Protein AF-0000000076590784 (afdb_homodimer)

InterPro domains:
  IPR000644 CBS domain [PF00571] (67-123)
  IPR000644 CBS domain [PF00571] (135-193)
  IPR000644 CBS domain [PS51371] (139-200)
  IPR000644 CBS domain [SM00116] (64-124)
  IPR000644 CBS domain [SM00116] (144-193)
  IPR046342 CBS domain superfamily [G3DSA:3.10.580.10] (46-211)
  IPR046342 CBS domain superfamily [SSF54631] (60-201)
  IPR051257 Diverse Function CBS-Domain-Containing Protein [PTHR43080] (43-210)

Secondary structure (DSSP, 8-state):
-----------------------------------------------GGG-BHHHHHHT---TGGGEEETTSBHHHHHHHHHHHT-SEEEEE-GGGS-TT-PPP-BGGGEEEEEEHHHIIIIIITTT--GGG-BGGGTSEEGGG---B-TTSBHHHHHHHHHHHT-SEEEEEETTTTEEEEEEEHHHHHHHHHHHHHHHHHHHHHHHHHT-/---------------------GGGGTT--------------------GGG-BHHHHHHT---TGGGEEETTSBHHHHHHHHHHHT-SEEEEE-GGGS-TT-PPP-BGGGEEEEEEHHHIIIIIITTT--GGG-BGGGTSEEGGG---B-TTSBHHHHHHHHHHHT-SEEEEEETTTTEEEEEEEHHHHHHHHHHHHHHHHHHHHHHHHHT-

Structure (mmCIF, N/CA/C/O backbone):
data_AF-0000000076590784-model_v1
#
loop_
_entity.id
_entity.type
_entity.pdbx_description
1 polymer 'CBS domain-containing protein'
#
loop_
_atom_site.group_PDB
_atom_site.id
_atom_site.type_symbol
_atom_site.label_atom_id
_atom_site.label_alt_id
_atom_site.label_comp_id
_atom_site.label_asym_id
_atom_site.label_entity_id
_atom_site.label_seq_id
_atom_site.pdbx_PDB_ins_code
_atom_site.Cartn_x
_atom_site.Cartn_y
_atom_site.Cartn_z
_atom_site.occupancy
_atom_site.B_iso_or_equiv
_atom_site.auth_seq_id
_atom_site.auth_comp_id
_atom_site.auth_asym_id
_atom_site.auth_atom_id
_atom_site.pdbx_PDB_model_num
ATOM 1 N N . MET A 1 1 ? 1.676 -89.625 -11.391 1 27.98 1 MET A N 1
ATOM 2 C CA . MET A 1 1 ? 0.771 -88.75 -12.156 1 27.98 1 MET A CA 1
ATOM 3 C C . MET A 1 1 ? 0.509 -87.438 -11.422 1 27.98 1 MET A C 1
ATOM 5 O O . MET A 1 1 ? -0.299 -87.438 -10.492 1 27.98 1 MET A O 1
ATOM 9 N N . LEU A 1 2 ? 1.604 -86.75 -11.102 1 27.47 2 LEU A N 1
ATOM 10 C CA . LEU A 1 2 ? 2.031 -85.688 -10.203 1 27.47 2 LEU A CA 1
ATOM 11 C C . LEU A 1 2 ? 1.376 -84.312 -10.578 1 27.47 2 LEU A C 1
ATOM 13 O O . LEU A 1 2 ? 1.643 -83.812 -11.648 1 27.47 2 LEU A O 1
ATOM 17 N N . GLN A 1 3 ? 0.016 -84.312 -10.297 1 24.78 3 GLN A N 1
ATOM 18 C CA . GLN A 1 3 ? -0.895 -83.25 -10.648 1 24.78 3 GLN A CA 1
ATOM 19 C C . GLN A 1 3 ? -0.385 -81.875 -10.117 1 24.78 3 GLN A C 1
ATOM 21 O O . GLN A 1 3 ? -0.112 -81.75 -8.922 1 24.78 3 GLN A O 1
ATOM 26 N N . LEU A 1 4 ? 0.293 -81.062 -10.938 1 21.77 4 LEU A N 1
ATOM 27 C CA . LEU A 1 4 ? 0.955 -79.75 -10.867 1 21.77 4 LEU A CA 1
ATOM 28 C C . LEU A 1 4 ? -0.036 -78.688 -10.492 1 21.77 4 LEU A C 1
ATOM 30 O O . LEU A 1 4 ? -0.827 -78.188 -11.328 1 21.77 4 LEU A O 1
ATOM 34 N N . ARG A 1 5 ? -0.951 -78.938 -9.516 1 25.25 5 ARG A N 1
ATOM 35 C CA . ARG A 1 5 ? -1.989 -77.938 -9.289 1 25.25 5 ARG A CA 1
ATOM 36 C C . ARG A 1 5 ? -1.381 -76.562 -9.055 1 25.25 5 ARG A C 1
ATOM 38 O O . ARG A 1 5 ? -0.589 -76.375 -8.133 1 25.25 5 ARG A O 1
ATOM 45 N N . ILE A 1 6 ? -1.193 -75.812 -10.188 1 23.17 6 ILE A N 1
ATOM 46 C CA . ILE A 1 6 ? -0.688 -74.438 -10.359 1 23.17 6 ILE A CA 1
ATOM 47 C C . ILE A 1 6 ? -1.497 -73.5 -9.492 1 23.17 6 ILE A C 1
ATOM 49 O O . ILE A 1 6 ? -2.707 -73.312 -9.68 1 23.17 6 ILE A O 1
ATOM 53 N N . LEU A 1 7 ? -1.39 -73.5 -8.188 1 28.31 7 LEU A N 1
ATOM 54 C CA . LEU A 1 7 ? -2.059 -72.625 -7.23 1 28.31 7 LEU A CA 1
ATOM 55 C C . LEU A 1 7 ? -1.866 -71.188 -7.602 1 28.31 7 LEU A C 1
ATOM 57 O O . LEU A 1 7 ? -0.75 -70.688 -7.535 1 28.31 7 LEU A O 1
ATOM 61 N N . GLY A 1 8 ? -2.371 -70.75 -8.797 1 23.67 8 GLY A N 1
ATOM 62 C CA . GLY A 1 8 ? -2.205 -69.375 -9.266 1 23.67 8 GLY A CA 1
ATOM 63 C C . GLY A 1 8 ? -2.67 -68.375 -8.258 1 23.67 8 GLY A C 1
ATOM 64 O O . GLY A 1 8 ? -3.783 -68.438 -7.734 1 23.67 8 GLY A O 1
ATOM 65 N N . ARG A 1 9 ? -1.751 -67.812 -7.391 1 26.28 9 ARG A N 1
ATOM 66 C CA . ARG A 1 9 ? -1.832 -66.75 -6.422 1 26.28 9 ARG A CA 1
ATOM 67 C C . ARG A 1 9 ? -2.5 -65.5 -7.027 1 26.28 9 ARG A C 1
ATOM 69 O O . ARG A 1 9 ? -2.041 -65 -8.047 1 26.28 9 ARG A O 1
ATOM 76 N N . SER A 1 10 ? -3.861 -65.438 -7.008 1 26.53 10 SER A N 1
ATOM 77 C CA . SER A 1 10 ? -4.691 -64.312 -7.426 1 26.53 10 SER A CA 1
ATOM 78 C C . SER A 1 10 ? -4.117 -63 -6.938 1 26.53 10 SER A C 1
ATOM 80 O O . SER A 1 10 ? -3.578 -62.906 -5.832 1 26.53 10 SER A O 1
ATOM 82 N N . LEU A 1 11 ? -3.746 -62.062 -7.898 1 29.22 11 LEU A N 1
ATOM 83 C CA . LEU A 1 11 ? -3.305 -60.688 -7.988 1 29.22 11 LEU A CA 1
ATOM 84 C C . LEU A 1 11 ? -4.141 -59.781 -7.082 1 29.22 11 LEU A C 1
ATOM 86 O O . LEU A 1 11 ? -5.367 -59.875 -7.062 1 29.22 11 LEU A O 1
ATOM 90 N N . LEU A 1 12 ? -3.461 -59.125 -6.129 1 28.48 12 LEU A N 1
ATOM 91 C CA . LEU A 1 12 ? -3.738 -58.125 -5.094 1 28.48 12 LEU A CA 1
ATOM 92 C C . LEU A 1 12 ? -4.602 -57 -5.645 1 28.48 12 LEU A C 1
ATOM 94 O O . LEU A 1 12 ? -4.418 -56.562 -6.785 1 28.48 12 LEU A O 1
ATOM 98 N N . ALA A 1 13 ? -5.891 -56.938 -5.234 1 29.31 13 ALA A N 1
ATOM 99 C CA . ALA A 1 13 ? -6.902 -55.875 -5.426 1 29.31 13 ALA A CA 1
ATOM 100 C C . ALA A 1 13 ? -6.312 -54.5 -5.215 1 29.31 13 ALA A C 1
ATOM 102 O O . ALA A 1 13 ? -5.566 -54.281 -4.262 1 29.31 13 ALA A O 1
ATOM 103 N N . PRO A 1 14 ? -6.289 -53.656 -6.336 1 31.58 14 PRO A N 1
ATOM 104 C CA . PRO A 1 14 ? -5.781 -52.281 -6.305 1 31.58 14 PRO A CA 1
ATOM 105 C C . PRO A 1 14 ? -6.332 -51.469 -5.133 1 31.58 14 PRO A C 1
ATOM 107 O O . PRO A 1 14 ? -7.406 -51.781 -4.613 1 31.58 14 PRO A O 1
ATOM 110 N N . GLY A 1 15 ? -5.426 -50.906 -4.207 1 29.95 15 GLY A N 1
ATOM 111 C CA . GLY A 1 15 ? -5.52 -49.969 -3.109 1 29.95 15 GLY A CA 1
ATOM 112 C C . GLY A 1 15 ? -6.367 -48.75 -3.441 1 29.95 15 GLY A C 1
ATOM 113 O O . GLY A 1 15 ? -6.156 -48.094 -4.469 1 29.95 15 GLY A O 1
ATOM 114 N N . SER A 1 16 ? -7.762 -48.812 -3.229 1 29.8 16 SER A N 1
ATOM 115 C CA . SER A 1 16 ? -8.695 -47.688 -3.287 1 29.8 16 SER A CA 1
ATOM 116 C C . SER A 1 16 ? -8.109 -46.438 -2.605 1 29.8 16 SER A C 1
ATOM 118 O O . SER A 1 16 ? -7.84 -46.469 -1.402 1 29.8 16 SER A O 1
ATOM 120 N N . LEU A 1 17 ? -7.113 -45.812 -3.252 1 31.28 17 LEU A N 1
ATOM 121 C CA . LEU A 1 17 ? -6.688 -44.5 -2.779 1 31.28 17 LEU A CA 1
ATOM 122 C C . LEU A 1 17 ? -7.895 -43.594 -2.51 1 31.28 17 LEU A C 1
ATOM 124 O O . LEU A 1 17 ? -8.672 -43.312 -3.42 1 31.28 17 LEU A O 1
ATOM 128 N N . LEU A 1 18 ? -8.57 -43.844 -1.399 1 31.27 18 LEU A N 1
ATOM 129 C CA . LEU A 1 18 ? -9.555 -42.875 -0.965 1 31.27 18 LEU A CA 1
ATOM 130 C C . LEU A 1 18 ? -8.992 -41.469 -1.058 1 31.27 18 LEU A C 1
ATOM 132 O O . LEU A 1 18 ? -7.941 -41.156 -0.482 1 31.27 18 LEU A O 1
ATOM 136 N N . PRO A 1 19 ? -9.234 -40.875 -2.227 1 33.47 19 PRO A N 1
ATOM 137 C CA . PRO A 1 19 ? -8.781 -39.469 -2.281 1 33.47 19 PRO A CA 1
ATOM 138 C C . PRO A 1 19 ? -9.203 -38.688 -1.053 1 33.47 19 PRO A C 1
ATOM 140 O O . PRO A 1 19 ? -10.25 -38.938 -0.459 1 33.47 19 PRO A O 1
ATOM 143 N N . LEU A 1 20 ? -8.211 -38.25 -0.273 1 28.14 20 LEU A N 1
ATOM 144 C CA . LEU A 1 20 ? -8.281 -37.25 0.787 1 28.14 20 LEU A CA 1
ATOM 145 C C . LEU A 1 20 ? -9.18 -36.094 0.382 1 28.14 20 LEU A C 1
ATOM 147 O O . LEU A 1 20 ? -8.812 -35.281 -0.461 1 28.14 20 LEU A O 1
ATOM 151 N N . GLN A 1 21 ? -10.406 -36.375 0.073 1 27.56 21 GLN A N 1
ATOM 152 C CA . GLN A 1 21 ? -11.32 -35.219 0.044 1 27.56 21 GLN A CA 1
ATOM 153 C C . GLN A 1 21 ? -11.242 -34.438 1.342 1 27.56 21 GLN A C 1
ATOM 155 O O . GLN A 1 21 ? -11.906 -34.75 2.326 1 27.56 21 GLN A O 1
ATOM 160 N N . ARG A 1 22 ? -10.133 -34.312 1.989 1 29.62 22 ARG A N 1
ATOM 161 C CA . ARG A 1 22 ? -10.25 -33.5 3.188 1 29.62 22 ARG A CA 1
ATOM 162 C C . ARG A 1 22 ? -11.102 -32.25 2.922 1 29.62 22 ARG A C 1
ATOM 164 O O . ARG A 1 22 ? -10.961 -31.625 1.882 1 29.62 22 ARG A O 1
ATOM 171 N N . ALA A 1 23 ? -12.305 -32.219 3.645 1 28.8 23 ALA A N 1
ATOM 172 C CA . ALA A 1 23 ? -13.258 -31.172 3.992 1 28.8 23 ALA A CA 1
ATOM 173 C C . ALA A 1 23 ? -12.539 -29.875 4.375 1 28.8 23 ALA A C 1
ATOM 175 O O . ALA A 1 23 ? -11.797 -29.844 5.355 1 28.8 23 ALA A O 1
ATOM 176 N N . PHE A 1 24 ? -12.008 -29.188 3.48 1 31.12 24 PHE A N 1
ATOM 177 C CA . PHE A 1 24 ? -11.875 -27.781 3.805 1 31.12 24 PHE A CA 1
ATOM 178 C C . PHE A 1 24 ? -13.078 -27.297 4.609 1 31.12 24 PHE A C 1
ATOM 180 O O . PHE A 1 24 ? -13.984 -26.656 4.062 1 31.12 24 PHE A O 1
ATOM 187 N N . THR A 1 25 ? -13.773 -28.219 5.305 1 33.22 25 THR A N 1
ATOM 188 C CA . THR A 1 25 ? -14.812 -27.672 6.18 1 33.22 25 THR A CA 1
ATOM 189 C C . THR A 1 25 ? -14.211 -26.734 7.223 1 33.22 25 THR A C 1
ATOM 191 O O . THR A 1 25 ? -14.852 -26.422 8.227 1 33.22 25 THR A O 1
ATOM 194 N N . SER A 1 26 ? -12.945 -26.547 7.203 1 30.86 26 SER A N 1
ATOM 195 C CA . SER A 1 26 ? -12.664 -25.781 8.422 1 30.86 26 SER A CA 1
ATOM 196 C C . SER A 1 26 ? -13.742 -24.734 8.68 1 30.86 26 SER A C 1
ATOM 198 O O . SER A 1 26 ? -14.484 -24.375 7.77 1 30.86 26 SER A O 1
ATOM 200 N N . SER A 1 27 ? -13.914 -24.391 10.055 1 27.78 27 SER A N 1
ATOM 201 C CA . SER A 1 27 ? -14.711 -23.453 10.836 1 27.78 27 SER A CA 1
ATOM 202 C C . SER A 1 27 ? -14.703 -22.062 10.211 1 27.78 27 SER A C 1
ATOM 204 O O . SER A 1 27 ? -13.742 -21.312 10.359 1 27.78 27 SER A O 1
ATOM 206 N N . ALA A 1 28 ? -14.891 -21.922 8.969 1 28.3 28 ALA A N 1
ATOM 207 C CA . ALA A 1 28 ? -15.359 -20.562 8.742 1 28.3 28 ALA A CA 1
ATOM 208 C C . ALA A 1 28 ? -16.484 -20.203 9.695 1 28.3 28 ALA A C 1
ATOM 210 O O . ALA A 1 28 ? -17.562 -20.812 9.648 1 28.3 28 ALA A O 1
ATOM 211 N N . ALA A 1 29 ? -16.203 -19.875 11.039 1 28.2 29 ALA A N 1
ATOM 212 C CA . ALA A 1 29 ? -17.188 -19.188 11.875 1 28.2 29 ALA A CA 1
ATOM 213 C C . ALA A 1 29 ? -18.172 -18.406 11.023 1 28.2 29 ALA A C 1
ATOM 215 O O . ALA A 1 29 ? -17.781 -17.641 10.141 1 28.2 29 ALA A O 1
ATOM 216 N N . GLN A 1 30 ? -19.266 -18.953 10.844 1 28.03 30 GLN A N 1
ATOM 217 C CA . GLN A 1 30 ? -20.453 -18.203 10.43 1 28.03 30 GLN A CA 1
ATOM 218 C C . GLN A 1 30 ? -20.516 -16.859 11.133 1 28.03 30 GLN A C 1
ATOM 220 O O . GLN A 1 30 ? -20.672 -16.781 12.352 1 28.03 30 GLN A O 1
ATOM 225 N N . CYS A 1 31 ? -19.594 -15.953 10.969 1 26.84 31 CYS A N 1
ATOM 226 C CA . CYS A 1 31 ? -19.953 -14.617 11.445 1 26.84 31 CYS A CA 1
ATOM 227 C C . CYS A 1 31 ? -21.422 -14.312 11.172 1 26.84 31 CYS A C 1
ATOM 229 O O . CYS A 1 31 ? -21.812 -14.109 10.023 1 26.84 31 CYS A O 1
ATOM 231 N N . LYS A 1 32 ? -22.344 -15.109 11.703 1 26.84 32 LYS A N 1
ATOM 232 C CA . LYS A 1 32 ? -23.703 -14.594 11.75 1 26.84 32 LYS A CA 1
ATOM 233 C C . LYS A 1 32 ? -23.75 -13.211 12.383 1 26.84 32 LYS A C 1
ATOM 235 O O . LYS A 1 32 ? -23.734 -13.086 13.609 1 26.84 32 LYS A O 1
ATOM 240 N N . ALA A 1 33 ? -23.094 -12.164 11.977 1 28.78 33 ALA A N 1
ATOM 241 C CA . ALA A 1 33 ? -23.562 -10.844 12.398 1 28.78 33 ALA A CA 1
ATOM 242 C C . ALA A 1 33 ? -25.078 -10.75 12.297 1 28.78 33 ALA A C 1
ATOM 244 O O . ALA A 1 33 ? -25.656 -11.039 11.242 1 28.78 33 ALA A O 1
ATOM 245 N N . SER A 1 34 ? -25.797 -11.094 13.297 1 28.12 34 SER A N 1
ATOM 246 C CA . SER A 1 34 ? -27.156 -10.562 13.375 1 28.12 34 SER A CA 1
ATOM 247 C C . SER A 1 34 ? -27.25 -9.195 12.719 1 28.12 34 SER A C 1
ATOM 249 O O . SER A 1 34 ? -26.484 -8.289 13.039 1 28.12 34 SER A O 1
ATOM 251 N N . GLU A 1 35 ? -27.672 -9.172 11.562 1 31.36 35 GLU A N 1
ATOM 252 C CA . GLU A 1 35 ? -27.938 -7.957 10.805 1 31.36 35 GLU A CA 1
ATOM 253 C C . GLU A 1 35 ? -28.828 -7 11.594 1 31.36 35 GLU A C 1
ATOM 255 O O . GLU A 1 35 ? -29.969 -7.332 11.914 1 31.36 35 GLU A O 1
ATOM 260 N N . PRO A 1 36 ? -28.5 -6.383 12.711 1 31.61 36 PRO A N 1
ATOM 261 C CA . PRO A 1 36 ? -29.516 -5.406 13.117 1 31.61 36 PRO A CA 1
ATOM 262 C C . PRO A 1 36 ? -30.125 -4.652 11.93 1 31.61 36 PRO A C 1
ATOM 264 O O . PRO A 1 36 ? -29.422 -4.395 10.945 1 31.61 36 PRO A O 1
ATOM 267 N N . ALA A 1 37 ? -31.453 -4.773 11.719 1 29.77 37 ALA A N 1
ATOM 268 C CA . ALA A 1 37 ? -32.312 -4.094 10.75 1 29.77 37 ALA A CA 1
ATOM 269 C C . ALA A 1 37 ? -32.062 -2.588 10.766 1 29.77 37 ALA A C 1
ATOM 271 O O . ALA A 1 37 ? -32.594 -1.881 11.633 1 29.77 37 ALA A O 1
ATOM 272 N N . PHE A 1 38 ? -30.844 -2.094 10.672 1 31.38 38 PHE A N 1
ATOM 273 C CA . PHE A 1 38 ? -30.859 -0.667 10.375 1 31.38 38 PHE A CA 1
ATOM 274 C C . PHE A 1 38 ? -31.859 -0.356 9.273 1 31.38 38 PHE A C 1
ATOM 276 O O . PHE A 1 38 ? -31.781 -0.919 8.18 1 31.38 38 PHE A O 1
ATOM 283 N N . GLU A 1 39 ? -33.094 -0.295 9.594 1 31.64 39 GLU A N 1
ATOM 284 C CA . GLU A 1 39 ? -34 0.387 8.688 1 31.64 39 GLU A CA 1
ATOM 285 C C . GLU A 1 39 ? -33.312 1.517 7.941 1 31.64 39 GLU A C 1
ATOM 287 O O . GLU A 1 39 ? -32.812 2.459 8.555 1 31.64 39 GLU A O 1
ATOM 292 N N . HIS A 1 40 ? -32.625 1.208 6.895 1 32.72 40 HIS A N 1
ATOM 293 C CA . HIS A 1 40 ? -32.031 2.035 5.852 1 32.72 40 HIS A CA 1
ATOM 294 C C . HIS A 1 40 ? -32.969 3.158 5.434 1 32.72 40 HIS A C 1
ATOM 296 O O . HIS A 1 40 ? -34.031 2.906 4.824 1 32.72 40 HIS A O 1
ATOM 302 N N . SER A 1 41 ? -33.375 4 6.238 1 32.16 41 SER A N 1
ATOM 303 C CA . SER A 1 41 ? -33.938 5.148 5.52 1 32.16 41 SER A CA 1
ATOM 304 C C . SER A 1 41 ? -33.156 5.418 4.234 1 32.16 41 SER A C 1
ATOM 306 O O . SER A 1 41 ? -31.953 5.168 4.164 1 32.16 41 SER A O 1
ATOM 308 N N . GLU A 1 42 ? -33.812 5.461 3.033 1 35.28 42 GLU A N 1
ATOM 309 C CA . GLU A 1 42 ? -33.344 5.734 1.672 1 35.28 42 GLU A CA 1
ATOM 310 C C . GLU A 1 42 ? -32.312 6.852 1.647 1 35.28 42 GLU A C 1
ATOM 312 O O . GLU A 1 42 ? -32 7.398 0.586 1 35.28 42 GLU A O 1
ATOM 317 N N . ASP A 1 43 ? -32.188 7.703 2.547 1 37.91 43 ASP A N 1
ATOM 318 C CA . ASP A 1 43 ? -31.266 8.82 2.369 1 37.91 43 ASP A CA 1
ATOM 319 C C . ASP A 1 43 ? -29.922 8.352 1.811 1 37.91 43 ASP A C 1
ATOM 321 O O . ASP A 1 43 ? -29.344 7.379 2.309 1 37.91 43 ASP A O 1
ATOM 325 N N . ARG A 1 44 ? -29.641 8.547 0.478 1 38.5 44 ARG A N 1
ATOM 326 C CA . ARG A 1 44 ? -28.547 8.336 -0.462 1 38.5 44 ARG A CA 1
ATOM 327 C C . ARG A 1 44 ? -27.188 8.555 0.215 1 38.5 44 ARG A C 1
ATOM 329 O O . ARG A 1 44 ? -26.25 9.039 -0.413 1 38.5 44 ARG A O 1
ATOM 336 N N . ASP A 1 45 ? -27.016 8.891 1.315 1 44 45 ASP A N 1
ATOM 337 C CA . ASP A 1 45 ? -25.609 8.992 1.696 1 44 45 ASP A CA 1
ATOM 338 C C . ASP A 1 45 ? -24.844 7.727 1.314 1 44 45 ASP A C 1
ATOM 340 O O . ASP A 1 45 ? -24.734 6.793 2.113 1 44 45 ASP A O 1
ATOM 344 N N . GLU A 1 46 ? -25.266 7.145 0.171 1 50.41 46 GLU A N 1
ATOM 345 C CA . GLU A 1 46 ? -24.578 5.98 -0.364 1 50.41 46 GLU A CA 1
ATOM 346 C C . GLU A 1 46 ? -23.062 6.086 -0.132 1 50.41 46 GLU A C 1
ATOM 348 O O . GLU A 1 46 ? -22.391 6.863 -0.8 1 50.41 46 GLU A O 1
ATOM 353 N N . CYS A 1 47 ? -22.703 5.895 1.067 1 61.38 47 CYS A N 1
ATOM 354 C CA . CYS A 1 47 ? -21.328 5.98 1.529 1 61.38 47 CYS A CA 1
ATOM 355 C C . CYS A 1 47 ? -20.422 5.027 0.749 1 61.38 47 CYS A C 1
ATOM 357 O O . CYS A 1 47 ? -20.797 3.879 0.506 1 61.38 47 CYS A O 1
ATOM 359 N N . SER A 1 48 ? -19.484 5.543 -0.133 1 75.81 48 SER A N 1
ATOM 360 C CA . SER A 1 48 ? -18.422 4.875 -0.867 1 75.81 48 SER A CA 1
ATOM 361 C C . SER A 1 48 ? -17.938 3.629 -0.128 1 75.81 48 SER A C 1
ATOM 363 O O . SER A 1 48 ? -17.469 2.676 -0.75 1 75.81 48 SER A O 1
ATOM 365 N N . PHE A 1 49 ? -18.422 3.49 1.062 1 81.25 49 PHE A N 1
ATOM 366 C CA . PHE A 1 49 ? -17.969 2.373 1.881 1 81.25 49 PHE A CA 1
ATOM 367 C C . PHE A 1 49 ? -18.797 1.124 1.604 1 81.25 49 PHE A C 1
ATOM 369 O O . PHE A 1 49 ? -18.359 0.007 1.886 1 81.25 49 PHE A O 1
ATOM 376 N N . GLN A 1 50 ? -19.969 1.344 0.988 1 86.31 50 GLN A N 1
ATOM 377 C CA . GLN A 1 50 ? -20.859 0.21 0.799 1 86.31 50 GLN A CA 1
ATOM 378 C C . GLN A 1 50 ? -20.75 -0.351 -0.616 1 86.31 50 GLN A C 1
ATOM 380 O O . GLN A 1 50 ? -21.375 -1.358 -0.942 1 86.31 50 GLN A O 1
ATOM 385 N N . THR A 1 51 ? -19.875 0.245 -1.42 1 91.56 51 THR A N 1
ATOM 386 C CA . THR A 1 51 ? -19.641 -0.279 -2.762 1 91.56 51 THR A CA 1
ATOM 387 C C . THR A 1 51 ? -19.172 -1.733 -2.703 1 91.56 51 THR A C 1
ATOM 389 O O . THR A 1 51 ? -18.344 -2.096 -1.865 1 91.56 51 THR A O 1
ATOM 392 N N . LYS A 1 52 ? -19.797 -2.502 -3.582 1 95.12 52 LYS A N 1
ATOM 393 C CA . LYS A 1 52 ? -19.438 -3.918 -3.619 1 95.12 52 LYS A CA 1
ATOM 394 C C . LYS A 1 52 ? -18.156 -4.145 -4.418 1 95.12 52 LYS A C 1
ATOM 396 O O . LYS A 1 52 ? -17.891 -3.422 -5.383 1 95.12 52 LYS A O 1
ATOM 401 N N . ILE A 1 53 ? -17.469 -5.191 -4.043 1 95.44 53 ILE A N 1
ATOM 402 C CA . ILE A 1 53 ? -16.156 -5.473 -4.617 1 95.44 53 ILE A CA 1
ATOM 403 C C . ILE A 1 53 ? -16.312 -5.801 -6.102 1 95.44 53 ILE A C 1
ATOM 405 O O . ILE A 1 53 ? -15.453 -5.453 -6.91 1 95.44 53 ILE A O 1
ATOM 409 N N . TRP A 1 54 ? -17.391 -6.484 -6.508 1 93.06 54 TRP A N 1
ATOM 410 C CA . TRP A 1 54 ? -17.562 -6.82 -7.918 1 93.06 54 TRP A CA 1
ATOM 411 C C . TRP A 1 54 ? -17.562 -5.566 -8.781 1 93.06 54 TRP A C 1
ATOM 413 O O . TRP A 1 54 ? -17.078 -5.582 -9.914 1 93.06 54 TRP A O 1
ATOM 423 N N . GLU A 1 55 ? -18.062 -4.441 -8.305 1 92.75 55 GLU A N 1
ATOM 424 C CA . GLU A 1 55 ? -18.062 -3.18 -9.039 1 92.75 55 GLU A CA 1
ATOM 425 C C . GLU A 1 55 ? -16.641 -2.658 -9.258 1 92.75 55 GLU A C 1
ATOM 427 O O . GLU A 1 55 ? -16.344 -2.088 -10.305 1 92.75 55 GLU A O 1
ATOM 432 N N . VAL A 1 56 ? -15.844 -2.85 -8.234 1 92.75 56 VAL A N 1
ATOM 433 C CA . VAL A 1 56 ? -14.461 -2.395 -8.289 1 92.75 56 VAL A CA 1
ATOM 434 C C . VAL A 1 56 ? -13.68 -3.227 -9.305 1 92.75 56 VAL A C 1
ATOM 436 O O . VAL A 1 56 ? -12.906 -2.684 -10.102 1 92.75 56 VAL A O 1
ATOM 439 N N . LEU A 1 57 ? -13.922 -4.527 -9.281 1 91.12 57 LEU A N 1
ATOM 440 C CA . LEU A 1 57 ? -13.172 -5.438 -10.141 1 91.12 57 LEU A CA 1
ATOM 441 C C . LEU A 1 57 ? -13.562 -5.242 -11.602 1 91.12 57 LEU A C 1
ATOM 443 O O . LEU A 1 57 ? -12.75 -5.492 -12.5 1 91.12 57 LEU A O 1
ATOM 447 N N . GLN A 1 58 ? -14.734 -4.848 -11.875 1 88.38 58 GLN A N 1
ATOM 448 C CA . GLN A 1 58 ? -15.188 -4.637 -13.242 1 88.38 58 GLN A CA 1
ATOM 449 C C . GLN A 1 58 ? -14.43 -3.488 -13.906 1 88.38 58 GLN A C 1
ATOM 451 O O . GLN A 1 58 ? -14.273 -3.461 -15.125 1 88.38 58 GLN A O 1
ATOM 456 N N . THR A 1 59 ? -13.977 -2.602 -13.094 1 82.94 59 THR A N 1
ATOM 457 C CA . THR A 1 59 ? -13.273 -1.443 -13.625 1 82.94 59 THR A CA 1
ATOM 458 C C . THR A 1 59 ? -11.789 -1.747 -13.805 1 82.94 59 THR A C 1
ATOM 460 O O . THR A 1 59 ? -11.062 -0.971 -14.43 1 82.94 59 THR A O 1
ATOM 463 N N . LYS A 1 60 ? -11.43 -2.838 -13.219 1 81.19 60 LYS A N 1
ATOM 464 C CA . LYS A 1 60 ? -10.016 -3.209 -13.281 1 81.19 60 LYS A CA 1
ATOM 465 C C . LYS A 1 60 ? -9.734 -4.105 -14.484 1 81.19 60 LYS A C 1
ATOM 467 O O . LYS A 1 60 ? -10.578 -4.922 -14.867 1 81.19 60 LYS A O 1
ATOM 472 N N . ASP A 1 61 ? -8.75 -3.811 -15.25 1 64.31 61 ASP A N 1
ATOM 473 C CA . ASP A 1 61 ? -8.32 -4.684 -16.344 1 64.31 61 ASP A CA 1
ATOM 474 C C . ASP A 1 61 ? -7.32 -5.723 -15.844 1 64.31 61 ASP A C 1
ATOM 476 O O . ASP A 1 61 ? -6.117 -5.605 -16.094 1 64.31 61 ASP A O 1
ATOM 480 N N . ASP A 1 62 ? -7.707 -6.582 -14.867 1 62.53 62 ASP A N 1
ATOM 481 C CA . ASP A 1 62 ? -6.691 -7.426 -14.25 1 62.53 62 ASP A CA 1
ATOM 482 C C . ASP A 1 62 ? -6.656 -8.812 -14.898 1 62.53 62 ASP A C 1
ATOM 484 O O . ASP A 1 62 ? -5.938 -9.695 -14.438 1 62.53 62 ASP A O 1
ATOM 488 N N . GLY A 1 63 ? -7.246 -9.016 -16.016 1 56.09 63 GLY A N 1
ATOM 489 C CA . GLY A 1 63 ? -7.293 -10.312 -16.672 1 56.09 63 GLY A CA 1
ATOM 490 C C . GLY A 1 63 ? -6.113 -11.203 -16.328 1 56.09 63 GLY A C 1
ATOM 491 O O . GLY A 1 63 ? -5.742 -11.32 -15.156 1 56.09 63 GLY A O 1
ATOM 492 N N . LYS A 1 64 ? -5.488 -11.852 -17.297 1 55.69 64 LYS A N 1
ATOM 493 C CA . LYS A 1 64 ? -4.43 -12.844 -17.438 1 55.69 64 LYS A CA 1
ATOM 494 C C . LYS A 1 64 ? -3.113 -12.328 -16.859 1 55.69 64 LYS A C 1
ATOM 496 O O . LYS A 1 64 ? -2.279 -13.117 -16.406 1 55.69 64 LYS A O 1
ATOM 501 N N . ARG A 1 65 ? -3.049 -11.125 -16.484 1 65.44 65 ARG A N 1
ATOM 502 C CA . ARG A 1 65 ? -1.764 -10.469 -16.297 1 65.44 65 ARG A CA 1
ATOM 503 C C . ARG A 1 65 ? -1.307 -10.586 -14.836 1 65.44 65 ARG A C 1
ATOM 505 O O . ARG A 1 65 ? -0.127 -10.391 -14.539 1 65.44 65 ARG A O 1
ATOM 512 N N . LEU A 1 66 ? -2.115 -11.367 -14.016 1 84.44 66 LEU A N 1
ATOM 513 C CA . LEU A 1 66 ? -1.739 -11.305 -12.609 1 84.44 66 LEU A CA 1
ATOM 514 C C . LEU A 1 66 ? -1.394 -12.688 -12.078 1 84.44 66 LEU A C 1
ATOM 516 O O . LEU A 1 66 ? -1.386 -12.906 -10.859 1 84.44 66 LEU A O 1
ATOM 520 N N . TRP A 1 67 ? -1.007 -13.555 -13.094 1 91.88 67 TRP A N 1
ATOM 521 C CA . TRP A 1 67 ? -0.716 -14.922 -12.672 1 91.88 67 TRP A CA 1
ATOM 522 C C . TRP A 1 67 ? 0.723 -15.305 -13.016 1 91.88 67 TRP A C 1
ATOM 524 O O . TRP A 1 67 ? 1.26 -14.875 -14.039 1 91.88 67 TRP A O 1
ATOM 534 N N . VAL A 1 68 ? 1.255 -16.219 -12.219 1 93.62 68 VAL A N 1
ATOM 535 C CA . VAL A 1 68 ? 2.514 -16.891 -12.523 1 93.62 68 VAL A CA 1
ATOM 536 C C . VAL A 1 68 ? 2.445 -18.344 -12.07 1 93.62 68 VAL A C 1
ATOM 538 O O . VAL A 1 68 ? 1.676 -18.688 -11.172 1 93.62 68 VAL A O 1
ATOM 541 N N . SER A 1 69 ? 3.238 -19.172 -12.75 1 94.62 69 SER A N 1
ATOM 542 C CA . SER A 1 69 ? 3.318 -20.562 -12.344 1 94.62 69 SER A CA 1
ATOM 543 C C . SER A 1 69 ? 4.102 -20.719 -11.047 1 94.62 69 SER A C 1
ATOM 545 O O . SER A 1 69 ? 4.961 -19.891 -10.727 1 94.62 69 SER A O 1
ATOM 547 N N . ASP A 1 70 ? 3.773 -21.844 -10.344 1 95.69 70 ASP A N 1
ATOM 548 C CA . ASP A 1 70 ? 4.48 -22.141 -9.094 1 95.69 70 ASP A CA 1
ATOM 549 C C . ASP A 1 70 ? 5.957 -22.422 -9.352 1 95.69 70 ASP A C 1
ATOM 551 O O . ASP A 1 70 ? 6.781 -22.312 -8.445 1 95.69 70 ASP A O 1
ATOM 555 N N . GLU A 1 71 ? 6.359 -22.641 -10.578 1 95.62 71 GLU A N 1
ATOM 556 C CA . GLU A 1 71 ? 7.738 -22.953 -10.93 1 95.62 71 GLU A CA 1
ATOM 557 C C . GLU A 1 71 ? 8.477 -21.719 -11.43 1 95.62 71 GLU A C 1
ATOM 559 O O . GLU A 1 71 ? 9.695 -21.75 -11.617 1 95.62 71 GLU A O 1
ATOM 564 N N . CYS A 1 72 ? 7.684 -20.641 -11.625 1 95.12 72 CYS A N 1
ATOM 565 C CA . CYS A 1 72 ? 8.297 -19.391 -12.055 1 95.12 72 CYS A CA 1
ATOM 566 C C . CYS A 1 72 ? 9.328 -18.906 -11.039 1 95.12 72 CYS A C 1
ATOM 568 O O . CYS A 1 72 ? 9.109 -19 -9.836 1 95.12 72 CYS A O 1
ATOM 570 N N . MET A 1 73 ? 10.469 -18.438 -11.555 1 95.56 73 MET A N 1
ATOM 571 C CA . MET A 1 73 ? 11.492 -17.922 -10.648 1 95.56 73 MET A CA 1
ATOM 572 C C . MET A 1 73 ? 11.102 -16.547 -10.117 1 95.56 73 MET A C 1
ATOM 574 O O . MET A 1 73 ? 10.461 -15.758 -10.82 1 95.56 73 MET A O 1
ATOM 578 N N . VAL A 1 74 ? 11.539 -16.297 -8.938 1 93.5 74 VAL A N 1
ATOM 579 C CA . VAL A 1 74 ? 11.211 -15.062 -8.242 1 93.5 74 VAL A CA 1
ATOM 580 C C . VAL A 1 74 ? 11.602 -13.867 -9.102 1 93.5 74 VAL A C 1
ATOM 582 O O . VAL A 1 74 ? 10.852 -12.898 -9.211 1 93.5 74 VAL A O 1
ATOM 585 N N . LEU A 1 75 ? 12.703 -13.984 -9.781 1 90.44 75 LEU A N 1
ATOM 586 C CA . LEU A 1 75 ? 13.164 -12.891 -10.617 1 90.44 75 LEU A CA 1
ATOM 587 C C . LEU A 1 75 ? 12.156 -12.586 -11.719 1 90.44 75 LEU A C 1
ATOM 589 O O . LEU A 1 75 ? 11.828 -11.422 -11.961 1 90.44 75 LEU A O 1
ATOM 593 N N . ASP A 1 76 ? 11.648 -13.578 -12.344 1 93.25 76 ASP A N 1
ATOM 594 C CA . ASP A 1 76 ? 10.695 -13.398 -13.438 1 93.25 76 ASP A CA 1
ATOM 595 C C . ASP A 1 76 ? 9.359 -12.867 -12.922 1 93.25 76 ASP A C 1
ATOM 597 O O . ASP A 1 76 ? 8.703 -12.07 -13.594 1 93.25 76 ASP A O 1
ATOM 601 N N . ALA A 1 77 ? 9 -13.328 -11.758 1 93.88 77 ALA A N 1
ATOM 602 C CA . ALA A 1 77 ? 7.777 -12.828 -11.133 1 93.88 77 ALA A CA 1
ATOM 603 C C . ALA A 1 77 ? 7.875 -11.336 -10.852 1 93.88 77 ALA A C 1
ATOM 605 O O . ALA A 1 77 ? 6.934 -10.586 -11.117 1 93.88 77 ALA A O 1
ATOM 606 N N . VAL A 1 78 ? 8.953 -10.914 -10.352 1 90.44 78 VAL A N 1
ATOM 607 C CA . VAL A 1 78 ? 9.164 -9.508 -10.023 1 90.44 78 VAL A CA 1
ATOM 608 C C . VAL A 1 78 ? 9.156 -8.672 -11.305 1 90.44 78 VAL A C 1
ATOM 610 O O . VAL A 1 78 ? 8.594 -7.578 -11.328 1 90.44 78 VAL A O 1
ATOM 613 N N . LYS A 1 79 ? 9.766 -9.18 -12.336 1 90.81 79 LYS A N 1
ATOM 614 C CA . LYS A 1 79 ? 9.734 -8.492 -13.625 1 90.81 79 LYS A CA 1
ATOM 615 C C . LYS A 1 79 ? 8.305 -8.305 -14.117 1 90.81 79 LYS A C 1
ATOM 617 O O . LYS A 1 79 ? 7.945 -7.238 -14.609 1 90.81 79 LYS A O 1
ATOM 622 N N . LYS A 1 80 ? 7.594 -9.344 -13.969 1 91.44 80 LYS A N 1
ATOM 623 C CA . LYS A 1 80 ? 6.195 -9.289 -14.391 1 91.44 80 LYS A CA 1
ATOM 624 C C . LYS A 1 80 ? 5.414 -8.266 -13.57 1 91.44 80 LYS A C 1
ATOM 626 O O . LYS A 1 80 ? 4.59 -7.527 -14.117 1 91.44 80 LYS A O 1
ATOM 631 N N . MET A 1 81 ? 5.668 -8.203 -12.234 1 91.25 81 MET A N 1
ATOM 632 C CA . MET A 1 81 ? 5.027 -7.203 -11.383 1 91.25 81 MET A CA 1
ATOM 633 C C . MET A 1 81 ? 5.379 -5.793 -11.852 1 91.25 81 MET A C 1
ATOM 635 O O . MET A 1 81 ? 4.496 -4.938 -11.977 1 91.25 81 MET A O 1
ATOM 639 N N . ALA A 1 82 ? 6.625 -5.617 -12.102 1 86.44 82 ALA A N 1
ATOM 640 C CA . ALA A 1 82 ? 7.109 -4.301 -12.516 1 86.44 82 ALA A CA 1
ATOM 641 C C . ALA A 1 82 ? 6.52 -3.891 -13.859 1 86.44 82 ALA A C 1
ATOM 643 O O . ALA A 1 82 ? 6.102 -2.744 -14.039 1 86.44 82 ALA A O 1
ATOM 644 N N . GLN A 1 83 ? 6.465 -4.785 -14.766 1 86.5 83 GLN A N 1
ATOM 645 C CA . GLN A 1 83 ? 5.961 -4.527 -16.109 1 86.5 83 GLN A CA 1
ATOM 646 C C . GLN A 1 83 ? 4.48 -4.168 -16.094 1 86.5 83 GLN A C 1
ATOM 648 O O . GLN A 1 83 ? 4.012 -3.381 -16.922 1 86.5 83 GLN A O 1
ATOM 653 N N . ASN A 1 84 ? 3.768 -4.73 -15.148 1 86.88 84 ASN A N 1
ATOM 654 C CA . ASN A 1 84 ? 2.324 -4.516 -15.094 1 86.88 84 ASN A CA 1
ATOM 655 C C . ASN A 1 84 ? 1.942 -3.537 -13.984 1 86.88 84 ASN A C 1
ATOM 657 O O . ASN A 1 84 ? 0.759 -3.279 -13.758 1 86.88 84 ASN A O 1
ATOM 661 N N . ASP A 1 85 ? 2.926 -3.043 -13.234 1 85.31 85 ASP A N 1
ATOM 662 C CA . ASP A 1 85 ? 2.752 -2.082 -12.148 1 85.31 85 ASP A CA 1
ATOM 663 C C . ASP A 1 85 ? 1.797 -2.621 -11.086 1 85.31 85 ASP A C 1
ATOM 665 O O . ASP A 1 85 ? 0.841 -1.943 -10.703 1 85.31 85 ASP A O 1
ATOM 669 N N . VAL A 1 86 ? 2.041 -3.852 -10.773 1 88.75 86 VAL A N 1
ATOM 670 C CA . VAL A 1 86 ? 1.27 -4.48 -9.703 1 88.75 86 VAL A CA 1
ATOM 671 C C . VAL A 1 86 ? 2.211 -4.984 -8.609 1 88.75 86 VAL A C 1
ATOM 673 O O . VAL A 1 86 ? 3.393 -5.234 -8.867 1 88.75 86 VAL A O 1
ATOM 676 N N . GLY A 1 87 ? 1.66 -5.129 -7.383 1 91.31 87 GLY A N 1
ATOM 677 C CA . GLY A 1 87 ? 2.484 -5.535 -6.254 1 91.31 87 GLY A CA 1
ATOM 678 C C . GLY A 1 87 ? 2.264 -6.98 -5.848 1 91.31 87 GLY A C 1
ATOM 679 O O . GLY A 1 87 ? 2.807 -7.434 -4.836 1 91.31 87 GLY A O 1
ATOM 680 N N . SER A 1 88 ? 1.441 -7.691 -6.641 1 94.62 88 SER A N 1
ATOM 681 C CA . SER A 1 88 ? 1.162 -9.086 -6.301 1 94.62 88 SER A CA 1
ATOM 682 C C . SER A 1 88 ? 0.805 -9.891 -7.543 1 94.62 88 SER A C 1
ATOM 684 O O . SER A 1 88 ? 0.367 -9.336 -8.555 1 94.62 88 SER A O 1
ATOM 686 N N . LEU A 1 89 ? 1.068 -11.188 -7.477 1 94.94 89 LEU A N 1
ATOM 687 C CA . LEU A 1 89 ? 0.678 -12.164 -8.492 1 94.94 89 LEU A CA 1
ATOM 688 C C . LEU A 1 89 ? 0.068 -13.406 -7.844 1 94.94 89 LEU A C 1
ATOM 690 O O . LEU A 1 89 ? 0.552 -13.867 -6.809 1 94.94 89 LEU A O 1
ATOM 694 N N . LEU A 1 90 ? -0.99 -13.836 -8.469 1 95 90 LEU A N 1
ATOM 695 C CA . LEU A 1 90 ? -1.491 -15.148 -8.086 1 95 90 LEU A CA 1
ATOM 696 C C . LEU A 1 90 ? -0.596 -16.25 -8.641 1 95 90 LEU A C 1
ATOM 698 O O . LEU A 1 90 ? -0.005 -16.109 -9.711 1 95 90 LEU A O 1
ATOM 702 N N . VAL A 1 91 ? -0.494 -17.312 -7.875 1 95.81 91 VAL A N 1
ATOM 703 C CA . VAL A 1 91 ? 0.359 -18.438 -8.273 1 95.81 91 VAL A CA 1
ATOM 704 C C . VAL A 1 91 ? -0.502 -19.656 -8.609 1 95.81 91 VAL A C 1
ATOM 706 O O . VAL A 1 91 ? -1.38 -20.031 -7.828 1 95.81 91 VAL A O 1
ATOM 709 N N . TYR A 1 92 ? -0.316 -20.188 -9.773 1 94.19 92 TYR A N 1
ATOM 710 C CA . TYR A 1 92 ? -1.081 -21.375 -10.148 1 94.19 92 TYR A CA 1
ATOM 711 C C . TYR A 1 92 ? -0.184 -22.609 -10.211 1 94.19 92 TYR A C 1
ATOM 713 O O . TYR A 1 92 ? 1.022 -22.5 -10.438 1 94.19 92 TYR A O 1
ATOM 721 N N . ASP A 1 93 ? -0.759 -23.75 -9.953 1 93.75 93 ASP A N 1
ATOM 722 C CA . ASP A 1 93 ? -0.107 -25.047 -10.125 1 93.75 93 ASP A CA 1
ATOM 723 C C . ASP A 1 93 ? -0.004 -25.406 -11.609 1 93.75 93 ASP A C 1
ATOM 725 O O . ASP A 1 93 ? -1.021 -25.609 -12.273 1 93.75 93 ASP A O 1
ATOM 729 N N . LYS A 1 94 ? 1.167 -25.516 -12 1 89.62 94 LYS A N 1
ATOM 730 C CA . LYS A 1 94 ? 1.395 -25.781 -13.422 1 89.62 94 LYS A CA 1
ATOM 731 C C . LYS A 1 94 ? 0.761 -27.109 -13.836 1 89.62 94 LYS A C 1
ATOM 733 O O . LYS A 1 94 ? 0.297 -27.25 -14.969 1 89.62 94 LYS A O 1
ATOM 738 N N . ASP A 1 95 ? 0.724 -27.984 -12.969 1 88.62 95 ASP A N 1
ATOM 739 C CA . ASP A 1 95 ? 0.217 -29.312 -13.266 1 88.62 95 ASP A CA 1
ATOM 740 C C . ASP A 1 95 ? -1.306 -29.312 -13.383 1 88.62 95 ASP A C 1
ATOM 742 O O . ASP A 1 95 ? -1.896 -30.266 -13.891 1 88.62 95 ASP A O 1
ATOM 746 N N . LYS A 1 96 ? -1.897 -28.266 -12.93 1 86.25 96 LYS A N 1
ATOM 747 C CA . LYS A 1 96 ? -3.355 -28.188 -12.938 1 86.25 96 LYS A CA 1
ATOM 748 C C . LYS A 1 96 ? -3.852 -27.297 -14.062 1 86.25 96 LYS A C 1
ATOM 750 O O . LYS A 1 96 ? -5.051 -27.016 -14.164 1 86.25 96 LYS A O 1
ATOM 755 N N . VAL A 1 97 ? -2.9 -26.75 -14.773 1 80.69 97 VAL A N 1
ATOM 756 C CA . VAL A 1 97 ? -3.289 -25.891 -15.883 1 80.69 97 VAL A CA 1
ATOM 757 C C . VAL A 1 97 ? -3.135 -26.641 -17.203 1 80.69 97 VAL A C 1
ATOM 759 O O . VAL A 1 97 ? -2.221 -27.453 -17.359 1 80.69 97 VAL A O 1
ATOM 762 N N . GLY A 1 98 ? -4.211 -26.766 -17.938 1 67.5 98 GLY A N 1
ATOM 763 C CA . GLY A 1 98 ? -4.188 -27.484 -19.203 1 67.5 98 GLY A CA 1
ATOM 764 C C . GLY A 1 98 ? -3.09 -27.016 -20.141 1 67.5 98 GLY A C 1
ATOM 765 O O . GLY A 1 98 ? -2.426 -26.016 -19.875 1 67.5 98 GLY A O 1
ATOM 766 N N . PRO A 1 99 ? -2.742 -27.859 -21.125 1 62.59 99 PRO A N 1
ATOM 767 C CA . PRO A 1 99 ? -1.633 -27.641 -22.047 1 62.59 99 PRO A CA 1
ATOM 768 C C . PRO A 1 99 ? -1.726 -26.312 -22.781 1 62.59 99 PRO A C 1
ATOM 770 O O . PRO A 1 99 ? -0.744 -25.844 -23.375 1 62.59 99 PRO A O 1
ATOM 773 N N . GLY A 1 100 ? -2.875 -25.703 -22.781 1 59.25 100 GLY A N 1
ATOM 774 C CA . GLY A 1 100 ? -3.002 -24.5 -23.578 1 59.25 100 GLY A CA 1
ATOM 775 C C . GLY A 1 100 ? -2.445 -23.266 -22.906 1 59.25 100 GLY A C 1
ATOM 776 O O . GLY A 1 100 ? -2.4 -22.188 -23.5 1 59.25 100 GLY A O 1
ATOM 777 N N . GLY A 1 101 ? -1.775 -23.391 -21.797 1 59.69 101 GLY A N 1
ATOM 778 C CA . GLY A 1 101 ? -1.052 -22.328 -21.125 1 59.69 101 GLY A CA 1
ATOM 779 C C . GLY A 1 101 ? -1.958 -21.219 -20.625 1 59.69 101 GLY A C 1
ATOM 780 O O . GLY A 1 101 ? -1.496 -20.109 -20.328 1 59.69 101 GLY A O 1
ATOM 781 N N . GLU A 1 102 ? -3.24 -21.531 -20.797 1 62.41 102 GLU A N 1
ATOM 782 C CA . GLU A 1 102 ? -4.184 -20.469 -20.453 1 62.41 102 GLU A CA 1
ATOM 783 C C . GLU A 1 102 ? -4.219 -20.219 -18.953 1 62.41 102 GLU A C 1
ATOM 785 O O . GLU A 1 102 ? -3.996 -21.141 -18.156 1 62.41 102 GLU A O 1
ATOM 790 N N . VAL A 1 103 ? -4.129 -19.047 -18.562 1 64 103 VAL A N 1
ATOM 791 C CA . VAL A 1 103 ? -4.23 -18.641 -17.156 1 64 103 VAL A CA 1
ATOM 792 C C . VAL A 1 103 ? -5.504 -19.219 -16.547 1 64 103 VAL A C 1
ATOM 794 O O . VAL A 1 103 ? -6.582 -19.125 -17.141 1 64 103 VAL A O 1
ATOM 797 N N . PRO A 1 104 ? -5.23 -20.094 -15.453 1 73.94 104 PRO A N 1
ATOM 798 C CA . PRO A 1 104 ? -6.426 -20.688 -14.844 1 73.94 104 PRO A CA 1
ATOM 799 C C . PRO A 1 104 ? -7.285 -19.656 -14.109 1 73.94 104 PRO A C 1
ATOM 801 O O . PRO A 1 104 ? -6.797 -18.578 -13.758 1 73.94 104 PRO A O 1
ATOM 804 N N . THR A 1 105 ? -8.57 -19.906 -14.195 1 75 105 THR A N 1
ATOM 805 C CA . THR A 1 105 ? -9.469 -19.094 -13.383 1 75 105 THR A CA 1
ATOM 806 C C . THR A 1 105 ? -10.031 -19.891 -12.219 1 75 105 THR A C 1
ATOM 808 O O . THR A 1 105 ? -10.602 -19.328 -11.281 1 75 105 THR A O 1
ATOM 811 N N . SER A 1 106 ? -9.617 -21.141 -12.211 1 85.12 106 SER A N 1
ATOM 812 C CA . SER A 1 106 ? -10.211 -22 -11.188 1 85.12 106 SER A CA 1
ATOM 813 C C . SER A 1 106 ? -9.492 -21.844 -9.852 1 85.12 106 SER A C 1
ATOM 815 O O . SER A 1 106 ? -8.266 -21.734 -9.812 1 85.12 106 SER A O 1
ATOM 817 N N . ILE A 1 107 ? -10.25 -21.922 -8.836 1 88.69 107 ILE A N 1
ATOM 818 C CA . ILE A 1 107 ? -9.719 -21.844 -7.484 1 88.69 107 ILE A CA 1
ATOM 819 C C . ILE A 1 107 ? -8.773 -23.016 -7.227 1 88.69 107 ILE A C 1
ATOM 821 O O . ILE A 1 107 ? -7.77 -22.875 -6.531 1 88.69 107 ILE A O 1
ATOM 825 N N . ASP A 1 108 ? -9.039 -24.125 -7.852 1 88.81 108 ASP A N 1
ATOM 826 C CA . ASP A 1 108 ? -8.25 -25.328 -7.637 1 88.81 108 ASP A CA 1
ATOM 827 C C . ASP A 1 108 ? -6.836 -25.172 -8.188 1 88.81 108 ASP A C 1
ATOM 829 O O . ASP A 1 108 ? -5.902 -25.812 -7.715 1 88.81 108 ASP A O 1
ATOM 833 N N . ALA A 1 109 ? -6.758 -24.359 -9.164 1 91 109 ALA A N 1
ATOM 834 C CA . ALA A 1 109 ? -5.453 -24.156 -9.781 1 91 109 ALA A CA 1
ATOM 835 C C . ALA A 1 109 ? -4.625 -23.141 -8.992 1 91 109 ALA A C 1
ATOM 837 O O . ALA A 1 109 ? -3.402 -23.078 -9.141 1 91 109 ALA A O 1
ATOM 838 N N . CYS A 1 110 ? -5.254 -22.328 -8.195 1 93.06 110 CYS A N 1
ATOM 839 C CA . CYS A 1 110 ? -4.562 -21.312 -7.43 1 93.06 110 CYS A CA 1
ATOM 840 C C . CYS A 1 110 ? -3.891 -21.906 -6.199 1 93.06 110 CYS A C 1
ATOM 842 O O . CYS A 1 110 ? -4.562 -22.453 -5.328 1 93.06 110 CYS A O 1
ATOM 844 N N . VAL A 1 111 ? -2.57 -21.766 -6.07 1 95.5 111 VAL A N 1
ATOM 845 C CA . VAL A 1 111 ? -1.87 -22.391 -4.953 1 95.5 111 VAL A CA 1
ATOM 846 C C . VAL A 1 111 ? -1.376 -21.312 -3.986 1 95.5 111 VAL A C 1
ATOM 848 O O . VAL A 1 111 ? -0.859 -21.625 -2.912 1 95.5 111 VAL A O 1
ATOM 851 N N . GLY A 1 112 ? -1.504 -20.031 -4.312 1 96.31 112 GLY A N 1
ATOM 852 C CA . GLY A 1 112 ? -1.098 -18.984 -3.395 1 96.31 112 GLY A CA 1
ATOM 853 C C . GLY A 1 112 ? -0.966 -17.625 -4.066 1 96.31 112 GLY A C 1
ATOM 854 O O . GLY A 1 112 ? -1.501 -17.406 -5.152 1 96.31 112 GLY A O 1
ATOM 855 N N . ILE A 1 113 ? -0.37 -16.703 -3.393 1 96.81 113 ILE A N 1
ATOM 856 C CA . ILE A 1 113 ? -0.1 -15.359 -3.877 1 96.81 113 ILE A CA 1
ATOM 857 C C . ILE A 1 113 ? 1.322 -14.953 -3.502 1 96.81 113 ILE A C 1
ATOM 859 O O . ILE A 1 113 ? 1.82 -15.32 -2.436 1 96.81 113 ILE A O 1
ATOM 863 N N . VAL A 1 114 ? 1.984 -14.352 -4.371 1 96.56 114 VAL A N 1
ATOM 864 C CA . VAL A 1 114 ? 3.291 -13.766 -4.078 1 96.56 114 VAL A CA 1
ATOM 865 C C . VAL A 1 114 ? 3.217 -12.25 -4.191 1 96.56 114 VAL A C 1
ATOM 867 O O . VAL A 1 114 ? 2.605 -11.719 -5.125 1 96.56 114 VAL A O 1
ATOM 870 N N . THR A 1 115 ? 3.758 -11.547 -3.166 1 94.25 115 THR A N 1
ATOM 871 C CA . THR A 1 115 ? 3.686 -10.094 -3.117 1 94.25 115 THR A CA 1
ATOM 872 C C . THR A 1 115 ? 5.082 -9.484 -3.012 1 94.25 115 THR A C 1
ATOM 874 O O . THR A 1 115 ? 6.059 -10.203 -2.781 1 94.25 115 THR A O 1
ATOM 877 N N . GLU A 1 116 ? 5.125 -8.188 -3.242 1 89.44 116 GLU A N 1
ATOM 878 C CA . GLU A 1 116 ? 6.355 -7.434 -3.025 1 89.44 116 GLU A CA 1
ATOM 879 C C . GLU A 1 116 ? 6.867 -7.613 -1.6 1 89.44 116 GLU A C 1
ATOM 881 O O . GLU A 1 116 ? 8.078 -7.695 -1.374 1 89.44 116 GLU A O 1
ATOM 886 N N . ARG A 1 117 ? 5.949 -7.711 -0.698 1 88.94 117 ARG A N 1
ATOM 887 C CA . ARG A 1 117 ? 6.34 -7.887 0.697 1 88.94 117 ARG A CA 1
ATOM 888 C C . ARG A 1 117 ? 6.945 -9.266 0.923 1 88.94 117 ARG A C 1
ATOM 890 O O . ARG A 1 117 ? 7.875 -9.422 1.721 1 88.94 117 ARG A O 1
ATOM 897 N N . ASP A 1 118 ? 6.414 -10.242 0.282 1 91.06 118 ASP A N 1
ATOM 898 C CA . ASP A 1 118 ? 7.016 -11.57 0.35 1 91.06 118 ASP A CA 1
ATOM 899 C C . ASP A 1 118 ? 8.469 -11.539 -0.108 1 91.06 118 ASP A C 1
ATOM 901 O O . ASP A 1 118 ? 9.336 -12.148 0.519 1 91.06 118 ASP A O 1
ATOM 905 N N . TYR A 1 119 ? 8.648 -10.836 -1.195 1 87.25 119 TYR A N 1
ATOM 906 C CA . TYR A 1 119 ? 10 -10.719 -1.719 1 87.25 119 TYR A CA 1
ATOM 907 C C . TYR A 1 119 ? 10.922 -10.055 -0.699 1 87.25 119 TYR A C 1
ATOM 909 O O . TYR A 1 119 ? 12.016 -10.555 -0.429 1 87.25 119 TYR A O 1
ATOM 917 N N . LEU A 1 120 ? 10.492 -9.047 -0.141 1 84.31 120 LEU A N 1
ATOM 918 C CA . LEU A 1 120 ? 11.312 -8.273 0.791 1 84.31 120 LEU A CA 1
ATOM 919 C C . LEU A 1 120 ? 11.625 -9.094 2.039 1 84.31 120 LEU A C 1
ATOM 921 O O . LEU A 1 120 ? 12.781 -9.156 2.471 1 84.31 120 LEU A O 1
ATOM 925 N N . LYS A 1 121 ? 10.703 -9.781 2.557 1 84.38 121 LYS A N 1
ATOM 926 C CA . LYS A 1 121 ? 10.852 -10.445 3.846 1 84.38 121 LYS A CA 1
ATOM 927 C C . LYS A 1 121 ? 11.523 -11.805 3.684 1 84.38 121 LYS A C 1
ATOM 929 O O . LYS A 1 121 ? 12.258 -12.25 4.57 1 84.38 121 LYS A O 1
ATOM 934 N N . LYS A 1 122 ? 11.258 -12.406 2.588 1 85.56 122 LYS A N 1
ATOM 935 C CA . LYS A 1 122 ? 11.664 -13.805 2.506 1 85.56 122 LYS A CA 1
ATOM 936 C C . LYS A 1 122 ? 12.875 -13.977 1.592 1 85.56 122 LYS A C 1
ATOM 938 O O . LYS A 1 122 ? 13.648 -14.914 1.753 1 85.56 122 LYS A O 1
ATOM 943 N N . VAL A 1 123 ? 13.031 -13.242 0.605 1 76.31 123 VAL A N 1
ATOM 944 C CA . VAL A 1 123 ? 14.18 -13.367 -0.289 1 76.31 123 VAL A CA 1
ATOM 945 C C . VAL A 1 123 ? 15.352 -12.547 0.25 1 76.31 123 VAL A C 1
ATOM 947 O O . VAL A 1 123 ? 16.453 -13.078 0.45 1 76.31 123 VAL A O 1
ATOM 950 N N . MET A 1 124 ? 15.109 -11.414 0.556 1 74.94 124 MET A N 1
ATOM 951 C CA . MET A 1 124 ? 16.188 -10.508 0.947 1 74.94 124 MET A CA 1
ATOM 952 C C . MET A 1 124 ? 16.688 -10.836 2.352 1 74.94 124 MET A C 1
ATOM 954 O O . MET A 1 124 ? 17.891 -10.93 2.578 1 74.94 124 MET A O 1
ATOM 958 N N . LEU A 1 125 ? 15.812 -11.086 3.242 1 76.19 125 LEU A N 1
ATOM 959 C CA . LEU A 1 125 ? 16.219 -11.289 4.629 1 76.19 125 LEU A CA 1
ATOM 960 C C . LEU A 1 125 ? 16.812 -12.672 4.82 1 76.19 125 LEU A C 1
ATOM 962 O O . LEU A 1 125 ? 17.672 -12.875 5.691 1 76.19 125 LEU A O 1
ATOM 966 N N . LYS A 1 126 ? 16.359 -13.531 3.854 1 81 126 LYS A N 1
ATOM 967 C CA . LYS A 1 126 ? 16.875 -14.891 3.994 1 81 126 LYS A CA 1
ATOM 968 C C . LYS A 1 126 ? 18.031 -15.141 3.047 1 81 126 LYS A C 1
ATOM 970 O O . LYS A 1 126 ? 18.641 -16.219 3.061 1 81 126 LYS A O 1
ATOM 975 N N . GLY A 1 127 ? 18.359 -14.172 2.297 1 77.5 127 GLY A N 1
ATOM 976 C CA . GLY A 1 127 ? 19.5 -14.266 1.408 1 77.5 127 GLY A CA 1
ATOM 977 C C . GLY A 1 127 ? 19.281 -15.219 0.25 1 77.5 127 GLY A C 1
ATOM 978 O O . GLY A 1 127 ? 20.203 -15.906 -0.187 1 77.5 127 GLY A O 1
ATOM 979 N N . LEU A 1 128 ? 18.062 -15.398 -0.127 1 81.31 128 LEU A N 1
ATOM 980 C CA . LEU A 1 128 ? 17.75 -16.266 -1.261 1 81.31 128 LEU A CA 1
ATOM 981 C C . LEU A 1 128 ? 18.109 -15.586 -2.576 1 81.31 128 LEU A C 1
ATOM 983 O O . LEU A 1 128 ? 18.047 -14.359 -2.68 1 81.31 128 LEU A O 1
ATOM 987 N N . ALA A 1 129 ? 18.531 -16.469 -3.523 1 80.62 129 ALA A N 1
ATOM 988 C CA . ALA A 1 129 ? 18.844 -15.945 -4.852 1 80.62 129 ALA A CA 1
ATOM 989 C C . ALA A 1 129 ? 17.594 -15.914 -5.734 1 80.62 129 ALA A C 1
ATOM 991 O O . ALA A 1 129 ? 17.047 -16.969 -6.086 1 80.62 129 ALA A O 1
ATOM 992 N N . SER A 1 130 ? 17.172 -14.789 -6.219 1 85.81 130 SER A N 1
ATOM 993 C CA . SER A 1 130 ? 15.93 -14.586 -6.949 1 85.81 130 SER A CA 1
ATOM 994 C C . SER A 1 130 ? 15.93 -15.352 -8.266 1 85.81 130 SER A C 1
ATOM 996 O O . SER A 1 130 ? 14.898 -15.914 -8.656 1 85.81 130 SER A O 1
ATOM 998 N N . PRO A 1 131 ? 17.141 -15.453 -8.945 1 86.31 131 PRO A N 1
ATOM 999 C CA . PRO A 1 131 ? 17.125 -16.141 -10.234 1 86.31 131 PRO A CA 1
ATOM 1000 C C . PRO A 1 131 ? 16.969 -17.656 -10.094 1 86.31 131 PRO A C 1
ATOM 1002 O O . PRO A 1 131 ? 16.594 -18.328 -11.062 1 86.31 131 PRO A O 1
ATOM 1005 N N . THR A 1 132 ? 17.172 -18.141 -8.883 1 91.81 132 THR A N 1
ATOM 1006 C CA . THR A 1 132 ? 17.156 -19.594 -8.742 1 91.81 132 THR A CA 1
ATOM 1007 C C . THR A 1 132 ? 16.125 -20.031 -7.707 1 91.81 132 THR A C 1
ATOM 1009 O O . THR A 1 132 ? 16.094 -21.203 -7.297 1 91.81 132 THR A O 1
ATOM 1012 N N . THR A 1 133 ? 15.344 -19.156 -7.203 1 94.06 133 THR A N 1
ATOM 1013 C CA . THR A 1 133 ? 14.312 -19.469 -6.223 1 94.06 133 THR A CA 1
ATOM 1014 C C . THR A 1 133 ? 12.922 -19.422 -6.855 1 94.06 133 THR A C 1
ATOM 1016 O O . THR A 1 133 ? 12.516 -18.391 -7.383 1 94.06 133 THR A O 1
ATOM 1019 N N . PRO A 1 134 ? 12.289 -20.594 -6.859 1 97 134 PRO A N 1
ATOM 1020 C CA . PRO A 1 134 ? 10.93 -20.562 -7.387 1 97 134 PRO A CA 1
ATOM 1021 C C . PRO A 1 134 ? 9.969 -19.797 -6.477 1 97 134 PRO A C 1
ATOM 1023 O O . PRO A 1 134 ? 10.156 -19.766 -5.258 1 97 134 PRO A O 1
ATOM 1026 N N . VAL A 1 135 ? 8.914 -19.219 -7 1 97 135 VAL A N 1
ATOM 1027 C CA . VAL A 1 135 ? 7.949 -18.406 -6.258 1 97 135 VAL A CA 1
ATOM 1028 C C . VAL A 1 135 ? 7.25 -19.266 -5.211 1 97 135 VAL A C 1
ATOM 1030 O O . VAL A 1 135 ? 6.836 -18.781 -4.164 1 97 135 VAL A O 1
ATOM 1033 N N . SER A 1 136 ? 7.168 -20.594 -5.449 1 96.88 136 SER A N 1
ATOM 1034 C CA . SER A 1 136 ? 6.508 -21.5 -4.52 1 96.88 136 SER A CA 1
ATOM 1035 C C . SER A 1 136 ? 7.199 -21.5 -3.16 1 96.88 136 SER A C 1
ATOM 1037 O O . SER A 1 136 ? 6.578 -21.812 -2.143 1 96.88 136 SER A O 1
ATOM 1039 N N . LYS A 1 137 ? 8.414 -21.062 -3.084 1 96 137 LYS A N 1
ATOM 1040 C CA . LYS A 1 137 ? 9.188 -21.078 -1.843 1 96 137 LYS A CA 1
ATOM 1041 C C . LYS A 1 137 ? 8.898 -19.828 -1.013 1 96 137 LYS A C 1
ATOM 1043 O O . LYS A 1 137 ? 9.18 -19.797 0.188 1 96 137 LYS A O 1
ATOM 1048 N N . ILE A 1 138 ? 8.336 -18.797 -1.654 1 95.56 138 ILE A N 1
ATOM 1049 C CA . ILE A 1 138 ? 8.203 -17.562 -0.901 1 95.56 138 ILE A CA 1
ATOM 1050 C C . ILE A 1 138 ? 6.738 -17.109 -0.884 1 95.56 138 ILE A C 1
ATOM 1052 O O . ILE A 1 138 ? 6.359 -16.234 -0.118 1 95.56 138 ILE A O 1
ATOM 1056 N N . MET A 1 139 ? 5.91 -17.734 -1.706 1 97.19 139 MET A N 1
ATOM 1057 C CA . MET A 1 139 ? 4.516 -17.328 -1.812 1 97.19 139 MET A CA 1
ATOM 1058 C C . MET A 1 139 ? 3.768 -17.594 -0.512 1 97.19 139 MET A C 1
ATOM 1060 O O . MET A 1 139 ? 4.223 -18.375 0.323 1 97.19 139 MET A O 1
ATOM 1064 N N . THR A 1 140 ? 2.707 -16.812 -0.236 1 97.06 140 THR A N 1
ATOM 1065 C CA . THR A 1 140 ? 1.727 -17.219 0.77 1 97.06 140 THR A CA 1
ATOM 1066 C C . THR A 1 140 ? 0.818 -18.312 0.234 1 97.06 140 THR A C 1
ATOM 1068 O O . THR A 1 140 ? 0.1 -18.109 -0.748 1 97.06 140 THR A O 1
ATOM 1071 N N . PRO A 1 141 ? 0.88 -19.453 0.849 1 97.31 141 PRO A N 1
ATOM 1072 C CA . PRO A 1 141 ? 0.1 -20.562 0.318 1 97.31 141 PRO A CA 1
ATOM 1073 C C . PRO A 1 141 ? -1.406 -20.344 0.435 1 97.31 141 PRO A C 1
ATOM 1075 O O . PRO A 1 141 ? -1.854 -19.547 1.264 1 97.31 141 PRO A O 1
ATOM 1078 N N . GLN A 1 142 ? -2.129 -21.031 -0.376 1 95.19 142 GLN A N 1
ATOM 1079 C CA . GLN A 1 142 ? -3.57 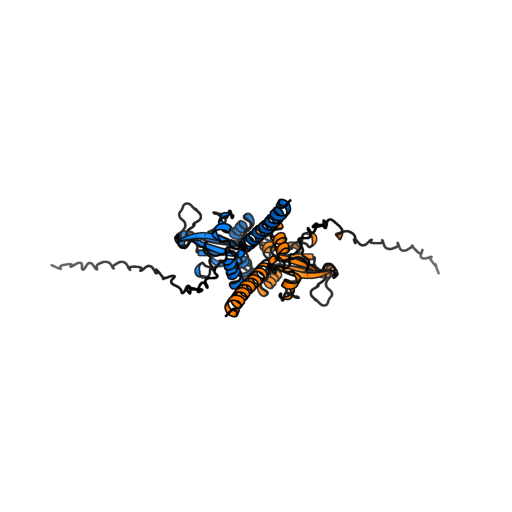-20.844 -0.513 1 95.19 142 GLN A CA 1
ATOM 1080 C C . GLN A 1 142 ? -4.273 -21 0.832 1 95.19 142 GLN A C 1
ATOM 1082 O O . GLN A 1 142 ? -5.191 -20.234 1.149 1 95.19 142 GLN A O 1
ATOM 1087 N N . GLU A 1 143 ? -3.844 -21.891 1.683 1 94.69 143 GLU A N 1
ATOM 1088 C CA . GLU A 1 143 ? -4.516 -22.203 2.938 1 94.69 143 GLU A CA 1
ATOM 1089 C C . GLU A 1 143 ? -4.391 -21.062 3.939 1 94.69 143 GLU A C 1
ATOM 1091 O O . GLU A 1 143 ? -5.129 -21.016 4.926 1 94.69 143 GLU A O 1
ATOM 1096 N N . LYS A 1 144 ? -3.498 -20.109 3.725 1 95.69 144 LYS A N 1
ATOM 1097 C CA . LYS A 1 144 ? -3.262 -19.016 4.648 1 95.69 144 LYS A CA 1
ATOM 1098 C C . LYS A 1 144 ? -3.801 -17.703 4.086 1 95.69 144 LYS A C 1
ATOM 1100 O O . LYS A 1 144 ? -3.639 -16.641 4.695 1 95.69 144 LYS A O 1
ATOM 1105 N N . LEU A 1 145 ? -4.414 -17.812 2.996 1 95 145 LEU A N 1
ATOM 1106 C CA . LEU A 1 145 ? -4.875 -16.594 2.346 1 95 145 LEU A CA 1
ATOM 1107 C C . LEU A 1 145 ? -6.141 -16.062 3.012 1 95 145 LEU A C 1
ATOM 1109 O O . LEU A 1 145 ? -7.059 -16.844 3.311 1 95 145 LEU A O 1
ATOM 1113 N N . ALA A 1 146 ? -6.141 -14.75 3.316 1 95.5 146 ALA A N 1
ATOM 1114 C CA . ALA A 1 146 ? -7.402 -14.047 3.514 1 95.5 146 ALA A CA 1
ATOM 1115 C C . ALA A 1 146 ? -8.086 -13.758 2.178 1 95.5 146 ALA A C 1
ATOM 1117 O O . ALA A 1 146 ? -7.434 -13.312 1.229 1 95.5 146 ALA A O 1
ATOM 1118 N N . VAL A 1 147 ? -9.383 -14.055 2.066 1 95.81 147 VAL A N 1
ATOM 1119 C CA . VAL A 1 147 ? -10.055 -13.906 0.78 1 95.81 147 VAL A CA 1
ATOM 1120 C C . VAL A 1 147 ? -11.336 -13.094 0.958 1 95.81 147 VAL A C 1
ATOM 1122 O O . VAL A 1 147 ? -11.852 -12.977 2.07 1 95.81 147 VAL A O 1
ATOM 1125 N N . LEU A 1 148 ? -11.734 -12.531 -0.12 1 97.25 148 LEU A N 1
ATOM 1126 C CA . LEU A 1 148 ? -13.016 -11.836 -0.233 1 97.25 148 LEU A CA 1
ATOM 1127 C C . LEU A 1 148 ? -13.883 -12.469 -1.314 1 97.25 148 LEU A C 1
ATOM 1129 O O . LEU A 1 148 ? -13.398 -13.266 -2.117 1 97.25 148 LEU A O 1
ATOM 1133 N N . THR A 1 149 ? -15.172 -12.172 -1.291 1 96.56 149 THR A N 1
ATOM 1134 C CA . THR A 1 149 ? -16.078 -12.469 -2.395 1 96.56 149 THR A CA 1
ATOM 1135 C C . THR A 1 149 ? -16.562 -11.18 -3.061 1 96.56 149 THR A C 1
ATOM 1137 O O . THR A 1 149 ? -16.438 -10.094 -2.488 1 96.56 149 THR A O 1
ATOM 1140 N N . PRO A 1 150 ? -17.078 -11.312 -4.242 1 95 150 PRO A N 1
ATOM 1141 C CA . PRO A 1 150 ? -17.562 -10.125 -4.957 1 95 150 PRO A CA 1
ATOM 1142 C C . PRO A 1 150 ? -18.672 -9.398 -4.207 1 95 150 PRO A C 1
ATOM 1144 O O . PRO A 1 150 ? -18.922 -8.219 -4.465 1 95 150 PRO A O 1
ATOM 1147 N N . GLN A 1 151 ? -19.281 -10.008 -3.248 1 95.69 151 GLN A N 1
ATOM 1148 C CA . GLN A 1 151 ? -20.422 -9.43 -2.561 1 95.69 151 GLN A CA 1
ATOM 1149 C C . GLN A 1 151 ? -20 -8.633 -1.334 1 95.69 151 GLN A C 1
ATOM 1151 O O . GLN A 1 151 ? -20.781 -7.867 -0.771 1 95.69 151 GLN A O 1
ATOM 1156 N N . HIS A 1 152 ? -18.781 -8.852 -0.933 1 96.44 152 HIS A N 1
ATOM 1157 C CA . HIS A 1 152 ? -18.281 -8.039 0.172 1 96.44 152 HIS A CA 1
ATOM 1158 C C . HIS A 1 152 ? -18.219 -6.566 -0.212 1 96.44 152 HIS A C 1
AT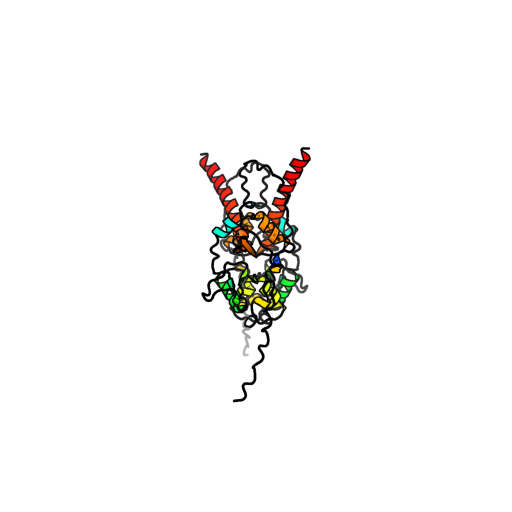OM 1160 O O . HIS A 1 152 ? -18.078 -6.234 -1.392 1 96.44 152 HIS A O 1
ATOM 1166 N N . SER A 1 153 ? -18.312 -5.652 0.727 1 94.56 153 SER A N 1
ATOM 1167 C CA . SER A 1 153 ? -18.219 -4.215 0.499 1 94.56 153 SER A CA 1
ATOM 1168 C C . SER A 1 153 ? -16.781 -3.729 0.634 1 94.56 153 SER A C 1
ATOM 1170 O O . SER A 1 153 ? -15.93 -4.441 1.167 1 94.56 153 SER A O 1
ATOM 1172 N N . VAL A 1 154 ? -16.562 -2.578 0.187 1 94.31 154 VAL A N 1
ATOM 1173 C CA . VAL A 1 154 ? -15.273 -1.908 0.34 1 94.31 154 VAL A CA 1
ATOM 1174 C C . VAL A 1 154 ? -14.945 -1.758 1.823 1 94.31 154 VAL A C 1
ATOM 1176 O O . VAL A 1 154 ? -13.789 -1.928 2.229 1 94.31 154 VAL A O 1
ATOM 1179 N N . LEU A 1 155 ? -15.914 -1.441 2.598 1 92.44 155 LEU A N 1
ATOM 1180 C CA . LEU A 1 155 ? -15.719 -1.332 4.039 1 92.44 155 LEU A CA 1
ATOM 1181 C C . LEU A 1 155 ? -15.195 -2.643 4.617 1 92.44 155 LEU A C 1
ATOM 1183 O O . LEU A 1 155 ? -14.234 -2.648 5.395 1 92.44 155 LEU A O 1
ATOM 1187 N N . GLU A 1 156 ? -15.797 -3.736 4.242 1 94.75 156 GLU A N 1
ATOM 1188 C CA . GLU A 1 156 ? -15.367 -5.051 4.707 1 94.75 156 GLU A CA 1
ATOM 1189 C C . GLU A 1 156 ? -13.953 -5.371 4.234 1 94.75 156 GLU A C 1
ATOM 1191 O O . GLU A 1 156 ? -13.18 -5.996 4.961 1 94.75 156 GLU A O 1
ATOM 1196 N N . ALA A 1 157 ? -13.711 -4.973 3.047 1 96.75 157 ALA A N 1
ATOM 1197 C CA . ALA A 1 157 ? -12.367 -5.168 2.508 1 96.75 157 ALA A CA 1
ATOM 1198 C C . ALA A 1 157 ? -11.336 -4.398 3.324 1 96.75 157 ALA A C 1
ATOM 1200 O O . ALA A 1 157 ? -10.273 -4.938 3.664 1 96.75 157 ALA A O 1
ATOM 1201 N N . MET A 1 158 ? -11.648 -3.174 3.633 1 95.12 158 MET A N 1
ATOM 1202 C CA . MET A 1 158 ? -10.75 -2.359 4.441 1 95.12 158 MET A CA 1
ATOM 1203 C C . MET A 1 158 ? -10.5 -3.006 5.801 1 95.12 158 MET A C 1
ATOM 1205 O O . MET A 1 158 ? -9.359 -3.074 6.262 1 95.12 158 MET A O 1
ATOM 1209 N N . ASP A 1 159 ? -11.531 -3.445 6.383 1 94.94 159 ASP A N 1
ATOM 1210 C CA . ASP A 1 159 ? -11.422 -4.098 7.684 1 94.94 159 ASP A CA 1
ATOM 1211 C C . ASP A 1 159 ? -10.516 -5.324 7.613 1 94.94 159 ASP A C 1
ATOM 1213 O O . ASP A 1 159 ? -9.641 -5.5 8.461 1 94.94 159 ASP A O 1
ATOM 1217 N N . LEU A 1 160 ? -10.719 -6.121 6.59 1 96.56 160 LEU A N 1
ATOM 1218 C CA . LEU A 1 160 ? -9.906 -7.32 6.391 1 96.56 160 LEU A CA 1
ATOM 1219 C C . LEU A 1 160 ? -8.438 -6.961 6.195 1 96.56 160 LEU A C 1
ATOM 1221 O O . LEU A 1 160 ? -7.559 -7.582 6.793 1 96.56 160 LEU A O 1
ATOM 1225 N N . MET A 1 161 ? -8.172 -5.969 5.391 1 96.19 161 MET A N 1
ATOM 1226 C CA . MET A 1 161 ? -6.809 -5.57 5.07 1 96.19 161 MET A CA 1
ATOM 1227 C C . MET A 1 161 ? -6.078 -5.078 6.316 1 96.19 161 MET A C 1
ATOM 1229 O O . MET A 1 161 ? -4.902 -5.391 6.52 1 96.19 161 MET A O 1
ATOM 1233 N N . VAL A 1 162 ? -6.746 -4.332 7.098 1 93.19 162 VAL A N 1
ATOM 1234 C CA . VAL A 1 162 ? -6.137 -3.795 8.312 1 93.19 162 VAL A CA 1
ATOM 1235 C C . VAL A 1 162 ? -5.965 -4.91 9.344 1 93.19 162 VAL A C 1
ATOM 1237 O O . VAL A 1 162 ? -4.895 -5.055 9.938 1 93.19 162 VAL A O 1
ATOM 1240 N N . LYS A 1 163 ? -6.996 -5.707 9.508 1 93.69 163 LYS A N 1
ATOM 1241 C CA . LYS A 1 163 ? -7 -6.781 10.5 1 93.69 163 LYS A CA 1
ATOM 1242 C C . LYS A 1 163 ? -5.871 -7.773 10.234 1 93.69 163 LYS A C 1
ATOM 1244 O O . LYS A 1 163 ? -5.203 -8.219 11.172 1 93.69 163 LYS A O 1
ATOM 1249 N N . TYR A 1 164 ? -5.617 -8.117 9.008 1 94.44 164 TYR A N 1
ATOM 1250 C CA . TYR A 1 164 ? -4.652 -9.156 8.672 1 94.44 164 TYR A CA 1
ATOM 1251 C C . TYR A 1 164 ? -3.361 -8.555 8.133 1 94.44 164 TYR A C 1
ATOM 1253 O O . TYR A 1 164 ? -2.434 -9.281 7.77 1 94.44 164 TYR A O 1
ATOM 1261 N N . ASN A 1 165 ? -3.34 -7.242 8.031 1 92.06 165 ASN A N 1
ATOM 1262 C CA . ASN A 1 165 ? -2.166 -6.516 7.555 1 92.06 165 ASN A CA 1
ATOM 1263 C C . ASN A 1 165 ? -1.751 -6.98 6.16 1 92.06 165 ASN A C 1
ATOM 1265 O O . ASN A 1 165 ? -0.586 -7.309 5.93 1 92.06 165 ASN A O 1
ATOM 1269 N N . VAL A 1 166 ? -2.703 -7.02 5.293 1 94.5 166 VAL A N 1
ATOM 1270 C CA . VAL A 1 166 ? -2.451 -7.387 3.902 1 94.5 166 VAL A CA 1
ATOM 1271 C C . VAL A 1 166 ? -2.883 -6.246 2.982 1 94.5 166 VAL A C 1
ATOM 1273 O O . VAL A 1 166 ? -3.834 -5.52 3.283 1 94.5 166 VAL A O 1
ATOM 1276 N N . ARG A 1 167 ? -2.221 -6.156 1.84 1 93.5 167 ARG A N 1
ATOM 1277 C CA . ARG A 1 167 ? -2.482 -5.055 0.917 1 93.5 167 ARG A CA 1
ATOM 1278 C C . ARG A 1 167 ? -3.193 -5.551 -0.338 1 93.5 167 ARG A C 1
ATOM 1280 O O . ARG A 1 167 ? -3.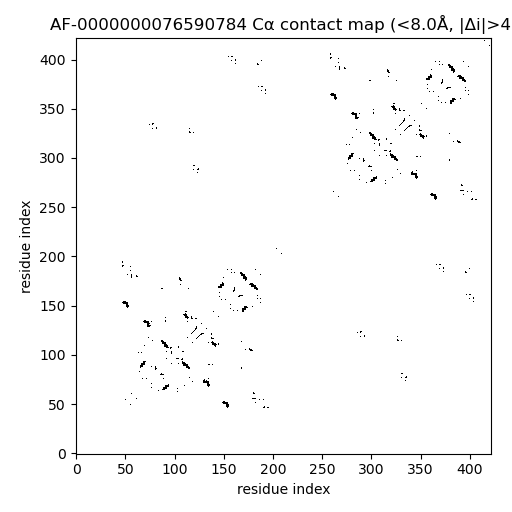723 -4.75 -1.113 1 93.5 167 ARG A O 1
ATOM 1287 N N . HIS A 1 168 ? -3.102 -6.746 -0.584 1 95 168 HIS A N 1
ATOM 1288 C CA . HIS A 1 168 ? -3.713 -7.418 -1.727 1 95 168 HIS A CA 1
ATOM 1289 C C . HIS A 1 168 ? -4.527 -8.625 -1.284 1 95 168 HIS A C 1
ATOM 1291 O O . HIS A 1 168 ? -4.027 -9.477 -0.546 1 95 168 HIS A O 1
ATOM 1297 N N . VAL A 1 169 ? -5.742 -8.648 -1.726 1 96.62 169 VAL A N 1
ATOM 1298 C CA . VAL A 1 169 ? -6.625 -9.719 -1.278 1 96.62 169 VAL A CA 1
ATOM 1299 C C . VAL A 1 169 ? -7.27 -10.391 -2.484 1 96.62 169 VAL A C 1
ATOM 1301 O O . VAL A 1 169 ? -7.965 -9.742 -3.27 1 96.62 169 VAL A O 1
ATOM 1304 N N . PRO A 1 170 ? -7 -11.703 -2.668 1 94.94 170 PRO A N 1
ATOM 1305 C CA . PRO A 1 170 ? -7.727 -12.414 -3.719 1 94.94 170 PRO A CA 1
ATOM 1306 C C . PRO A 1 170 ? -9.234 -12.398 -3.506 1 94.94 170 PRO A C 1
ATOM 1308 O O . PRO A 1 170 ? -9.703 -12.453 -2.365 1 94.94 170 PRO A O 1
ATOM 1311 N N . VAL A 1 171 ? -9.938 -12.297 -4.566 1 94.5 171 VAL A N 1
ATOM 1312 C CA . VAL A 1 171 ? -11.398 -12.344 -4.551 1 94.5 171 VAL A CA 1
ATOM 1313 C C . VAL A 1 171 ? -11.883 -13.625 -5.227 1 94.5 171 VAL A C 1
ATOM 1315 O O . VAL A 1 171 ? -11.547 -13.891 -6.383 1 94.5 171 VAL A O 1
ATOM 1318 N N . ILE A 1 172 ? -12.641 -14.359 -4.504 1 93.12 172 ILE A N 1
ATOM 1319 C CA . ILE A 1 172 ? -13.102 -15.648 -4.996 1 93.12 172 ILE A CA 1
ATOM 1320 C C . ILE A 1 172 ? -14.609 -15.602 -5.242 1 93.12 172 ILE A C 1
ATOM 1322 O O . ILE A 1 172 ? -15.352 -14.992 -4.469 1 93.12 172 ILE A O 1
ATOM 1326 N N . GLU A 1 173 ? -14.961 -16.203 -6.352 1 90.5 173 GLU A N 1
ATOM 1327 C CA . GLU A 1 173 ? -16.375 -16.453 -6.605 1 90.5 173 GLU A CA 1
ATOM 1328 C C . GLU A 1 173 ? -16.797 -17.828 -6.078 1 90.5 173 GLU A C 1
ATOM 1330 O O . GLU A 1 173 ? -16.5 -18.859 -6.695 1 90.5 173 GLU A O 1
ATOM 1335 N N . PRO A 1 174 ? -17.5 -17.828 -5.008 1 84.69 174 PRO A N 1
ATOM 1336 C CA . PRO A 1 174 ? -17.797 -19.125 -4.379 1 84.69 174 PRO A CA 1
ATOM 1337 C C . PRO A 1 174 ? -18.625 -20.031 -5.273 1 84.69 174 PRO A C 1
ATOM 1339 O O . PRO A 1 174 ? -18.375 -21.25 -5.332 1 84.69 174 PRO A O 1
ATOM 1342 N N . HIS A 1 175 ? -19.547 -19.516 -5.941 1 85.06 175 HIS A N 1
ATOM 1343 C CA . HIS A 1 175 ? -20.469 -20.359 -6.703 1 85.06 175 HIS A CA 1
ATOM 1344 C C . HIS A 1 175 ? -19.797 -20.922 -7.949 1 85.06 175 HIS A C 1
ATOM 1346 O O . HIS A 1 175 ? -20.047 -22.062 -8.336 1 85.06 175 HIS A O 1
ATOM 1352 N N . ALA A 1 176 ? -18.891 -20.219 -8.539 1 78.38 176 ALA A N 1
ATOM 1353 C CA . ALA A 1 176 ? -18.25 -20.641 -9.781 1 78.38 176 ALA A CA 1
ATOM 1354 C C . ALA A 1 176 ? -16.906 -21.297 -9.508 1 78.38 176 ALA A C 1
ATOM 1356 O O . ALA A 1 176 ? -16.266 -21.844 -10.414 1 78.38 176 ALA A O 1
ATOM 1357 N N . ALA A 1 177 ? -16.469 -21.344 -8.32 1 83.19 177 ALA A N 1
ATOM 1358 C CA . ALA A 1 177 ? -15.172 -21.859 -7.93 1 83.19 177 ALA A CA 1
ATOM 1359 C C . ALA A 1 177 ? -14.055 -21.234 -8.758 1 83.19 177 ALA A C 1
ATOM 1361 O O . ALA A 1 177 ? -13.148 -21.938 -9.219 1 83.19 177 ALA A O 1
ATOM 1362 N N . ASN A 1 178 ? -14.258 -19.984 -9.023 1 88.19 178 ASN A N 1
ATOM 1363 C CA . ASN A 1 178 ? -13.289 -19.25 -9.828 1 88.19 178 ASN A CA 1
ATOM 1364 C C . ASN A 1 178 ? -12.688 -18.078 -9.047 1 88.19 178 ASN A C 1
ATOM 1366 O O . ASN A 1 178 ? -13.297 -17.578 -8.102 1 88.19 178 ASN A O 1
ATOM 1370 N N . MET A 1 179 ? -11.492 -17.781 -9.469 1 87.81 179 MET A N 1
ATOM 1371 C CA . MET A 1 179 ? -10.867 -16.547 -8.977 1 87.81 179 MET A CA 1
ATOM 1372 C C . MET A 1 179 ? -11.398 -15.328 -9.719 1 87.81 179 MET A C 1
ATOM 1374 O O . MET A 1 179 ? -11.297 -15.25 -10.938 1 87.81 179 MET A O 1
ATOM 1378 N N . ALA A 1 180 ? -11.984 -14.414 -9.031 1 87.38 180 ALA A N 1
ATOM 1379 C CA . ALA A 1 180 ? -12.555 -13.219 -9.664 1 87.38 180 ALA A CA 1
ATOM 1380 C C . ALA A 1 180 ? -11.484 -12.164 -9.898 1 87.38 180 ALA A C 1
ATOM 1382 O O . ALA A 1 180 ? -11.633 -11.312 -10.781 1 87.38 180 ALA A O 1
ATOM 1383 N N . GLY A 1 181 ? -10.422 -12.156 -9.109 1 89.31 181 GLY A N 1
ATOM 1384 C CA . GLY A 1 181 ? -9.352 -11.18 -9.219 1 89.31 181 GLY A CA 1
ATOM 1385 C C . GLY A 1 181 ? -8.664 -10.898 -7.898 1 89.31 181 GLY A C 1
ATOM 1386 O O . GLY A 1 181 ? -8.688 -11.734 -6.992 1 89.31 181 GLY A O 1
ATOM 1387 N N . VAL A 1 182 ? -7.891 -9.859 -7.875 1 93.38 182 VAL A N 1
ATOM 1388 C CA . VAL A 1 182 ? -7.215 -9.414 -6.664 1 93.38 182 VAL A CA 1
ATOM 1389 C C . VAL A 1 182 ? -7.574 -7.957 -6.375 1 93.38 182 VAL A C 1
ATOM 1391 O O . VAL A 1 182 ? -7.551 -7.113 -7.273 1 93.38 182 VAL A O 1
ATOM 1394 N N . LEU A 1 183 ? -7.992 -7.668 -5.188 1 94.94 183 LEU A N 1
ATOM 1395 C CA . LEU A 1 183 ? -8.281 -6.309 -4.738 1 94.94 183 LEU A CA 1
ATOM 1396 C C . LEU A 1 183 ? -7.094 -5.73 -3.975 1 94.94 183 LEU A C 1
ATOM 1398 O O . LEU A 1 183 ? -6.578 -6.359 -3.047 1 94.94 183 LEU A O 1
ATOM 1402 N N . SER A 1 184 ? -6.672 -4.555 -4.363 1 94.5 184 SER A N 1
ATOM 1403 C CA . SER A 1 184 ? -5.559 -3.902 -3.686 1 94.5 184 SER A CA 1
ATOM 1404 C C . SER A 1 184 ? -6.035 -2.705 -2.867 1 94.5 184 SER A C 1
ATOM 1406 O O . SER A 1 184 ? -7.152 -2.225 -3.055 1 94.5 184 SER A O 1
ATOM 1408 N N . MET A 1 185 ? -5.191 -2.236 -1.943 1 94.69 185 MET A N 1
ATOM 1409 C CA . MET A 1 185 ? -5.477 -1.021 -1.185 1 94.69 185 MET A CA 1
ATOM 1410 C C . MET A 1 185 ? -5.648 0.174 -2.115 1 94.69 185 MET A C 1
ATOM 1412 O O . MET A 1 185 ? -6.477 1.051 -1.86 1 94.69 185 MET A O 1
ATOM 1416 N N . LYS A 1 186 ? -4.906 0.191 -3.197 1 93 186 LYS A N 1
ATOM 1417 C CA . LYS A 1 186 ? -5.039 1.271 -4.172 1 93 186 LYS A CA 1
ATOM 1418 C C . LYS A 1 186 ? -6.43 1.285 -4.793 1 93 186 LYS A C 1
ATOM 1420 O O . LYS A 1 186 ? -7.012 2.352 -5.008 1 93 186 LYS A O 1
ATOM 1425 N N . ASP A 1 187 ? -6.906 0.153 -5.117 1 92.94 187 ASP A N 1
ATOM 1426 C CA . ASP A 1 187 ? -8.258 0.055 -5.648 1 92.94 187 ASP A CA 1
ATOM 1427 C C . ASP A 1 187 ? -9.281 0.666 -4.688 1 92.94 187 ASP A C 1
ATOM 1429 O O . ASP A 1 187 ? -10.18 1.396 -5.105 1 92.94 187 ASP A O 1
ATOM 1433 N N . VAL A 1 188 ? -9.102 0.321 -3.42 1 93.69 188 VAL A N 1
ATOM 1434 C CA . VAL A 1 188 ? -10.016 0.779 -2.377 1 93.69 188 VAL A CA 1
ATOM 1435 C C . VAL A 1 188 ? -9.977 2.303 -2.289 1 93.69 188 VAL A C 1
ATOM 1437 O O . VAL A 1 188 ? -11.023 2.957 -2.262 1 93.69 188 VAL A O 1
ATOM 1440 N N . ILE A 1 189 ? -8.812 2.818 -2.295 1 93.69 189 ILE A N 1
ATOM 1441 C CA . ILE A 1 189 ? -8.641 4.262 -2.188 1 93.69 189 ILE A CA 1
ATOM 1442 C C . ILE A 1 189 ? -9.242 4.945 -3.414 1 93.69 189 ILE A C 1
ATOM 1444 O O . ILE A 1 189 ? -9.898 5.98 -3.297 1 93.69 189 ILE A O 1
ATOM 1448 N N . LYS A 1 190 ? -9.062 4.414 -4.562 1 92.12 190 LYS A N 1
ATOM 1449 C CA . LYS A 1 190 ? -9.602 4.988 -5.793 1 92.12 190 LYS A CA 1
ATOM 1450 C C . LYS A 1 190 ? -11.125 5.043 -5.746 1 92.12 190 LYS A C 1
ATOM 1452 O O . LYS A 1 190 ? -11.727 6.047 -6.141 1 92.12 190 LYS A O 1
ATOM 1457 N N . VAL A 1 191 ? -11.68 4.012 -5.281 1 90.81 191 VAL A N 1
ATOM 1458 C CA . VAL A 1 191 ? -13.141 3.943 -5.211 1 90.81 191 VAL A CA 1
ATOM 1459 C C . VAL A 1 191 ? -13.664 4.996 -4.234 1 90.81 191 VAL A C 1
ATOM 1461 O O . VAL A 1 191 ? -14.648 5.676 -4.52 1 90.81 191 VAL A O 1
ATOM 1464 N N . LEU A 1 192 ? -13 5.059 -3.117 1 89 192 LEU A N 1
ATOM 1465 C CA . LEU A 1 192 ? -13.414 6.027 -2.109 1 89 192 LEU A CA 1
ATOM 1466 C C . LEU A 1 192 ? -13.258 7.453 -2.629 1 89 192 LEU A C 1
ATOM 1468 O O . LEU A 1 192 ? -14.094 8.32 -2.348 1 89 192 LEU A O 1
ATOM 1472 N N . LEU A 1 193 ? -12.219 7.695 -3.385 1 88.19 193 LEU A N 1
ATOM 1473 C CA . LEU A 1 193 ? -11.961 9.008 -3.959 1 88.19 193 LEU A CA 1
ATOM 1474 C C . LEU A 1 193 ? -12.984 9.344 -5.035 1 88.19 193 LEU A C 1
ATOM 1476 O O . LEU A 1 193 ? -13.492 10.469 -5.082 1 88.19 193 LEU A O 1
ATOM 1480 N N . ASP A 1 194 ? -13.203 8.453 -5.926 1 85.19 194 ASP A N 1
ATOM 1481 C CA . ASP A 1 194 ? -14.141 8.664 -7.023 1 85.19 194 ASP A CA 1
ATOM 1482 C C . ASP A 1 194 ? -15.539 8.984 -6.5 1 85.19 194 ASP A C 1
ATOM 1484 O O . ASP A 1 194 ? -16.234 9.828 -7.066 1 85.19 194 ASP A O 1
ATOM 1488 N N . ASP A 1 195 ? -15.867 8.344 -5.484 1 76.94 195 ASP A N 1
ATOM 1489 C CA . ASP A 1 195 ? -17.188 8.562 -4.895 1 76.94 195 ASP A CA 1
ATOM 1490 C C . ASP A 1 195 ? -17.297 9.961 -4.289 1 76.94 195 ASP A C 1
ATOM 1492 O O . ASP A 1 195 ? -18.344 10.609 -4.395 1 76.94 195 ASP A O 1
ATOM 1496 N N . ARG A 1 196 ? -16.203 10.344 -3.621 1 75.12 196 ARG A N 1
ATOM 1497 C CA . ARG A 1 196 ? -16.219 11.664 -3.002 1 75.12 196 ARG A CA 1
ATOM 1498 C C . ARG A 1 196 ? -16.203 12.766 -4.055 1 75.12 196 ARG A C 1
ATOM 1500 O O . ARG A 1 196 ? -16.875 13.789 -3.9 1 75.12 196 ARG A O 1
ATOM 1507 N N . LYS A 1 197 ? -15.531 12.602 -5.074 1 72.88 197 LYS A N 1
ATOM 1508 C CA . LYS A 1 197 ? -15.523 13.586 -6.156 1 72.88 197 LYS A CA 1
ATOM 1509 C C . LYS A 1 197 ? -16.891 13.688 -6.812 1 72.88 197 LYS A C 1
ATOM 1511 O O . LYS A 1 197 ? -17.344 14.781 -7.164 1 72.88 197 LYS A O 1
ATOM 1516 N N . HIS A 1 198 ? -17.5 12.586 -6.898 1 67.25 198 HIS A N 1
ATOM 1517 C CA . HIS A 1 198 ? -18.844 12.578 -7.445 1 67.25 198 HIS A CA 1
ATOM 1518 C C . HIS A 1 198 ? -19.812 13.336 -6.543 1 67.25 198 HIS A C 1
ATOM 1520 O O . HIS A 1 198 ? -20.719 14.023 -7.031 1 67.25 198 HIS A O 1
ATOM 1526 N N . GLU A 1 199 ? -19.516 13.18 -5.246 1 66.69 199 GLU A N 1
ATOM 1527 C CA . GLU A 1 199 ? -20.375 13.883 -4.293 1 66.69 199 GLU A CA 1
ATOM 1528 C C . GLU A 1 199 ? -20.156 15.398 -4.379 1 66.69 199 GLU A C 1
ATOM 1530 O O . GLU A 1 199 ? -21.125 16.172 -4.32 1 66.69 199 GLU A O 1
ATOM 1535 N N . VAL A 1 200 ? -18.938 15.773 -4.516 1 65.5 200 VAL A N 1
ATOM 1536 C CA . VAL A 1 200 ? -18.625 17.188 -4.602 1 65.5 200 VAL A CA 1
ATOM 1537 C C . VAL A 1 200 ? -19.188 17.766 -5.902 1 65.5 200 VAL A C 1
ATOM 1539 O O . VAL A 1 200 ? -19.734 18.875 -5.91 1 65.5 200 VAL A O 1
ATOM 1542 N N . ASP A 1 201 ? -19.047 17 -6.91 1 64.81 201 ASP A N 1
ATOM 1543 C CA . ASP A 1 201 ? -19.578 17.438 -8.203 1 64.81 201 ASP A CA 1
ATOM 1544 C C . ASP A 1 201 ? -21.109 17.531 -8.164 1 64.81 201 ASP A C 1
ATOM 1546 O O . ASP A 1 201 ? -21.688 18.469 -8.711 1 64.81 201 ASP A O 1
ATOM 1550 N N . ALA A 1 202 ? -21.703 16.547 -7.496 1 59.19 202 ALA A N 1
ATOM 1551 C CA . ALA A 1 202 ? -23.156 16.562 -7.363 1 59.19 202 ALA A CA 1
ATOM 1552 C C . ALA A 1 202 ? -23.625 17.781 -6.574 1 59.19 202 ALA A C 1
ATOM 1554 O O 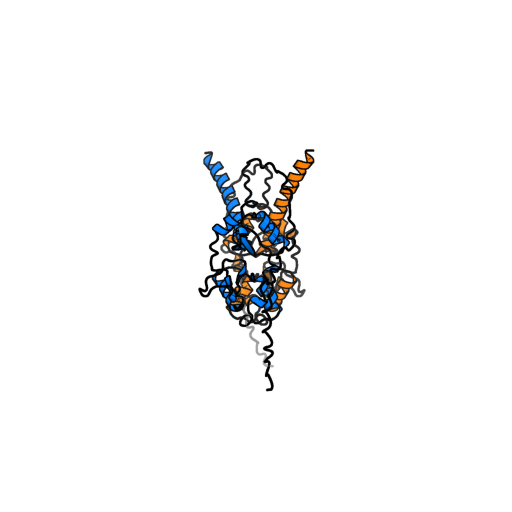. ALA A 1 202 ? -24.641 18.406 -6.91 1 59.19 202 ALA A O 1
ATOM 1555 N N . MET A 1 203 ? -22.906 18.109 -5.59 1 61.19 203 MET A N 1
ATOM 1556 C CA . MET A 1 203 ? -23.25 19.266 -4.773 1 61.19 203 MET A CA 1
ATOM 1557 C C . MET A 1 203 ? -23.078 20.562 -5.562 1 61.19 203 MET A C 1
ATOM 1559 O O . MET A 1 203 ? -23.906 21.469 -5.453 1 61.19 203 MET A O 1
ATOM 1563 N N . LYS A 1 204 ? -22 20.562 -6.32 1 62.78 204 LYS A N 1
ATOM 1564 C CA . LYS A 1 204 ? -21.766 21.734 -7.16 1 62.78 204 LYS A CA 1
ATOM 1565 C C . LYS A 1 204 ? -22.859 21.891 -8.203 1 62.78 204 LYS A C 1
ATOM 1567 O O . LYS A 1 204 ? -23.312 23.016 -8.477 1 62.78 204 LYS A O 1
ATOM 1572 N N . ASP A 1 205 ? -23.188 20.781 -8.859 1 60.44 205 ASP A N 1
ATOM 1573 C CA . ASP A 1 205 ? -24.25 20.797 -9.852 1 60.44 205 ASP A CA 1
ATOM 1574 C C . ASP A 1 205 ? -25.562 21.266 -9.227 1 60.44 205 ASP A C 1
ATOM 1576 O O . ASP A 1 205 ? -26.328 22 -9.852 1 60.44 205 ASP A O 1
ATOM 1580 N N . TYR A 1 206 ? -25.797 20.828 -8.07 1 58.5 206 TYR A N 1
ATOM 1581 C CA . TYR A 1 206 ? -26.984 21.25 -7.359 1 58.5 206 TYR A CA 1
ATOM 1582 C C . TYR A 1 206 ? -26.953 22.75 -7.059 1 58.5 206 TYR A C 1
ATOM 1584 O O . TYR A 1 206 ? -27.969 23.438 -7.156 1 58.5 206 TYR A O 1
ATOM 1592 N N . ILE A 1 207 ? -25.75 23.188 -6.738 1 58.84 207 ILE A N 1
ATOM 1593 C CA . ILE A 1 207 ? -25.594 24.609 -6.41 1 58.84 207 ILE A CA 1
ATOM 1594 C C . ILE A 1 207 ? -25.656 25.438 -7.688 1 58.84 207 ILE A C 1
ATOM 1596 O O . ILE A 1 207 ? -26.297 26.5 -7.719 1 58.84 207 ILE A O 1
ATOM 1600 N N . HIS A 1 208 ? -25 25.031 -8.578 1 61 208 HIS A N 1
ATOM 1601 C CA . HIS A 1 208 ? -25.016 25.781 -9.82 1 61 208 HIS A CA 1
ATOM 1602 C C . HIS A 1 208 ? -26.328 25.594 -10.57 1 61 208 HIS A C 1
ATOM 1604 O O . HIS A 1 208 ? -26.719 26.438 -11.383 1 61 208 HIS A O 1
ATOM 1610 N N . GLY A 1 209 ? -26.859 24.391 -10.477 1 53.78 209 GLY A N 1
ATOM 1611 C CA . GLY A 1 209 ? -28.156 24.219 -11.117 1 53.78 209 GLY A CA 1
ATOM 1612 C C . GLY A 1 209 ? -29.25 25.031 -10.469 1 53.78 209 GLY A C 1
ATOM 1613 O O . GLY A 1 209 ? -30.344 25.156 -11.023 1 53.78 209 GLY A O 1
ATOM 1614 N N . SER A 1 210 ? -29.156 25.328 -9.234 1 49.19 210 SER A N 1
ATOM 1615 C CA . SER A 1 210 ? -30.203 26.141 -8.633 1 49.19 210 SER A CA 1
ATOM 1616 C C . SER A 1 210 ? -30.188 27.547 -9.219 1 49.19 210 SER A C 1
ATOM 1618 O O . SER A 1 210 ? -30.984 28.406 -8.797 1 49.19 210 SER A O 1
ATOM 1620 N N . TRP A 1 211 ? -29.188 28 -10.016 1 42.62 211 TRP A N 1
ATOM 1621 C CA . TRP A 1 211 ? -29.5 29.25 -10.695 1 42.62 211 TRP A CA 1
ATOM 1622 C C . TRP A 1 211 ? -30.109 29 -12.07 1 42.62 211 TRP A C 1
ATOM 1624 O O . TRP A 1 211 ? -29.734 28.047 -12.758 1 42.62 211 TRP A O 1
ATOM 1634 N N . MET B 1 1 ? 74.562 41.719 6.285 1 26.02 1 MET B N 1
ATOM 1635 C CA . MET B 1 1 ? 73.25 41.562 6.859 1 26.02 1 MET B CA 1
ATOM 1636 C C . MET B 1 1 ? 72.125 41.938 5.836 1 26.02 1 MET B C 1
ATOM 1638 O O . MET B 1 1 ? 71.875 43.125 5.602 1 26.02 1 MET B O 1
ATOM 1642 N N . LEU B 1 2 ? 72.125 41.188 4.695 1 25.33 2 LEU B N 1
ATOM 1643 C CA . LEU B 1 2 ? 71.438 41.375 3.441 1 25.33 2 LEU B CA 1
ATOM 1644 C C . LEU B 1 2 ? 69.875 41.25 3.664 1 25.33 2 LEU B C 1
ATOM 1646 O O . LEU B 1 2 ? 69.438 40.219 4.102 1 25.33 2 LEU B O 1
ATOM 1650 N N . GLN B 1 3 ? 69.25 42.344 4.102 1 25.31 3 GLN B N 1
ATOM 1651 C CA . GLN B 1 3 ? 67.875 42.625 4.535 1 25.31 3 GLN B CA 1
ATOM 1652 C C . GLN B 1 3 ? 66.875 42.438 3.393 1 25.31 3 GLN B C 1
ATOM 1654 O O . GLN B 1 3 ? 66.75 43.312 2.537 1 25.31 3 GLN B O 1
ATOM 1659 N N . LEU B 1 4 ? 67 41.375 2.551 1 26.41 4 LEU B N 1
ATOM 1660 C CA . LEU B 1 4 ? 66.062 41.344 1.398 1 26.41 4 LEU B CA 1
ATOM 1661 C C . LEU B 1 4 ? 64.625 41.438 1.838 1 26.41 4 LEU B C 1
ATOM 1663 O O . LEU B 1 4 ? 64.188 40.75 2.768 1 26.41 4 LEU B O 1
ATOM 1667 N N . ARG B 1 5 ? 63.969 42.562 1.563 1 26.89 5 ARG B N 1
ATOM 1668 C CA . ARG B 1 5 ? 62.594 43.094 1.662 1 26.89 5 ARG B CA 1
ATOM 1669 C C . ARG B 1 5 ? 61.594 42.125 1.063 1 26.89 5 ARG B C 1
ATOM 1671 O O . ARG B 1 5 ? 61.656 41.812 -0.122 1 26.89 5 ARG B O 1
ATOM 1678 N N . ILE B 1 6 ? 61.094 41.156 1.857 1 25.83 6 ILE B N 1
ATOM 1679 C CA . ILE B 1 6 ? 60.062 40.156 1.664 1 25.83 6 ILE B CA 1
ATOM 1680 C C . ILE B 1 6 ? 58.781 40.812 1.209 1 25.83 6 ILE B C 1
ATOM 1682 O O . ILE B 1 6 ? 58.219 41.688 1.917 1 25.83 6 ILE B O 1
ATOM 1686 N N . LEU B 1 7 ? 58.688 41.188 -0.103 1 27.27 7 LEU B N 1
ATOM 1687 C CA . LEU B 1 7 ? 57.531 41.781 -0.762 1 27.27 7 LEU B CA 1
ATOM 1688 C C . LEU B 1 7 ? 56.25 41.094 -0.319 1 27.27 7 LEU B C 1
ATOM 1690 O O . LEU B 1 7 ? 56.219 39.875 -0.159 1 27.27 7 LEU B O 1
ATOM 1694 N N . GLY B 1 8 ? 55.281 41.844 0.207 1 25.75 8 GLY B N 1
ATOM 1695 C CA . GLY B 1 8 ? 53.969 41.906 0.854 1 25.75 8 GLY B CA 1
ATOM 1696 C C . GLY B 1 8 ? 52.844 41.344 -0.001 1 25.75 8 GLY B C 1
ATOM 1697 O O . GLY B 1 8 ? 52.25 42.094 -0.803 1 25.75 8 GLY B O 1
ATOM 1698 N N . ARG B 1 9 ? 53.125 40.25 -0.896 1 27.41 9 ARG B N 1
ATOM 1699 C CA . ARG B 1 9 ? 52.062 39.969 -1.831 1 27.41 9 ARG B CA 1
ATOM 1700 C C . ARG B 1 9 ? 50.719 39.844 -1.105 1 27.41 9 ARG B C 1
ATOM 1702 O O . ARG B 1 9 ? 50.625 39.25 -0.029 1 27.41 9 ARG B O 1
ATOM 1709 N N . SER B 1 10 ? 49.75 40.781 -1.428 1 27.95 10 SER B N 1
ATOM 1710 C CA . SER B 1 10 ? 48.375 41.125 -1.152 1 27.95 10 SER B CA 1
ATOM 1711 C C . SER B 1 10 ? 47.469 39.906 -1.319 1 27.95 10 SER B C 1
ATOM 1713 O O . SER B 1 10 ? 47.5 39.219 -2.359 1 27.95 10 SER B O 1
ATOM 1715 N N . LEU B 1 11 ? 47.25 39.125 -0.238 1 28.97 11 LEU B N 1
ATOM 1716 C CA . LEU B 1 11 ? 46.375 37.969 -0.09 1 28.97 11 LEU B CA 1
ATOM 1717 C C . LEU B 1 11 ? 45 38.25 -0.676 1 28.97 11 LEU B C 1
ATOM 1719 O O . LEU B 1 11 ? 44.375 39.281 -0.325 1 28.97 11 LEU B O 1
ATOM 1723 N N . LEU B 1 12 ? 44.719 37.656 -1.891 1 29.89 12 LEU B N 1
ATOM 1724 C CA . LEU B 1 12 ? 43.469 37.562 -2.668 1 29.89 12 LEU B CA 1
ATOM 1725 C C . LEU B 1 12 ? 42.281 37.312 -1.763 1 29.89 12 LEU B C 1
ATOM 1727 O O . LEU B 1 12 ? 42.375 36.5 -0.828 1 29.89 12 LEU B O 1
ATOM 1731 N N . ALA B 1 13 ? 41.438 38.344 -1.583 1 31.53 13 ALA B N 1
ATOM 1732 C CA . ALA B 1 13 ? 40.125 38.406 -0.917 1 31.53 13 ALA B CA 1
ATOM 1733 C C . ALA B 1 13 ? 39.281 37.188 -1.297 1 31.53 13 ALA B C 1
ATOM 1735 O O . ALA B 1 13 ? 39.188 36.844 -2.473 1 31.53 13 ALA B O 1
ATOM 1736 N N . PRO B 1 14 ? 38.969 36.312 -0.313 1 32.5 14 PRO B N 1
ATOM 1737 C CA . PRO B 1 14 ? 38.125 35.125 -0.49 1 32.5 14 PRO B CA 1
ATOM 1738 C C . PRO B 1 14 ? 36.812 35.438 -1.229 1 32.5 14 PRO B C 1
ATOM 1740 O O . PRO B 1 14 ? 36.375 36.562 -1.217 1 32.5 14 PRO B O 1
ATOM 1743 N N . GLY B 1 15 ? 36.562 34.844 -2.461 1 29.31 15 GLY B N 1
ATOM 1744 C CA . GLY B 1 15 ? 35.406 34.719 -3.314 1 29.31 15 GLY B CA 1
ATOM 1745 C C . GLY B 1 15 ? 34.094 34.5 -2.537 1 29.31 15 GLY B C 1
ATOM 1746 O O . GLY B 1 15 ? 34.094 33.719 -1.573 1 29.31 15 GLY B O 1
ATOM 1747 N N . SER B 1 16 ? 33.219 35.594 -2.379 1 29.59 16 SER B N 1
ATOM 1748 C CA . SER B 1 16 ? 31.859 35.625 -1.889 1 29.59 16 SER B CA 1
ATOM 1749 C C . SER B 1 16 ? 31.031 34.469 -2.434 1 29.59 16 SER B C 1
ATOM 1751 O O . SER B 1 16 ? 30.797 34.375 -3.641 1 29.59 16 SER B O 1
ATOM 1753 N N . LEU B 1 17 ? 31.391 33.25 -2.066 1 31.83 17 LEU B N 1
ATOM 1754 C CA . LEU B 1 17 ? 30.453 32.188 -2.402 1 31.83 17 LEU B CA 1
ATOM 1755 C C . LEU B 1 17 ? 29.016 32.594 -2.082 1 31.83 17 LEU B C 1
ATOM 1757 O O . LEU B 1 17 ? 28.688 32.844 -0.923 1 31.83 17 LEU B O 1
ATOM 1761 N N . LEU B 1 18 ? 28.453 33.469 -2.922 1 31.61 18 LEU B N 1
ATOM 1762 C CA . LEU B 1 18 ? 27.016 33.656 -2.809 1 31.61 18 LEU B CA 1
ATOM 1763 C C . LEU B 1 18 ? 26.297 32.312 -2.596 1 31.61 18 LEU B C 1
ATOM 1765 O O . LEU B 1 18 ? 26.516 31.375 -3.35 1 31.61 18 LEU B O 1
ATOM 1769 N N . PRO B 1 19 ? 26.031 32.062 -1.325 1 33.06 19 PRO B N 1
ATOM 1770 C CA . PRO B 1 19 ? 25.266 30.828 -1.056 1 33.06 19 PRO B CA 1
ATOM 1771 C C . PRO B 1 19 ? 24.078 30.656 -2.01 1 33.06 19 PRO B C 1
ATOM 1773 O O . PRO B 1 19 ? 23.547 31.625 -2.527 1 33.06 19 PRO B O 1
ATOM 1776 N N . LEU B 1 20 ? 24.109 29.547 -2.742 1 30.45 20 LEU B N 1
ATOM 1777 C CA . LEU B 1 20 ? 23.031 28.922 -3.525 1 30.45 20 LEU B CA 1
ATOM 1778 C C . LEU B 1 20 ? 21.703 29 -2.785 1 30.45 20 LEU B C 1
ATOM 1780 O O . LEU B 1 20 ? 21.406 28.156 -1.942 1 30.45 20 LEU B O 1
ATOM 1784 N N . GLN B 1 21 ? 21.453 30.078 -2.057 1 29.59 21 GLN B N 1
ATOM 1785 C CA . GLN B 1 21 ? 20.125 30.172 -1.459 1 29.59 21 GLN B CA 1
ATOM 1786 C C . GLN B 1 21 ? 19.031 29.906 -2.496 1 29.59 21 GLN B C 1
ATOM 1788 O O . GLN B 1 21 ? 17.844 29.828 -2.16 1 29.59 21 GLN B O 1
ATOM 1793 N N . ARG B 1 22 ? 19.312 30.25 -3.768 1 32.09 22 ARG B N 1
ATOM 1794 C CA . ARG B 1 22 ? 18.125 30.562 -4.547 1 32.09 22 ARG B CA 1
ATOM 1795 C C . ARG B 1 22 ? 17.203 29.359 -4.656 1 32.09 22 ARG B C 1
ATOM 1797 O O . ARG B 1 22 ? 16.047 29.484 -5.082 1 32.09 22 ARG B O 1
ATOM 1804 N N . ALA B 1 23 ? 17.828 28.203 -4.828 1 31.28 23 ALA B N 1
ATOM 1805 C CA . ALA B 1 23 ? 17.172 27.391 -5.848 1 31.28 23 ALA B CA 1
ATOM 1806 C C . ALA B 1 23 ? 15.789 26.938 -5.367 1 31.28 23 ALA B C 1
ATOM 1808 O O . ALA B 1 23 ? 15.047 26.297 -6.117 1 31.28 23 ALA B O 1
ATOM 1809 N N . PHE B 1 24 ? 15.633 26.75 -4.098 1 31.59 24 PHE B N 1
ATOM 1810 C CA . PHE B 1 24 ? 14.375 26.047 -3.898 1 31.59 24 PHE B CA 1
ATOM 1811 C C . PHE B 1 24 ? 13.195 26.938 -4.23 1 31.59 24 PHE B C 1
ATOM 1813 O O . PHE B 1 24 ? 12.25 27.047 -3.445 1 31.59 24 PHE B O 1
ATOM 1820 N N . THR B 1 25 ? 13.406 28.172 -4.734 1 32.66 25 THR B N 1
ATOM 1821 C CA . THR B 1 25 ? 12.203 28.953 -4.988 1 32.66 25 THR B CA 1
ATOM 1822 C C . THR B 1 25 ? 11.312 28.266 -6.02 1 32.66 25 THR B C 1
ATOM 1824 O O . THR B 1 25 ? 10.281 28.797 -6.426 1 32.66 25 THR B O 1
ATOM 1827 N N . SER B 1 26 ? 12 27.531 -6.898 1 30.52 26 SER B N 1
ATOM 1828 C CA . SER B 1 26 ? 11.188 27.453 -8.109 1 30.52 26 SER B CA 1
ATOM 1829 C C . SER B 1 26 ? 9.727 27.172 -7.773 1 30.52 26 SER B C 1
ATOM 1831 O O . SER B 1 26 ? 9.383 26.938 -6.613 1 30.52 26 SER B O 1
ATOM 1833 N N . SER B 1 27 ? 9.094 26.312 -8.773 1 28.89 27 SER B N 1
ATOM 1834 C CA . SER B 1 27 ? 7.723 26.141 -9.25 1 28.89 27 SER B CA 1
ATOM 1835 C C . SER B 1 27 ? 6.855 25.469 -8.188 1 28.89 27 SER B C 1
ATOM 1837 O O . SER B 1 27 ? 6.715 24.25 -8.18 1 28.89 27 SER B O 1
ATOM 1839 N N . ALA B 1 28 ? 7.129 25.609 -6.977 1 29.89 28 ALA B N 1
ATOM 1840 C CA . ALA B 1 28 ? 5.945 25.219 -6.211 1 29.89 28 ALA B CA 1
ATOM 1841 C C . ALA B 1 28 ? 4.719 26.016 -6.664 1 29.89 28 ALA B C 1
ATOM 1843 O O . ALA B 1 28 ? 4.625 27.219 -6.422 1 29.89 28 ALA B O 1
ATOM 1844 N N . ALA B 1 29 ? 4.199 25.766 -7.926 1 29.69 29 ALA B N 1
ATOM 1845 C CA . ALA B 1 29 ? 2.883 26.25 -8.344 1 29.69 29 ALA B CA 1
ATOM 1846 C C . ALA B 1 29 ? 1.951 26.391 -7.141 1 29.69 29 ALA B C 1
ATOM 1848 O O . ALA B 1 29 ? 1.821 25.469 -6.332 1 29.69 29 ALA B O 1
ATOM 1849 N N . GLN B 1 30 ? 1.746 27.547 -6.754 1 28.06 30 GLN B N 1
ATOM 1850 C CA . GLN B 1 30 ? 0.625 27.969 -5.918 1 28.06 30 GLN B CA 1
ATOM 1851 C C . GLN B 1 30 ? -0.663 27.266 -6.328 1 28.06 30 GLN B C 1
ATOM 1853 O O . GLN B 1 30 ? -1.186 27.5 -7.422 1 28.06 30 GLN B O 1
ATOM 1858 N N . CYS B 1 31 ? -0.734 25.984 -6.227 1 29.31 31 CYS B N 1
ATOM 1859 C CA . CYS B 1 31 ? -2.119 25.547 -6.309 1 29.31 31 CYS B CA 1
ATOM 1860 C C . CYS B 1 31 ? -3.041 26.469 -5.527 1 29.31 31 CYS B C 1
ATOM 1862 O O . CYS B 1 31 ? -3.072 26.438 -4.297 1 29.31 31 CYS B O 1
ATOM 1864 N N . LYS B 1 32 ? -3.039 27.797 -5.895 1 30.86 32 LYS B N 1
ATOM 1865 C CA . LYS B 1 32 ? -4.152 28.594 -5.391 1 30.86 32 LYS B CA 1
ATOM 1866 C C . LYS B 1 32 ? -5.48 27.859 -5.57 1 30.86 32 LYS B C 1
ATOM 1868 O O . LYS B 1 32 ? -6.016 27.797 -6.676 1 30.86 32 LYS B O 1
ATOM 1873 N N . ALA B 1 33 ? -5.805 26.859 -4.875 1 30.2 33 ALA B N 1
ATOM 1874 C CA . ALA B 1 33 ? -7.18 26.375 -4.75 1 30.2 33 ALA B CA 1
ATOM 1875 C C . ALA B 1 33 ? -8.125 27.531 -4.418 1 30.2 33 ALA B C 1
ATOM 1877 O O . ALA B 1 33 ? -7.949 28.219 -3.408 1 30.2 33 ALA B O 1
ATOM 1878 N N . SER B 1 34 ? -8.539 28.312 -5.395 1 28.38 34 SER B N 1
ATOM 1879 C CA . SER B 1 34 ? -9.766 29.016 -5.07 1 28.38 34 SER B CA 1
ATOM 1880 C C . SER B 1 34 ? -10.672 28.188 -4.168 1 28.38 34 SER B C 1
ATOM 1882 O O . SER B 1 34 ? -11.016 27.047 -4.508 1 28.38 34 SER B O 1
ATOM 1884 N N . GLU B 1 35 ? -10.586 28.469 -2.949 1 30.92 35 GLU B N 1
ATOM 1885 C CA . GLU B 1 35 ? -11.453 27.844 -1.954 1 30.92 35 GLU B CA 1
ATOM 1886 C C . GLU B 1 35 ? -12.922 28.047 -2.291 1 30.92 35 GLU B C 1
ATOM 1888 O O . GLU B 1 35 ? -13.398 29.188 -2.346 1 30.92 35 GLU B O 1
ATOM 1893 N N . PRO B 1 36 ? -13.555 27.562 -3.305 1 32.94 36 PRO B N 1
ATOM 1894 C CA . PRO B 1 36 ? -14.992 27.828 -3.166 1 32.94 36 PRO B CA 1
ATOM 1895 C C . PRO B 1 36 ? -15.477 27.703 -1.726 1 32.94 36 PRO B C 1
ATOM 1897 O O . PRO B 1 36 ? -15.016 26.812 -0.992 1 32.94 36 PRO B O 1
ATOM 1900 N N . ALA B 1 37 ? -15.867 28.812 -1.047 1 31.25 37 ALA B N 1
ATOM 1901 C CA . ALA B 1 37 ? -16.547 28.891 0.24 1 31.25 37 ALA B CA 1
ATOM 1902 C C . ALA B 1 37 ? -17.688 27.875 0.313 1 31.25 37 ALA B C 1
ATOM 1904 O O . ALA B 1 37 ? -18.766 28.094 -0.244 1 31.25 37 ALA B O 1
ATOM 1905 N N . PHE B 1 38 ? -17.469 26.625 0.125 1 32.09 38 PHE B N 1
ATOM 1906 C CA . PHE B 1 38 ? -18.547 25.734 0.555 1 32.09 38 PHE B CA 1
ATOM 1907 C C . PHE B 1 38 ? -19.062 26.141 1.926 1 32.09 38 PHE B C 1
ATOM 1909 O O . PHE B 1 38 ? -18.312 26.203 2.896 1 32.09 38 PHE B O 1
ATOM 1916 N N . GLU B 1 39 ? -19.906 27.141 2.01 1 31.08 39 GLU B N 1
ATOM 1917 C CA . GLU B 1 39 ? -20.734 27.297 3.205 1 31.08 39 GLU B CA 1
ATOM 1918 C C . GLU B 1 39 ? -21.047 25.938 3.834 1 31.08 39 GLU B C 1
ATOM 1920 O O . GLU B 1 39 ? -21.641 25.078 3.188 1 31.08 39 GLU B O 1
ATOM 1925 N N . HIS B 1 40 ? -20.172 25.5 4.68 1 32.84 40 HIS B N 1
ATOM 1926 C CA . HIS B 1 40 ? -20.25 24.359 5.59 1 32.84 40 HIS B CA 1
ATOM 1927 C C . HIS B 1 40 ? -21.578 24.344 6.328 1 32.84 40 HIS B C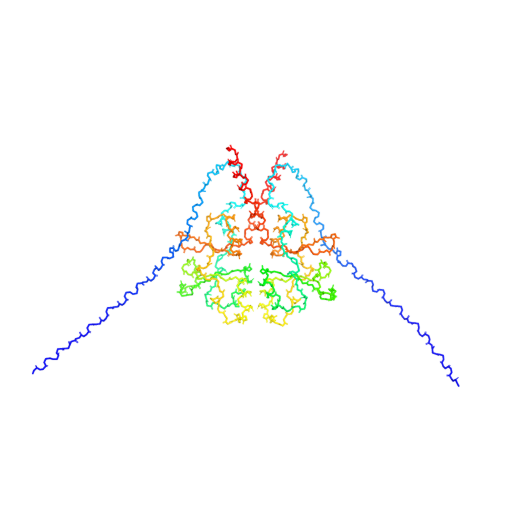 1
ATOM 1929 O O . HIS B 1 40 ? -21.828 25.188 7.184 1 32.84 40 HIS B O 1
ATOM 1935 N N . SER B 1 41 ? -22.672 24.297 5.738 1 32.47 41 SER B N 1
ATOM 1936 C CA . SER B 1 41 ? -23.734 23.891 6.66 1 32.47 41 SER B CA 1
ATOM 1937 C C . SER B 1 41 ? -23.203 22.891 7.688 1 32.47 41 SER B C 1
ATOM 1939 O O . SER B 1 41 ? -22.297 22.109 7.391 1 32.47 41 SER B O 1
ATOM 1941 N N . GLU B 1 42 ? -23.25 23.156 9.039 1 35.28 42 GLU B N 1
ATOM 1942 C CA . GLU B 1 42 ? -22.875 22.406 10.242 1 35.28 42 GLU B CA 1
ATOM 1943 C C . GLU B 1 42 ? -23.219 20.922 10.094 1 35.28 42 GLU B C 1
ATOM 1945 O O . GLU B 1 42 ? -23.25 20.188 11.086 1 35.28 42 GLU B O 1
ATOM 1950 N N . ASP B 1 43 ? -24.156 20.484 9.352 1 37.47 43 ASP B N 1
ATOM 1951 C CA . ASP B 1 43 ? -24.469 19.062 9.422 1 37.47 43 ASP B CA 1
ATOM 1952 C C . ASP B 1 43 ? -23.203 18.219 9.461 1 37.47 43 ASP B C 1
ATOM 1954 O O . ASP B 1 43 ? -22.297 18.422 8.648 1 37.47 43 ASP B O 1
ATOM 1958 N N . ARG B 1 44 ? -22.719 17.688 10.641 1 38.5 44 ARG B N 1
ATOM 1959 C CA . ARG B 1 44 ? -21.672 16.797 11.148 1 38.5 44 ARG B CA 1
ATOM 1960 C C . ARG B 1 44 ? -21.344 15.703 10.133 1 38.5 44 ARG B C 1
ATOM 1962 O O . ARG B 1 44 ? -21.281 14.523 10.484 1 38.5 44 ARG B O 1
ATOM 1969 N N . ASP B 1 45 ? -21.922 15.508 9.109 1 44 45 ASP B N 1
ATOM 1970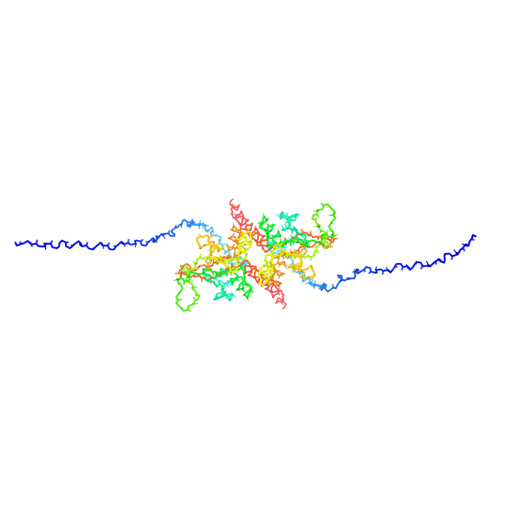 C CA . ASP B 1 45 ? -21.391 14.406 8.312 1 44 45 ASP B CA 1
ATOM 1971 C C . ASP B 1 45 ? -19.875 14.469 8.234 1 44 45 ASP B C 1
ATOM 1973 O O . ASP B 1 45 ? -19.312 15.07 7.316 1 44 45 ASP B O 1
ATOM 1977 N N . GLU B 1 46 ? -19.234 14.891 9.375 1 49.91 46 GLU B N 1
ATOM 1978 C CA . GLU B 1 46 ? -17.781 14.938 9.516 1 49.91 46 GLU B CA 1
ATOM 1979 C C . GLU B 1 46 ? -17.125 13.766 8.789 1 49.91 46 GLU B C 1
ATOM 1981 O O . GLU B 1 46 ? -17.109 12.648 9.297 1 49.91 46 GLU B O 1
ATOM 1986 N N . CYS B 1 47 ? -17.234 13.789 7.523 1 61.25 47 CYS B N 1
ATOM 1987 C CA . CYS B 1 47 ? -16.703 12.758 6.637 1 61.25 47 CYS B CA 1
ATOM 1988 C C . CYS B 1 47 ? -15.219 12.523 6.887 1 61.25 47 CYS B C 1
ATOM 1990 O O . CYS B 1 47 ? -14.453 13.477 7.047 1 61.25 47 CYS B O 1
ATOM 1992 N N . SER B 1 48 ? -14.812 11.344 7.465 1 76.06 48 SER B N 1
ATOM 1993 C CA . SER B 1 48 ? -13.477 10.805 7.66 1 76.06 48 SER B CA 1
ATOM 1994 C C . SER B 1 48 ? -12.508 11.32 6.598 1 76.06 48 SER B C 1
ATOM 1996 O O . SER B 1 48 ? -11.312 11.438 6.844 1 76.06 48 SER B O 1
ATOM 1998 N N . PHE B 1 49 ? -13.07 11.969 5.648 1 81.56 49 PHE B N 1
ATOM 1999 C CA . PHE B 1 49 ? -12.25 12.445 4.539 1 81.56 49 PHE B CA 1
ATOM 2000 C C . PHE B 1 49 ? -11.633 13.797 4.863 1 81.56 49 PHE B C 1
ATOM 2002 O O . PHE B 1 49 ? -10.633 14.195 4.258 1 81.56 49 PHE B O 1
ATOM 2009 N N . GLN B 1 50 ? -12.219 14.445 5.871 1 86.5 50 GLN B N 1
ATOM 2010 C CA . GLN B 1 50 ? -11.758 15.805 6.156 1 86.5 50 GLN B CA 1
ATOM 2011 C C . GLN B 1 50 ? -10.781 15.82 7.324 1 86.5 50 GLN B C 1
ATOM 2013 O O . GLN B 1 50 ? -10.227 16.859 7.664 1 86.5 50 GLN B O 1
ATOM 2018 N N . THR B 1 51 ? -10.508 14.633 7.875 1 91.5 51 THR B N 1
ATOM 2019 C CA . THR B 1 51 ? -9.523 14.547 8.945 1 91.5 51 THR B CA 1
ATOM 2020 C C . THR B 1 51 ? -8.172 15.086 8.477 1 91.5 51 THR B C 1
ATOM 2022 O O . THR B 1 51 ? -7.738 14.812 7.359 1 91.5 51 THR B O 1
ATOM 2025 N N . LYS B 1 52 ? -7.605 15.883 9.359 1 95.12 52 LYS B N 1
ATOM 2026 C CA . LYS B 1 52 ? -6.309 16.469 9.023 1 95.12 52 LYS B CA 1
ATOM 2027 C C . LYS B 1 52 ? -5.18 15.477 9.289 1 95.12 52 LYS B C 1
ATOM 2029 O O . LYS B 1 52 ? -5.262 14.664 10.211 1 95.12 52 LYS B O 1
ATOM 2034 N N . ILE B 1 53 ? -4.133 15.641 8.523 1 95.5 53 ILE B N 1
ATOM 2035 C CA . ILE B 1 53 ? -3.016 14.703 8.562 1 95.5 53 ILE B CA 1
ATOM 2036 C C . ILE B 1 53 ? -2.334 14.766 9.93 1 95.5 53 ILE B C 1
ATOM 2038 O O . ILE B 1 53 ? -1.869 13.742 10.438 1 95.5 53 ILE B O 1
ATOM 2042 N N . TRP B 1 54 ? -2.24 15.953 10.539 1 93 54 TRP B N 1
ATOM 2043 C CA . TRP B 1 54 ? -1.586 16.047 11.844 1 93 54 TRP B CA 1
ATOM 2044 C C . TRP B 1 54 ? -2.268 15.141 12.859 1 93 54 TRP B C 1
ATOM 2046 O O . TRP B 1 54 ? -1.609 14.578 13.742 1 93 54 TRP B O 1
ATOM 2056 N N . GLU B 1 5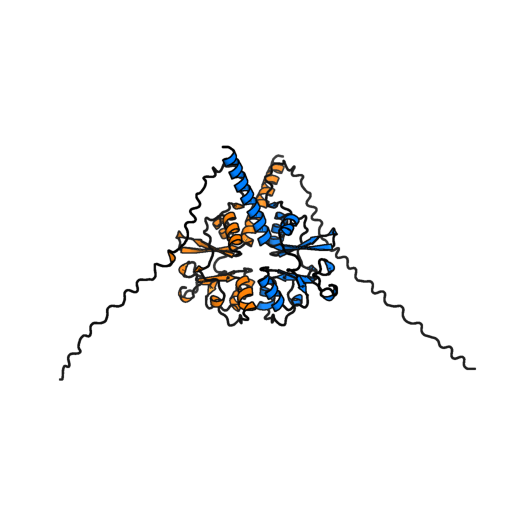5 ? -3.561 14.914 12.789 1 92.62 55 GLU B N 1
ATOM 2057 C CA . GLU B 1 55 ? -4.289 14.031 13.688 1 92.62 55 GLU B CA 1
ATOM 2058 C C . GLU B 1 55 ? -3.865 12.578 13.5 1 92.62 55 GLU B C 1
ATOM 2060 O O . GLU B 1 55 ? -3.785 11.812 14.461 1 92.62 55 GLU B O 1
ATOM 2065 N N . VAL B 1 56 ? -3.639 12.242 12.25 1 92.75 56 VAL B N 1
ATOM 2066 C CA . VAL B 1 56 ? -3.236 10.883 11.906 1 92.75 56 VAL B CA 1
ATOM 2067 C C . VAL B 1 56 ? -1.83 10.609 12.438 1 92.75 56 VAL B C 1
ATOM 2069 O O . VAL B 1 56 ? -1.568 9.547 13 1 92.75 56 VAL B O 1
ATOM 2072 N N . LEU B 1 57 ? -0.961 11.586 12.258 1 91 57 LEU B N 1
ATOM 2073 C CA . LEU B 1 57 ? 0.437 11.414 12.641 1 91 57 LEU B CA 1
ATOM 2074 C C . LEU B 1 57 ? 0.582 11.344 14.156 1 91 57 LEU B C 1
ATOM 2076 O O . LEU B 1 57 ? 1.512 10.719 14.664 1 91 57 LEU B O 1
ATOM 2080 N N . GLN B 1 58 ? -0.259 11.977 14.875 1 88.19 58 GLN B N 1
ATOM 2081 C CA . GLN B 1 58 ? -0.197 11.969 16.328 1 88.19 58 GLN B CA 1
ATOM 2082 C C . GLN B 1 58 ? -0.455 10.57 16.891 1 88.19 58 GLN B C 1
ATOM 2084 O O . GLN B 1 58 ? 0.025 10.219 17.969 1 88.19 58 GLN B O 1
ATOM 2089 N N . THR B 1 59 ? -1.164 9.805 16.141 1 82.81 59 THR B N 1
ATOM 2090 C CA . THR B 1 59 ? -1.499 8.461 16.594 1 82.81 59 THR B CA 1
ATOM 2091 C C . THR B 1 59 ? -0.41 7.469 16.188 1 82.81 59 THR B C 1
ATOM 2093 O O . THR B 1 59 ? -0.41 6.324 16.656 1 82.81 59 THR B O 1
ATOM 2096 N N . LYS B 1 60 ? 0.437 7.961 15.336 1 81.25 60 LYS B N 1
ATOM 2097 C CA . LYS B 1 60 ? 1.498 7.086 14.852 1 81.25 60 LYS B CA 1
ATOM 2098 C C . LYS B 1 60 ? 2.75 7.207 15.719 1 81.25 60 LYS B C 1
ATOM 2100 O O . LYS B 1 60 ? 3.066 8.289 16.219 1 81.25 60 LYS B O 1
ATOM 2105 N N . ASP B 1 61 ? 3.295 6.133 16.156 1 64.5 61 ASP B N 1
ATOM 2106 C CA . ASP B 1 61 ? 4.57 6.137 16.859 1 64.5 61 ASP B CA 1
ATOM 2107 C C . ASP B 1 61 ? 5.742 6.062 15.891 1 64.5 61 ASP B C 1
ATOM 2109 O O . ASP B 1 61 ? 6.383 5.02 15.758 1 64.5 61 ASP B O 1
ATOM 2113 N N . ASP B 1 62 ? 5.898 7.027 14.961 1 62.38 62 ASP B N 1
ATOM 2114 C CA . ASP B 1 62 ? 6.883 6.824 13.898 1 62.38 62 ASP B CA 1
ATOM 2115 C C . ASP B 1 62 ? 8.18 7.562 14.211 1 62.38 62 ASP B C 1
ATOM 2117 O O . ASP B 1 62 ? 9.102 7.59 13.391 1 62.38 62 ASP B O 1
ATOM 2121 N N . GLY B 1 63 ? 8.391 8.039 15.414 1 57.09 63 GLY B N 1
ATOM 2122 C CA . GLY B 1 63 ? 9.57 8.812 15.781 1 57.09 63 GLY B CA 1
ATOM 2123 C C . GLY B 1 63 ? 10.781 8.5 14.922 1 57.09 63 GLY B C 1
ATOM 2124 O O . GLY B 1 63 ? 10.695 8.477 13.695 1 57.09 63 GLY B O 1
ATOM 2125 N N . LYS B 1 64 ? 11.945 8.203 15.516 1 56.22 64 LYS B N 1
ATOM 2126 C CA . LYS B 1 64 ? 13.336 7.953 15.141 1 56.22 64 LYS B CA 1
ATOM 2127 C C . LYS B 1 64 ? 13.453 6.707 14.266 1 56.22 64 LYS B C 1
ATOM 2129 O O . LYS B 1 64 ? 14.344 6.617 13.422 1 56.22 64 LYS B O 1
ATOM 2134 N N . ARG B 1 65 ? 12.398 5.969 14.094 1 65.69 65 ARG B N 1
ATOM 2135 C CA . ARG B 1 65 ? 12.523 4.605 13.586 1 65.69 65 ARG B CA 1
ATOM 2136 C C . ARG B 1 65 ? 12.359 4.566 12.07 1 65.69 65 ARG B C 1
ATOM 2138 O O . ARG B 1 65 ? 12.742 3.588 11.422 1 65.69 65 ARG B O 1
ATOM 2145 N N . LEU B 1 66 ? 12.227 5.797 11.422 1 84.88 66 LEU B N 1
ATOM 2146 C CA . LEU B 1 66 ? 11.898 5.715 10.008 1 84.88 66 LEU B CA 1
ATOM 2147 C C . LEU B 1 66 ? 12.977 6.375 9.156 1 84.88 66 LEU B C 1
ATOM 2149 O O . LEU B 1 66 ? 12.742 6.688 7.984 1 84.88 66 LEU B O 1
ATOM 2153 N N . TRP B 1 67 ? 14.172 6.438 9.812 1 91.94 67 TRP B N 1
ATOM 2154 C CA . TRP B 1 67 ? 15.25 7.113 9.094 1 91.94 67 TRP B CA 1
ATOM 2155 C C . TRP B 1 67 ? 16.422 6.172 8.852 1 91.94 67 TRP B C 1
ATOM 2157 O O . TRP B 1 67 ? 16.719 5.316 9.688 1 91.94 67 TRP B O 1
ATOM 2167 N N . VAL B 1 68 ? 17.156 6.441 7.785 1 93.5 68 VAL B N 1
ATOM 2168 C CA . VAL B 1 68 ? 18.453 5.824 7.527 1 93.5 68 VAL B CA 1
ATOM 2169 C C . VAL B 1 68 ? 19.391 6.844 6.887 1 93.5 68 VAL B C 1
ATOM 2171 O O . VAL B 1 68 ? 18.938 7.805 6.262 1 93.5 68 VAL B O 1
ATOM 2174 N N . SER B 1 69 ? 20.672 6.613 7.094 1 94.62 69 SER B N 1
ATOM 2175 C CA . SER B 1 69 ? 21.656 7.473 6.449 1 94.62 69 SER B CA 1
ATOM 2176 C C . SER B 1 69 ? 21.766 7.184 4.957 1 94.62 69 SER B C 1
ATOM 2178 O O . SER B 1 69 ? 21.453 6.07 4.516 1 94.62 69 SER B O 1
ATOM 2180 N N . ASP B 1 70 ? 22.203 8.234 4.215 1 95.62 70 ASP B N 1
ATOM 2181 C CA . ASP B 1 70 ? 22.375 8.07 2.777 1 95.62 70 ASP B CA 1
ATOM 2182 C C . ASP B 1 70 ? 23.469 7.055 2.467 1 95.62 70 ASP B C 1
ATOM 2184 O O . ASP B 1 70 ? 23.531 6.512 1.362 1 95.62 70 ASP B O 1
ATOM 2188 N N . GLU B 1 71 ? 24.266 6.656 3.434 1 95.56 71 GLU B N 1
ATOM 2189 C CA . GLU B 1 71 ? 25.375 5.719 3.236 1 95.56 71 GLU B CA 1
ATOM 2190 C C . GLU B 1 71 ? 24.984 4.309 3.662 1 95.56 71 GLU B C 1
ATOM 2192 O O . GLU B 1 71 ? 25.719 3.352 3.414 1 95.56 71 GLU B O 1
ATOM 2197 N N . CYS B 1 72 ? 23.797 4.238 4.285 1 95.12 72 CYS B N 1
ATOM 2198 C CA . CYS B 1 72 ? 23.297 2.928 4.691 1 95.12 72 CYS B CA 1
ATOM 2199 C C . CYS B 1 72 ? 23.141 2.008 3.488 1 95.12 72 CYS B C 1
ATOM 2201 O O . CYS B 1 72 ? 22.688 2.441 2.428 1 95.12 72 CYS B O 1
ATOM 2203 N N . MET B 1 73 ? 23.547 0.763 3.662 1 95.44 73 MET B N 1
ATOM 2204 C CA . MET B 1 73 ? 23.391 -0.193 2.57 1 95.44 73 MET B CA 1
ATOM 2205 C C . MET B 1 73 ? 21.938 -0.646 2.451 1 95.44 73 MET B C 1
ATOM 2207 O O . MET B 1 73 ? 21.234 -0.746 3.455 1 95.44 73 MET B O 1
ATOM 2211 N N . VAL B 1 74 ? 21.578 -0.93 1.247 1 93.31 74 VAL B N 1
ATOM 2212 C CA . VAL B 1 74 ? 20.203 -1.312 0.928 1 93.31 74 VAL B CA 1
ATOM 2213 C C . VAL B 1 74 ? 19.781 -2.492 1.798 1 93.31 74 VAL B C 1
ATOM 2215 O O . VAL B 1 74 ? 18.672 -2.518 2.318 1 93.31 74 VAL B O 1
ATOM 2218 N N . LEU B 1 75 ? 20.703 -3.377 2.027 1 90.31 75 LEU B N 1
ATOM 2219 C CA . LEU B 1 75 ? 20.375 -4.547 2.84 1 90.31 75 LEU B CA 1
ATOM 2220 C C . LEU B 1 75 ? 19.984 -4.137 4.254 1 90.31 75 LEU B C 1
ATOM 2222 O O . LEU B 1 75 ? 18.984 -4.625 4.789 1 90.31 75 LEU B O 1
ATOM 2226 N N . ASP B 1 76 ? 20.688 -3.242 4.828 1 93.25 76 ASP B N 1
ATOM 2227 C CA . ASP B 1 76 ? 20.422 -2.801 6.191 1 93.25 76 ASP B CA 1
ATOM 2228 C C . ASP B 1 76 ? 19.125 -2.002 6.258 1 93.25 76 ASP B C 1
ATOM 2230 O O . ASP B 1 76 ? 18.375 -2.092 7.242 1 93.25 76 ASP B O 1
ATOM 2234 N N . ALA B 1 77 ? 18.875 -1.237 5.227 1 93.88 77 ALA B N 1
ATOM 2235 C CA . ALA B 1 77 ? 17.625 -0.489 5.148 1 93.88 77 ALA B CA 1
ATOM 2236 C C . ALA B 1 77 ? 16.422 -1.43 5.113 1 93.88 77 ALA B C 1
ATOM 2238 O O . ALA B 1 77 ? 15.438 -1.206 5.809 1 93.88 77 ALA B O 1
ATOM 2239 N N . VAL B 1 78 ? 16.516 -2.436 4.363 1 90.5 78 VAL B N 1
ATOM 2240 C CA . VAL B 1 78 ? 15.43 -3.398 4.23 1 90.5 78 VAL B CA 1
ATOM 2241 C C . VAL B 1 78 ? 15.211 -4.121 5.555 1 90.5 78 VAL B C 1
ATOM 2243 O O . VAL B 1 78 ? 14.07 -4.352 5.961 1 90.5 78 VAL B O 1
ATOM 2246 N N . LYS B 1 79 ? 16.266 -4.469 6.215 1 90.81 79 LYS B N 1
ATOM 2247 C CA . LYS B 1 79 ? 16.156 -5.086 7.531 1 90.81 79 LYS B CA 1
ATOM 2248 C C . LYS B 1 79 ? 15.422 -4.172 8.508 1 90.81 79 LYS B C 1
ATOM 2250 O O . LYS B 1 79 ? 14.57 -4.625 9.266 1 90.81 79 LYS B O 1
ATOM 2255 N N . LYS B 1 80 ? 15.797 -2.949 8.445 1 91.44 80 LYS B N 1
ATOM 2256 C CA . LYS B 1 80 ? 15.156 -1.974 9.312 1 91.44 80 LYS B CA 1
ATOM 2257 C C . LYS B 1 80 ? 13.664 -1.85 9 1 91.44 80 LYS B C 1
ATOM 2259 O O . LYS B 1 80 ? 12.836 -1.757 9.906 1 91.44 80 LYS B O 1
ATOM 2264 N N . MET B 1 81 ? 13.297 -1.863 7.676 1 91.25 81 MET B N 1
ATOM 2265 C CA . MET B 1 81 ? 11.891 -1.831 7.277 1 91.25 81 MET B CA 1
ATOM 2266 C C . MET B 1 81 ? 11.141 -3.041 7.828 1 91.25 81 MET B C 1
ATOM 2268 O O . MET B 1 81 ? 10.055 -2.902 8.391 1 91.25 81 MET B O 1
ATOM 2272 N N . ALA B 1 82 ? 11.766 -4.148 7.66 1 86.62 82 ALA B N 1
ATOM 2273 C CA . ALA B 1 82 ? 11.148 -5.395 8.094 1 86.62 82 ALA B CA 1
ATOM 2274 C C . ALA B 1 82 ? 10.969 -5.422 9.609 1 86.62 82 ALA B C 1
ATOM 2276 O O . ALA B 1 82 ? 9.922 -5.828 10.117 1 86.62 82 ALA B O 1
ATOM 2277 N N . GLN B 1 83 ? 11.938 -4.984 10.32 1 86.56 83 GLN B N 1
ATOM 2278 C CA . GLN B 1 83 ? 11.93 -4.984 11.781 1 86.56 83 GLN B CA 1
ATOM 2279 C C . GLN B 1 83 ? 10.852 -4.051 12.328 1 86.56 83 GLN B C 1
ATOM 2281 O O . GLN B 1 83 ? 10.273 -4.312 13.383 1 86.56 83 GLN B O 1
ATOM 2286 N N . ASN B 1 84 ? 10.586 -3 11.602 1 86.69 84 ASN B N 1
ATOM 2287 C CA . ASN B 1 84 ? 9.633 -2.002 12.086 1 86.69 84 ASN B CA 1
ATOM 2288 C C . ASN B 1 84 ? 8.297 -2.111 11.359 1 86.69 84 ASN B C 1
ATOM 2290 O O . ASN B 1 84 ? 7.387 -1.313 11.602 1 86.69 84 ASN B O 1
ATOM 2294 N N . ASP B 1 85 ? 8.188 -3.062 10.406 1 85.44 85 ASP B N 1
ATOM 2295 C CA . ASP B 1 85 ? 6.98 -3.326 9.633 1 85.44 85 ASP B CA 1
ATOM 2296 C C . ASP B 1 85 ? 6.523 -2.076 8.883 1 85.44 85 ASP B C 1
ATOM 2298 O O . ASP B 1 85 ? 5.359 -1.681 8.969 1 85.44 85 ASP B O 1
ATOM 2302 N N . VAL B 1 86 ? 7.484 -1.458 8.297 1 88.81 86 VAL B N 1
ATOM 2303 C CA . VAL B 1 86 ? 7.199 -0.292 7.469 1 88.81 86 VAL B CA 1
ATOM 2304 C C . VAL B 1 86 ? 7.719 -0.523 6.051 1 88.81 86 VAL B C 1
ATOM 2306 O O . VAL B 1 86 ? 8.625 -1.328 5.844 1 88.81 86 VAL B O 1
ATOM 2309 N N . GLY B 1 87 ? 7.137 0.199 5.082 1 91.19 87 GLY B N 1
ATOM 2310 C CA . GLY B 1 87 ? 7.508 0.003 3.691 1 91.19 87 GLY B CA 1
ATOM 2311 C C . GLY B 1 87 ? 8.367 1.124 3.139 1 91.19 87 GLY B C 1
ATOM 2312 O O . GLY B 1 87 ? 8.664 1.155 1.942 1 91.19 87 GLY B O 1
ATOM 2313 N N . SER B 1 88 ? 8.75 2.055 4.035 1 94.69 88 SER B N 1
ATOM 2314 C CA . SER B 1 88 ? 9.562 3.178 3.578 1 94.69 88 SER B CA 1
ATOM 2315 C C . SER B 1 88 ? 10.422 3.734 4.711 1 94.69 88 SER B C 1
ATOM 2317 O O . SER B 1 88 ? 10.102 3.553 5.887 1 94.69 88 SER B O 1
ATOM 2319 N N . LEU B 1 89 ? 11.539 4.348 4.34 1 94.94 89 LEU B N 1
ATOM 2320 C CA . LEU B 1 89 ? 12.43 5.074 5.238 1 94.94 89 LEU B CA 1
ATOM 2321 C C . LEU B 1 89 ? 12.844 6.414 4.633 1 94.94 89 LEU B C 1
ATOM 2323 O O . LEU B 1 89 ? 13.109 6.5 3.434 1 94.94 89 LEU B O 1
ATOM 2327 N N . LEU B 1 90 ? 12.82 7.375 5.488 1 95 90 LEU B N 1
ATOM 2328 C CA . LEU B 1 90 ? 13.445 8.633 5.078 1 95 90 LEU B CA 1
ATOM 2329 C C . LEU B 1 90 ? 14.961 8.516 5.094 1 95 90 LEU B C 1
ATOM 2331 O O . LEU B 1 90 ? 15.523 7.777 5.91 1 95 90 LEU B O 1
ATOM 2335 N N . VAL B 1 91 ? 15.578 9.219 4.184 1 95.81 91 VAL B N 1
ATOM 2336 C CA . VAL B 1 91 ? 17.031 9.164 4.07 1 95.81 91 VAL B CA 1
ATOM 2337 C C . VAL B 1 91 ? 17.625 10.516 4.457 1 95.81 91 VAL B C 1
ATOM 2339 O O . VAL B 1 91 ? 17.188 11.555 3.967 1 95.81 91 VAL B O 1
ATOM 2342 N N . TYR B 1 92 ? 18.547 10.5 5.355 1 94.12 92 TYR B N 1
ATOM 2343 C CA . TYR B 1 92 ? 19.188 11.75 5.758 1 94.12 92 TYR B CA 1
ATOM 2344 C C . TYR B 1 92 ? 20.641 11.797 5.297 1 94.12 92 TYR B C 1
ATOM 2346 O O . TYR B 1 92 ? 21.266 10.75 5.109 1 94.12 92 TYR B O 1
ATOM 2354 N N . ASP B 1 93 ? 21.125 12.969 5.059 1 93.69 93 ASP B N 1
ATOM 2355 C CA . ASP B 1 93 ? 22.531 13.219 4.77 1 93.69 93 ASP B CA 1
ATOM 2356 C C . ASP B 1 93 ? 23.375 13.117 6.035 1 93.69 93 ASP B C 1
ATOM 2358 O O . ASP B 1 93 ? 23.219 13.922 6.961 1 93.69 93 ASP B O 1
ATOM 2362 N N . LYS B 1 94 ? 24.234 12.211 6.016 1 89.56 94 LYS B N 1
ATOM 2363 C CA . LYS B 1 94 ? 25.047 11.961 7.199 1 89.56 94 LYS B CA 1
ATOM 2364 C C . LYS B 1 94 ? 25.875 13.188 7.566 1 89.56 94 LYS B C 1
ATOM 2366 O O . LYS B 1 94 ? 26.125 13.445 8.742 1 89.56 94 LYS B O 1
ATOM 2371 N N . ASP B 1 95 ? 26.219 13.883 6.617 1 88.38 95 ASP B N 1
ATOM 2372 C CA . ASP B 1 95 ? 27.078 15.039 6.824 1 88.38 95 ASP B CA 1
ATOM 2373 C C . ASP B 1 95 ? 26.312 16.203 7.449 1 88.38 95 ASP B C 1
ATOM 2375 O O . ASP B 1 95 ? 26.906 17.156 7.953 1 88.38 95 ASP B O 1
ATOM 2379 N N . LYS B 1 96 ? 25.031 16.109 7.41 1 86.12 96 LYS B N 1
ATOM 2380 C CA . LYS B 1 96 ? 24.203 17.203 7.93 1 86.12 96 LYS B CA 1
ATOM 2381 C C . LYS B 1 96 ? 23.625 16.844 9.297 1 86.12 96 LYS B C 1
ATOM 2383 O O . LYS B 1 96 ? 22.812 17.594 9.844 1 86.12 96 LYS B O 1
ATOM 2388 N N . VAL B 1 97 ? 23.984 15.656 9.711 1 80.25 97 VAL B N 1
ATOM 2389 C CA . VAL B 1 97 ? 23.484 15.242 11.023 1 80.25 97 VAL B CA 1
ATOM 2390 C C . VAL B 1 97 ? 24.609 15.367 12.055 1 80.25 97 VAL B C 1
ATOM 2392 O O . VAL B 1 97 ? 25.781 15.125 11.742 1 80.25 97 VAL B O 1
ATOM 2395 N N . GLY B 1 98 ? 24.359 16.125 13.078 1 67.19 98 GLY B N 1
ATOM 2396 C CA . GLY B 1 98 ? 25.359 16.344 14.117 1 67.19 98 GLY B CA 1
ATOM 2397 C C . GLY B 1 98 ? 25.906 15.039 14.695 1 67.19 98 GLY B C 1
ATOM 2398 O O . GLY B 1 98 ? 25.391 13.961 14.406 1 67.19 98 GLY B O 1
ATOM 2399 N N . PRO B 1 99 ? 27.062 15.109 15.336 1 62.69 99 PRO B N 1
ATOM 2400 C CA . PRO B 1 99 ? 27.797 13.961 15.867 1 62.69 99 PRO B CA 1
ATOM 2401 C C . PRO B 1 99 ? 26.969 13.102 16.812 1 62.69 99 PRO B C 1
ATOM 2403 O O . PRO B 1 99 ? 27.344 11.969 17.125 1 62.69 99 PRO B O 1
ATOM 2406 N N . GLY B 1 100 ? 25.875 13.633 17.281 1 59.53 100 GLY B N 1
ATOM 2407 C CA . GLY B 1 100 ? 25.156 12.867 18.297 1 59.53 100 GLY B CA 1
ATOM 2408 C C . GLY B 1 100 ? 24.266 11.797 17.703 1 59.53 100 GLY B C 1
ATOM 2409 O O . GLY B 1 100 ? 23.656 11.016 18.438 1 59.53 100 GLY B O 1
ATOM 2410 N N . GLY B 1 101 ? 24.359 11.516 16.438 1 59.72 101 GLY B N 1
ATOM 2411 C CA . GLY B 1 101 ? 23.688 10.406 15.789 1 59.72 101 GLY B CA 1
ATOM 2412 C C . GLY B 1 101 ? 22.172 10.539 15.797 1 59.72 101 GLY B C 1
ATOM 2413 O O . GLY B 1 101 ? 21.453 9.562 15.586 1 59.72 101 GLY B O 1
ATOM 2414 N N . GLU B 1 102 ? 21.781 11.719 16.328 1 62.12 102 GLU B N 1
ATOM 2415 C CA . GLU B 1 102 ? 20.344 11.875 16.5 1 62.12 102 GLU B CA 1
ATOM 2416 C C . GLU B 1 102 ? 19.641 12.008 15.156 1 62.12 102 GLU B C 1
ATOM 2418 O O . GLU B 1 102 ? 20.203 12.508 14.188 1 62.12 102 GLU B O 1
ATOM 2423 N N . VAL B 1 103 ? 18.641 11.289 14.969 1 63.62 103 VAL B N 1
ATOM 2424 C CA . VAL B 1 103 ? 17.812 11.352 13.781 1 63.62 103 VAL B CA 1
ATOM 2425 C C . VAL B 1 103 ? 17.359 12.797 13.539 1 63.62 103 VAL B C 1
ATOM 2427 O O . VAL B 1 103 ? 16.922 13.477 14.469 1 63.62 103 VAL B O 1
ATOM 2430 N N . PRO B 1 104 ? 17.812 13.32 12.289 1 73.44 104 PRO B N 1
ATOM 2431 C CA . PRO B 1 104 ? 17.438 14.703 12.031 1 73.44 104 PRO B CA 1
ATOM 2432 C C . PRO B 1 104 ? 15.93 14.867 11.812 1 73.44 104 PRO B C 1
ATOM 2434 O O . PRO B 1 104 ? 15.234 13.898 11.5 1 73.44 104 PRO B O 1
ATOM 2437 N N . THR B 1 105 ? 15.461 15.984 12.297 1 74.88 105 THR B N 1
ATOM 2438 C CA . THR B 1 105 ? 14.07 16.312 11.984 1 74.88 105 THR B CA 1
ATOM 2439 C C . THR B 1 105 ? 14 17.453 10.961 1 74.88 105 THR B C 1
ATOM 2441 O O . THR B 1 105 ? 12.938 17.719 10.391 1 74.88 105 THR B O 1
ATOM 2444 N N . SER B 1 106 ? 15.164 17.891 10.602 1 85 106 SER B N 1
ATOM 2445 C CA . SER B 1 106 ? 15.172 19.047 9.711 1 85 106 SER B CA 1
ATOM 2446 C C . SER B 1 106 ? 14.977 18.625 8.258 1 85 106 SER B C 1
ATOM 2448 O O . SER B 1 106 ? 15.523 17.609 7.82 1 85 106 SER B O 1
ATOM 2450 N N . ILE B 1 107 ? 14.289 19.422 7.57 1 88.69 107 ILE B N 1
ATOM 2451 C CA . ILE B 1 107 ? 14.039 19.188 6.152 1 88.69 107 ILE B CA 1
ATOM 2452 C C . ILE B 1 107 ? 15.367 19.219 5.387 1 88.69 107 ILE B C 1
ATOM 2454 O O . ILE B 1 107 ? 15.555 18.469 4.43 1 88.69 107 ILE B O 1
ATOM 2458 N N . ASP B 1 108 ? 16.281 19.984 5.848 1 88.75 108 ASP B N 1
ATOM 2459 C CA . ASP B 1 108 ? 17.562 20.141 5.172 1 88.75 108 ASP B CA 1
ATOM 2460 C C . ASP B 1 108 ? 18.391 18.859 5.234 1 88.75 108 ASP B C 1
ATOM 2462 O O . ASP B 1 108 ? 19.219 18.609 4.363 1 88.75 108 ASP B O 1
ATOM 2466 N N . ALA B 1 109 ? 18.156 18.156 6.262 1 91 109 ALA B N 1
ATOM 2467 C CA . ALA B 1 109 ? 18.906 16.922 6.434 1 91 109 ALA B CA 1
ATOM 2468 C C . ALA B 1 109 ? 18.297 15.789 5.605 1 91 109 ALA B C 1
ATOM 2470 O O . ALA B 1 109 ? 18.953 14.781 5.336 1 91 109 ALA B O 1
ATOM 2471 N N . CYS B 1 110 ? 17.062 15.906 5.227 1 93.06 110 CYS B N 1
ATOM 2472 C CA . CYS B 1 110 ? 16.375 14.867 4.457 1 93.06 110 CYS B CA 1
ATOM 2473 C C . CYS B 1 110 ? 16.781 14.922 2.99 1 93.06 110 CYS B C 1
ATOM 2475 O O . CYS B 1 110 ? 16.562 15.93 2.314 1 93.06 110 CYS B O 1
ATOM 2477 N N . VAL B 1 111 ? 17.312 13.836 2.434 1 95.5 111 VAL B N 1
ATOM 2478 C CA . VAL B 1 111 ? 17.781 13.859 1.055 1 95.5 111 VAL B CA 1
ATOM 2479 C C . VAL B 1 111 ? 16.891 12.992 0.183 1 95.5 111 VAL B C 1
ATOM 2481 O O . VAL B 1 111 ? 17.031 12.961 -1.041 1 95.5 111 VAL B O 1
ATOM 2484 N N . GLY B 1 112 ? 15.938 12.242 0.766 1 96.25 112 GLY B N 1
ATOM 2485 C CA . GLY B 1 112 ? 15.031 11.445 -0.039 1 96.25 112 GLY B CA 1
ATOM 2486 C C . GLY B 1 112 ? 14.281 10.398 0.768 1 96.25 112 GLY B C 1
ATOM 2487 O O . GLY B 1 112 ? 14.203 10.492 1.995 1 96.25 112 GLY B O 1
ATOM 2488 N N . ILE B 1 113 ? 13.648 9.508 0.098 1 96.81 113 ILE B N 1
ATOM 2489 C CA . ILE B 1 113 ? 12.914 8.391 0.687 1 96.81 113 ILE B CA 1
ATOM 2490 C C . ILE B 1 113 ? 13.227 7.105 -0.076 1 96.81 113 ILE B C 1
ATOM 2492 O O . ILE B 1 113 ? 13.414 7.129 -1.295 1 96.81 113 ILE B O 1
ATOM 2496 N N . VAL B 1 114 ? 13.414 6.07 0.624 1 96.5 114 VAL B N 1
ATOM 2497 C CA . VAL B 1 114 ? 13.562 4.758 0.007 1 96.5 114 VAL B CA 1
ATOM 2498 C C . VAL B 1 114 ? 12.383 3.867 0.395 1 96.5 114 VAL B C 1
ATOM 2500 O O . VAL B 1 114 ? 11.961 3.857 1.554 1 96.5 114 VAL B O 1
ATOM 2503 N N . THR B 1 115 ? 11.789 3.205 -0.628 1 94.25 115 THR B N 1
ATOM 2504 C CA . THR B 1 115 ? 10.602 2.381 -0.402 1 94.25 115 THR B CA 1
ATOM 2505 C C . THR B 1 115 ? 10.844 0.949 -0.869 1 94.25 115 THR B C 1
ATOM 2507 O O . THR B 1 115 ? 11.844 0.667 -1.533 1 94.25 115 THR B O 1
ATOM 2510 N N . GLU B 1 116 ? 9.93 0.089 -0.441 1 89.12 116 GLU B N 1
ATOM 2511 C CA . GLU B 1 116 ? 9.938 -1.286 -0.931 1 89.12 116 GLU B CA 1
ATOM 2512 C C . GLU B 1 116 ? 9.867 -1.33 -2.455 1 89.12 116 GLU B C 1
ATOM 2514 O O . GLU B 1 116 ? 10.5 -2.176 -3.088 1 89.12 116 GLU B O 1
ATOM 2519 N N . ARG B 1 117 ? 9.148 -0.415 -2.998 1 88.94 117 ARG B N 1
ATOM 2520 C CA . ARG B 1 117 ? 9.023 -0.371 -4.453 1 88.94 117 ARG B CA 1
ATOM 2521 C C . ARG B 1 117 ? 10.336 0.042 -5.105 1 88.94 117 ARG B C 1
ATOM 2523 O O . ARG B 1 117 ? 10.68 -0.45 -6.18 1 88.94 117 ARG B O 1
ATOM 2530 N N . ASP B 1 118 ? 11.016 0.939 -4.504 1 91 118 ASP B N 1
ATOM 2531 C CA . ASP B 1 118 ? 12.344 1.298 -4.996 1 91 118 ASP B CA 1
ATOM 2532 C C . ASP B 1 118 ? 13.258 0.075 -5.059 1 91 118 ASP B C 1
ATOM 2534 O O . ASP B 1 118 ? 13.977 -0.117 -6.039 1 91 118 ASP B O 1
ATOM 2538 N N . TYR B 1 119 ? 13.172 -0.682 -3.996 1 86.88 119 TYR B N 1
ATOM 2539 C CA . TYR B 1 119 ? 13.984 -1.894 -3.949 1 86.88 119 TYR B CA 1
ATOM 2540 C C . TYR B 1 119 ? 13.617 -2.836 -5.094 1 86.88 119 TYR B C 1
ATOM 2542 O O . TYR B 1 119 ? 14.5 -3.334 -5.797 1 86.88 119 TYR B O 1
ATOM 2550 N N . LEU B 1 120 ? 12.414 -3.027 -5.281 1 84.06 120 LEU B N 1
ATOM 2551 C CA . LEU B 1 120 ? 11.953 -3.975 -6.289 1 84.06 120 LEU B CA 1
ATOM 2552 C C . LEU B 1 120 ? 12.32 -3.502 -7.691 1 84.06 120 LEU B C 1
ATOM 2554 O O . LEU B 1 120 ? 12.844 -4.281 -8.492 1 84.06 120 LEU B O 1
ATOM 2558 N N . LYS B 1 121 ? 12.172 -2.271 -7.977 1 84.31 121 LYS B N 1
ATOM 2559 C CA . LYS B 1 121 ? 12.328 -1.762 -9.336 1 84.31 121 LYS B CA 1
ATOM 2560 C C . LYS B 1 121 ? 13.797 -1.483 -9.648 1 84.31 121 LYS B C 1
ATOM 2562 O O . LYS B 1 121 ? 14.227 -1.643 -10.789 1 84.31 121 LYS B O 1
ATOM 2567 N N . LYS B 1 122 ? 14.477 -1.096 -8.656 1 85.06 122 LYS B N 1
ATOM 2568 C CA . LYS B 1 122 ? 15.805 -0.566 -8.961 1 85.06 122 LYS B CA 1
ATOM 2569 C C . LYS B 1 122 ? 16.891 -1.553 -8.555 1 85.06 122 LYS B C 1
ATOM 2571 O O . LYS B 1 122 ? 17.984 -1.551 -9.133 1 85.06 122 LYS B O 1
ATOM 2576 N N . VAL B 1 123 ? 16.766 -2.287 -7.57 1 75.06 123 VAL B N 1
ATOM 2577 C CA . VAL B 1 123 ? 17.781 -3.248 -7.156 1 75.06 123 VAL B CA 1
ATOM 2578 C C . VAL B 1 123 ? 17.594 -4.559 -7.914 1 75.06 123 VAL B C 1
ATOM 2580 O O . VAL B 1 123 ? 18.531 -5.051 -8.555 1 75.06 123 VAL B O 1
ATOM 2583 N N . MET B 1 124 ? 16.484 -5.027 -7.926 1 74.38 124 MET B N 1
ATOM 2584 C CA . MET B 1 124 ? 16.234 -6.348 -8.5 1 74.38 124 MET B CA 1
ATOM 2585 C C . MET B 1 124 ? 16.281 -6.297 -10.023 1 74.38 124 MET B C 1
ATOM 2587 O O . MET B 1 124 ? 16.938 -7.129 -10.664 1 74.38 124 MET B O 1
ATOM 2591 N N . LEU B 1 125 ? 15.703 -5.309 -10.594 1 75.62 125 LEU B N 1
ATOM 2592 C CA . LEU B 1 125 ? 15.609 -5.27 -12.047 1 75.62 125 LEU B CA 1
ATOM 2593 C C . LEU B 1 125 ? 16.938 -4.848 -12.664 1 75.62 125 LEU B C 1
ATOM 2595 O O . LEU B 1 125 ? 17.266 -5.23 -13.797 1 75.62 125 LEU B O 1
ATOM 2599 N N . LYS B 1 126 ? 17.688 -4.148 -11.75 1 80.44 126 LYS B N 1
ATOM 2600 C CA . LYS B 1 126 ? 18.953 -3.688 -12.281 1 80.44 126 LYS B CA 1
ATOM 2601 C C . LYS B 1 126 ? 20.094 -4.598 -11.844 1 80.44 126 LYS B C 1
ATOM 2603 O O . LYS B 1 126 ? 21.25 -4.395 -12.234 1 80.44 126 LYS B O 1
ATOM 2608 N N . GLY B 1 127 ? 19.766 -5.598 -11.094 1 77.25 127 GLY B N 1
ATOM 2609 C CA . GLY B 1 127 ? 20.766 -6.57 -10.68 1 77.25 127 GLY B CA 1
ATOM 2610 C C . GLY B 1 127 ? 21.766 -6.016 -9.688 1 77.25 127 GLY B C 1
ATOM 2611 O O . GLY B 1 127 ? 22.938 -6.395 -9.703 1 77.25 127 GLY B O 1
ATOM 2612 N N . LEU B 1 128 ? 21.375 -5.016 -8.961 1 80.75 128 LEU B N 1
ATOM 2613 C CA . LEU B 1 128 ? 22.266 -4.441 -7.953 1 80.75 128 LEU B CA 1
ATOM 2614 C C . LEU B 1 128 ? 22.375 -5.359 -6.742 1 80.75 128 LEU B C 1
ATOM 2616 O O . LEU B 1 128 ? 21.422 -6.078 -6.414 1 80.75 128 LEU B O 1
ATOM 2620 N N . ALA B 1 129 ? 23.609 -5.324 -6.164 1 80.5 129 ALA B N 1
ATOM 2621 C CA . ALA B 1 129 ? 23.828 -6.105 -4.949 1 80.5 129 ALA B CA 1
ATOM 2622 C C . ALA B 1 129 ? 23.438 -5.309 -3.709 1 80.5 129 ALA B C 1
ATOM 2624 O O . ALA B 1 129 ? 24.062 -4.301 -3.383 1 80.5 129 ALA B O 1
ATOM 2625 N N . SER B 1 130 ? 22.516 -5.754 -2.922 1 85.31 130 SER B N 1
ATOM 2626 C CA . SER B 1 130 ? 21.938 -5.043 -1.79 1 85.31 130 SER B CA 1
ATOM 2627 C C . SER B 1 130 ? 22.969 -4.789 -0.703 1 85.31 130 SER B C 1
ATOM 2629 O O . SER B 1 130 ? 22.984 -3.723 -0.086 1 85.31 130 SER B O 1
ATOM 2631 N N . PRO B 1 131 ? 23.922 -5.781 -0.506 1 85.94 131 PRO B N 1
ATOM 2632 C CA . PRO B 1 131 ? 24.875 -5.566 0.577 1 85.94 131 PRO B CA 1
ATOM 2633 C C . PRO B 1 131 ? 25.906 -4.496 0.243 1 85.94 131 PRO B C 1
ATOM 2635 O O . PRO B 1 131 ? 26.562 -3.959 1.144 1 85.94 131 PRO B O 1
ATOM 2638 N N . THR B 1 132 ? 25.984 -4.152 -1.039 1 91.31 132 THR B N 1
ATOM 2639 C CA . THR B 1 132 ? 27.062 -3.229 -1.408 1 91.31 132 THR B CA 1
ATOM 2640 C C . THR B 1 132 ? 26.484 -1.989 -2.096 1 91.31 132 THR B C 1
ATOM 2642 O O . THR B 1 132 ? 27.234 -1.189 -2.664 1 91.31 132 THR B O 1
ATOM 2645 N N . THR B 1 133 ? 25.234 -1.822 -2.143 1 93.75 133 THR B N 1
ATOM 2646 C CA . THR B 1 133 ? 24.594 -0.664 -2.758 1 93.75 133 THR B CA 1
ATOM 2647 C C . THR B 1 133 ? 24.031 0.272 -1.691 1 93.75 133 THR B C 1
ATOM 2649 O O . THR B 1 133 ? 23.188 -0.13 -0.89 1 93.75 133 THR B O 1
ATOM 2652 N N . PRO B 1 134 ? 24.594 1.478 -1.672 1 96.75 134 PRO B N 1
ATOM 2653 C CA . PRO B 1 134 ? 24.016 2.418 -0.712 1 96.75 134 PRO B CA 1
ATOM 2654 C C . PRO B 1 134 ? 22.594 2.852 -1.096 1 96.75 134 PRO B C 1
ATOM 2656 O O . PRO B 1 134 ? 22.266 2.885 -2.281 1 96.75 134 PRO B O 1
ATOM 2659 N N . VAL B 1 135 ? 21.766 3.227 -0.158 1 96.88 135 VAL B N 1
ATOM 2660 C CA . VAL B 1 135 ? 20.375 3.607 -0.375 1 96.88 135 VAL B CA 1
ATOM 2661 C C . VAL B 1 135 ? 20.312 4.852 -1.257 1 96.88 135 VAL B C 1
ATOM 2663 O O . VAL B 1 135 ? 19.359 5.043 -2.004 1 96.88 135 VAL B O 1
ATOM 2666 N N . SER B 1 136 ? 21.375 5.691 -1.247 1 96.75 136 SER B N 1
ATOM 2667 C CA . SER B 1 136 ? 21.406 6.918 -2.039 1 96.75 136 SER B CA 1
ATOM 2668 C C . SER B 1 136 ? 21.312 6.613 -3.531 1 96.75 136 SER B C 1
ATOM 2670 O O . SER B 1 136 ? 20.875 7.461 -4.316 1 96.75 136 SER B O 1
ATOM 2672 N N . LYS B 1 137 ? 21.609 5.418 -3.936 1 95.88 137 LYS B N 1
ATOM 2673 C CA . LYS B 1 137 ? 21.609 5.039 -5.344 1 95.88 137 LYS B CA 1
ATOM 2674 C C . LYS B 1 137 ? 20.203 4.637 -5.801 1 95.88 137 LYS B C 1
ATOM 2676 O O . LYS B 1 137 ? 19.922 4.605 -7 1 95.88 137 LYS B O 1
ATOM 2681 N N . ILE B 1 138 ? 19.328 4.348 -4.828 1 95.5 138 ILE B N 1
ATOM 2682 C CA . ILE B 1 138 ? 18.047 3.82 -5.266 1 95.5 138 ILE B CA 1
ATOM 2683 C C . ILE B 1 138 ? 16.906 4.688 -4.707 1 95.5 138 ILE B C 1
ATOM 2685 O O . ILE B 1 138 ? 15.758 4.566 -5.133 1 95.5 138 ILE B O 1
ATOM 2689 N N . MET B 1 139 ? 17.234 5.566 -3.777 1 97.12 139 MET B N 1
ATOM 2690 C CA . MET B 1 139 ? 16.203 6.371 -3.133 1 97.12 139 MET B CA 1
ATOM 2691 C C . MET B 1 139 ? 15.562 7.336 -4.125 1 97.12 139 MET B C 1
ATOM 2693 O O . MET B 1 139 ? 16.125 7.605 -5.188 1 97.12 139 MET B O 1
ATOM 2697 N N . THR B 1 140 ? 14.32 7.734 -3.885 1 97 140 THR B N 1
ATOM 2698 C CA . THR B 1 140 ? 13.758 8.906 -4.551 1 97 140 THR B CA 1
ATOM 2699 C C . THR B 1 140 ? 14.305 10.195 -3.936 1 97 140 THR B C 1
ATOM 2701 O O . THR B 1 140 ? 14.102 10.453 -2.748 1 97 140 THR B O 1
ATOM 2704 N N . PRO B 1 141 ? 14.977 10.945 -4.723 1 97.25 141 PRO B N 1
ATOM 2705 C CA . PRO B 1 141 ? 15.602 12.141 -4.156 1 97.25 141 PRO B CA 1
ATOM 2706 C C . PRO B 1 141 ? 14.586 13.188 -3.715 1 97.25 141 PRO B C 1
ATOM 2708 O O . PRO B 1 141 ? 13.445 13.188 -4.191 1 97.25 141 PRO B O 1
ATOM 2711 N N . GLN B 1 142 ? 15.023 14.023 -2.84 1 95.19 142 GLN B N 1
ATOM 2712 C CA . GLN B 1 142 ? 14.156 15.008 -2.195 1 95.19 142 GLN B CA 1
ATOM 2713 C C . GLN B 1 142 ? 13.445 15.875 -3.227 1 95.19 142 GLN B C 1
ATOM 2715 O O . GLN B 1 142 ? 12.258 16.172 -3.08 1 95.19 142 GLN B O 1
ATOM 2720 N N . GLU B 1 143 ? 14.078 16.234 -4.32 1 94.5 143 GLU B N 1
ATOM 2721 C CA . GLU B 1 143 ? 13.539 17.156 -5.309 1 94.5 143 GLU B CA 1
ATOM 2722 C C . GLU B 1 143 ? 12.383 16.547 -6.082 1 94.5 143 GLU B C 1
ATOM 2724 O O . GLU B 1 143 ? 11.609 17.25 -6.738 1 94.5 143 GLU B O 1
ATOM 2729 N N . LYS B 1 144 ? 12.195 15.234 -6.016 1 95.62 144 LYS B N 1
ATOM 2730 C CA . LYS B 1 144 ? 11.148 14.539 -6.758 1 95.62 144 LYS B CA 1
ATOM 2731 C C . LYS B 1 144 ? 10.039 14.062 -5.828 1 95.62 144 LYS B C 1
ATOM 2733 O O . LYS B 1 144 ? 9.102 13.391 -6.266 1 95.62 144 LYS B O 1
ATOM 2738 N N . LEU B 1 145 ? 10.172 14.43 -4.625 1 95 145 LEU B N 1
ATOM 2739 C CA . LEU B 1 145 ? 9.195 13.93 -3.656 1 95 145 LEU B CA 1
ATOM 2740 C C . LEU B 1 145 ? 7.887 14.703 -3.752 1 95 145 LEU B C 1
ATOM 2742 O O . LEU B 1 145 ? 7.891 15.93 -3.848 1 95 145 LEU B O 1
ATOM 2746 N N . ALA B 1 146 ? 6.77 13.961 -3.812 1 95.56 146 ALA B N 1
ATOM 2747 C CA . ALA B 1 146 ? 5.48 14.539 -3.441 1 95.56 146 ALA B CA 1
ATOM 2748 C C . ALA B 1 146 ? 5.352 14.656 -1.925 1 95.56 146 ALA B C 1
ATOM 2750 O O . ALA B 1 146 ? 5.688 13.727 -1.191 1 95.56 146 ALA B O 1
ATOM 2751 N N . VAL B 1 147 ? 4.926 15.828 -1.418 1 95.75 147 VAL B N 1
ATOM 2752 C CA . VAL B 1 147 ? 4.891 16.031 0.026 1 95.75 147 VAL B CA 1
ATOM 2753 C C . VAL B 1 147 ? 3.518 16.562 0.442 1 95.75 147 VAL B C 1
ATOM 2755 O O . VAL B 1 147 ? 2.771 17.078 -0.386 1 95.75 147 VAL B O 1
ATOM 2758 N N . LEU B 1 148 ? 3.242 16.328 1.665 1 97.31 148 LEU B N 1
ATOM 2759 C CA . LEU B 1 148 ? 2.064 16.891 2.328 1 97.31 148 LEU B CA 1
ATOM 2760 C C . LEU B 1 148 ? 2.467 17.766 3.51 1 97.31 148 LEU B C 1
ATOM 2762 O O . LEU B 1 148 ? 3.621 17.734 3.943 1 97.31 148 LEU B O 1
ATOM 2766 N N . THR B 1 149 ? 1.531 18.594 3.979 1 96.44 149 THR B N 1
ATOM 2767 C CA . THR B 1 149 ? 1.658 19.297 5.254 1 96.44 149 THR B CA 1
ATOM 2768 C C . THR B 1 149 ? 0.639 18.766 6.262 1 96.44 149 THR B C 1
ATOM 2770 O O . THR B 1 149 ? -0.332 18.109 5.883 1 96.44 149 THR B O 1
ATOM 2773 N N . PRO B 1 150 ? 0.868 19.031 7.508 1 95 150 PRO B N 1
ATOM 2774 C CA . PRO B 1 150 ? -0.058 18.562 8.539 1 95 150 PRO B CA 1
ATOM 2775 C C . PRO B 1 150 ? -1.474 19.109 8.352 1 95 150 PRO B C 1
ATOM 2777 O O . PRO B 1 150 ? -2.43 18.531 8.891 1 95 150 PRO B O 1
ATOM 2780 N N . GLN B 1 151 ? -1.652 20.125 7.574 1 95.69 151 GLN B N 1
ATOM 2781 C CA . GLN B 1 151 ? -2.949 20.781 7.434 1 95.69 151 GLN B CA 1
ATOM 2782 C C . GLN B 1 151 ? -3.752 20.156 6.289 1 95.69 151 GLN B C 1
ATOM 2784 O O . GLN B 1 151 ? -4.953 20.406 6.164 1 95.69 151 GLN B O 1
ATOM 2789 N N . HIS B 1 152 ? -3.084 19.422 5.465 1 96.31 152 HIS B N 1
ATOM 2790 C CA . HIS B 1 152 ? -3.818 18.734 4.414 1 96.31 152 HIS B CA 1
ATOM 2791 C C . HIS B 1 152 ? -4.793 17.719 5 1 96.31 152 HIS B C 1
ATOM 2793 O O . HIS B 1 152 ? -4.574 17.203 6.102 1 96.31 152 HIS B O 1
ATOM 2799 N N . SER B 1 153 ? -5.875 17.406 4.32 1 94.56 153 SER B N 1
ATOM 2800 C CA . SER B 1 153 ? -6.859 16.406 4.75 1 94.56 153 SER B CA 1
ATOM 2801 C C . SER B 1 153 ? -6.516 15.023 4.219 1 94.56 153 SER B C 1
ATOM 2803 O O . SER B 1 153 ? -5.691 14.883 3.311 1 94.56 153 SER B O 1
ATOM 2805 N N . VAL B 1 154 ? -7.129 14.078 4.762 1 94.31 154 VAL B N 1
ATOM 2806 C CA . VAL B 1 154 ? -7.012 12.695 4.297 1 94.31 154 VAL B CA 1
ATOM 2807 C C . VAL B 1 154 ? -7.461 12.602 2.842 1 94.31 154 VAL B C 1
ATOM 2809 O O . VAL B 1 154 ? -6.855 11.883 2.045 1 94.31 154 VAL B O 1
ATOM 2812 N N . LEU B 1 155 ? -8.484 13.297 2.51 1 92.5 155 LEU B N 1
ATOM 2813 C CA . LEU B 1 155 ? -8.961 13.32 1.129 1 92.5 155 LEU B CA 1
ATOM 2814 C C . LEU B 1 155 ? -7.867 13.812 0.188 1 92.5 155 LEU B C 1
ATOM 2816 O O . LEU B 1 155 ? -7.621 13.203 -0.857 1 92.5 155 LEU B O 1
ATOM 2820 N N . GLU B 1 156 ? -7.234 14.875 0.542 1 94.75 156 GLU B N 1
ATOM 2821 C CA . GLU B 1 156 ? -6.148 15.422 -0.263 1 94.75 156 GLU B CA 1
ATOM 2822 C C . GLU B 1 156 ? -4.98 14.445 -0.362 1 94.75 156 GLU B C 1
ATOM 2824 O O . GLU B 1 156 ? -4.336 14.344 -1.407 1 94.75 156 GLU B O 1
ATOM 2829 N N . ALA B 1 157 ? -4.75 13.812 0.722 1 96.75 157 ALA B N 1
ATOM 2830 C CA . ALA B 1 157 ? -3.697 12.805 0.729 1 96.75 157 ALA B CA 1
ATOM 2831 C C . ALA B 1 157 ? -4.016 11.672 -0.244 1 96.75 157 ALA B C 1
ATOM 2833 O O . ALA B 1 157 ? -3.152 11.242 -1.013 1 96.75 157 ALA B O 1
ATOM 2834 N N . MET B 1 158 ? -5.23 11.211 -0.207 1 95.19 158 MET B N 1
ATOM 2835 C CA . MET B 1 158 ? -5.656 10.156 -1.123 1 95.19 158 MET B CA 1
ATOM 2836 C C . MET B 1 158 ? -5.488 10.594 -2.574 1 95.19 158 MET B C 1
ATOM 2838 O O . MET B 1 158 ? -4.984 9.836 -3.402 1 95.19 158 MET B O 1
ATOM 2842 N N . ASP B 1 159 ? -5.898 11.758 -2.842 1 95.06 159 ASP B N 1
ATOM 2843 C CA . ASP B 1 159 ? -5.781 12.297 -4.195 1 95.06 159 ASP B CA 1
ATOM 2844 C C . ASP B 1 159 ? -4.324 12.328 -4.648 1 95.06 159 ASP B C 1
ATOM 2846 O O . ASP B 1 159 ? -4.008 11.906 -5.762 1 95.06 159 ASP B O 1
ATOM 2850 N N . LEU B 1 160 ? -3.479 12.797 -3.777 1 96.75 160 LEU B N 1
ATOM 2851 C CA . LEU B 1 160 ? -2.053 12.875 -4.078 1 96.75 160 LEU B CA 1
ATOM 2852 C C . LEU B 1 160 ? -1.479 11.484 -4.336 1 96.75 160 LEU B C 1
ATOM 2854 O O . LEU B 1 160 ? -0.734 11.281 -5.297 1 96.75 160 LEU B O 1
ATOM 2858 N N . MET B 1 161 ? -1.825 10.531 -3.512 1 96.12 161 MET B N 1
ATOM 2859 C CA . MET B 1 161 ? -1.292 9.18 -3.617 1 96.12 161 MET B CA 1
ATOM 2860 C C . MET B 1 161 ? -1.716 8.531 -4.93 1 96.12 161 MET B C 1
ATOM 2862 O O . MET B 1 161 ? -0.919 7.844 -5.574 1 96.12 161 MET B O 1
ATOM 2866 N N . VAL B 1 162 ? -2.916 8.727 -5.297 1 93.25 162 VAL B N 1
ATOM 2867 C CA . VAL B 1 162 ? -3.422 8.141 -6.535 1 93.25 162 VAL B CA 1
ATOM 2868 C C . VAL B 1 162 ? -2.818 8.859 -7.734 1 93.25 162 VAL B C 1
ATOM 2870 O O . VAL B 1 162 ? -2.34 8.227 -8.68 1 93.25 162 VAL B O 1
ATOM 2873 N N . LYS B 1 163 ? -2.803 10.172 -7.668 1 93.75 163 LYS B N 1
ATOM 2874 C CA . LYS B 1 163 ? -2.314 11 -8.766 1 93.75 163 LYS B CA 1
ATOM 2875 C C . LYS B 1 163 ? -0.855 10.688 -9.086 1 93.75 163 LYS B C 1
ATOM 2877 O O . LYS B 1 163 ? -0.474 10.602 -10.258 1 93.75 163 LYS B O 1
ATOM 2882 N N . TYR B 1 164 ? -0.046 10.484 -8.102 1 94.5 164 TYR B N 1
ATOM 2883 C CA . TYR B 1 164 ? 1.389 10.32 -8.305 1 94.5 164 TYR B CA 1
ATOM 2884 C C . TYR B 1 164 ? 1.797 8.859 -8.148 1 94.5 164 TYR B C 1
ATOM 2886 O O . TYR B 1 164 ? 2.979 8.523 -8.258 1 94.5 164 TYR B O 1
ATOM 2894 N N . ASN B 1 165 ? 0.835 8.031 -7.828 1 92.06 165 ASN B N 1
ATOM 2895 C CA . ASN B 1 165 ? 1.064 6.598 -7.664 1 92.06 165 ASN B CA 1
ATOM 2896 C C . ASN B 1 165 ? 2.119 6.316 -6.598 1 92.06 165 ASN B C 1
ATOM 2898 O O . ASN B 1 165 ? 3.072 5.574 -6.844 1 92.06 165 ASN B O 1
ATOM 2902 N N . VAL B 1 166 ? 1.938 6.914 -5.473 1 94.56 166 VAL B N 1
ATOM 2903 C CA . VAL B 1 166 ? 2.834 6.703 -4.34 1 94.56 166 VAL B CA 1
ATOM 2904 C C . VAL B 1 166 ? 2.041 6.188 -3.143 1 94.56 166 VAL B C 1
ATOM 2906 O O . VAL B 1 166 ? 0.868 6.531 -2.973 1 94.56 166 VAL B O 1
ATOM 2909 N N . ARG B 1 167 ? 2.711 5.418 -2.293 1 93.44 167 ARG B N 1
ATOM 2910 C CA . ARG B 1 167 ? 2.039 4.793 -1.158 1 93.44 167 ARG B CA 1
ATOM 2911 C C . ARG B 1 167 ? 2.469 5.438 0.156 1 93.44 167 ARG B C 1
ATOM 2913 O O . ARG B 1 167 ? 1.829 5.234 1.19 1 93.44 167 ARG B O 1
ATOM 2920 N N . HIS B 1 168 ? 3.535 6.051 0.149 1 95.12 168 HIS B N 1
ATOM 2921 C CA . HIS B 1 168 ? 4.113 6.738 1.298 1 95.12 168 HIS B CA 1
ATOM 2922 C C . HIS B 1 168 ? 4.465 8.18 0.956 1 95.12 168 HIS B C 1
ATOM 2924 O O . HIS B 1 168 ? 5.137 8.438 -0.044 1 95.12 168 HIS B O 1
ATOM 2930 N N . VAL B 1 169 ? 3.977 9.062 1.771 1 96.62 169 VAL B N 1
ATOM 2931 C CA . VAL B 1 169 ? 4.184 10.477 1.473 1 96.62 169 VAL B CA 1
ATOM 2932 C C . VAL B 1 169 ? 4.773 11.18 2.691 1 96.62 169 VAL B C 1
ATOM 2934 O O . VAL B 1 169 ? 4.168 11.188 3.766 1 96.62 169 VAL B O 1
ATOM 2937 N N . PRO B 1 170 ? 5.988 11.727 2.545 1 95 170 PRO B N 1
ATOM 2938 C CA . PRO B 1 170 ? 6.516 12.547 3.639 1 95 170 PRO B CA 1
ATOM 2939 C C . PRO B 1 170 ? 5.625 13.742 3.961 1 95 170 PRO B C 1
ATOM 2941 O O . PRO B 1 170 ? 5.027 14.336 3.059 1 95 170 PRO B O 1
ATOM 2944 N N . VAL B 1 171 ? 5.543 14.055 5.199 1 94.62 171 VAL B N 1
ATOM 2945 C CA . VAL B 1 171 ? 4.797 15.211 5.672 1 94.62 171 VAL B CA 1
ATOM 2946 C C . VAL B 1 171 ? 5.758 16.25 6.234 1 94.62 171 VAL B C 1
ATOM 2948 O O . VAL B 1 171 ? 6.543 15.961 7.141 1 94.62 171 VAL B O 1
ATOM 2951 N N . ILE B 1 172 ? 5.668 17.422 5.695 1 93.12 172 ILE B N 1
ATOM 2952 C CA . ILE B 1 172 ? 6.59 18.484 6.082 1 93.12 172 ILE B CA 1
ATOM 2953 C C . ILE B 1 172 ? 5.832 19.578 6.832 1 93.12 172 ILE B C 1
ATOM 2955 O O . ILE B 1 172 ? 4.703 19.906 6.469 1 93.12 172 ILE B O 1
ATOM 2959 N N . GLU B 1 173 ? 6.5 20.031 7.875 1 90.31 173 GLU B N 1
ATOM 2960 C CA . GLU B 1 173 ? 6.023 21.234 8.547 1 90.31 173 GLU B CA 1
ATOM 2961 C C . GLU B 1 173 ? 6.668 22.484 7.965 1 90.31 173 GLU B C 1
ATOM 2963 O O . GLU B 1 173 ? 7.832 22.781 8.25 1 90.31 173 GLU B O 1
ATOM 2968 N N . PRO B 1 174 ? 5.949 23.203 7.211 1 84.38 174 PRO B N 1
ATOM 2969 C CA . PRO B 1 174 ? 6.574 24.328 6.504 1 84.38 174 PRO B CA 1
ATOM 2970 C C . PRO B 1 174 ? 7.148 25.375 7.453 1 84.38 174 PRO B C 1
ATOM 2972 O O . PRO B 1 174 ? 8.234 25.906 7.211 1 84.38 174 PRO B O 1
ATOM 2975 N N . HIS B 1 175 ? 6.477 25.672 8.484 1 84.94 175 HIS B N 1
ATOM 2976 C CA . HIS B 1 175 ? 6.895 26.781 9.352 1 84.94 175 HIS B CA 1
ATOM 2977 C C . HIS B 1 175 ? 8.117 26.391 10.18 1 84.94 175 HIS B C 1
ATOM 2979 O O . HIS B 1 175 ? 9 27.219 10.414 1 84.94 175 HIS B O 1
ATOM 2985 N N . ALA B 1 176 ? 8.273 25.141 10.531 1 77.81 176 ALA B N 1
ATOM 2986 C CA . ALA B 1 176 ? 9.367 24.688 11.391 1 77.81 176 ALA B CA 1
ATOM 2987 C C . ALA B 1 176 ? 10.5 24.094 10.562 1 77.81 176 ALA B C 1
ATOM 2989 O O . ALA B 1 176 ? 11.57 23.797 11.094 1 77.81 176 ALA B O 1
ATOM 2990 N N . ALA B 1 177 ? 10.344 23.984 9.305 1 82.62 177 ALA B N 1
ATOM 2991 C CA . ALA B 1 177 ? 11.32 23.359 8.414 1 82.62 177 ALA B CA 1
ATOM 2992 C C . ALA B 1 177 ? 11.719 21.969 8.914 1 82.62 177 ALA B C 1
ATOM 2994 O O . ALA B 1 177 ? 12.898 21.625 8.914 1 82.62 177 ALA B O 1
ATOM 2995 N N . ASN B 1 178 ? 10.719 21.312 9.43 1 88.06 178 ASN B N 1
ATOM 2996 C CA . ASN B 1 178 ? 10.945 19.984 9.969 1 88.06 178 ASN B CA 1
ATOM 2997 C C . ASN B 1 178 ? 10.094 18.938 9.25 1 88.06 178 ASN B C 1
ATOM 2999 O O . ASN B 1 178 ? 9.055 19.266 8.672 1 88.06 178 ASN B O 1
ATOM 3003 N N . MET B 1 179 ? 10.633 17.75 9.297 1 87.75 179 MET B N 1
ATOM 3004 C CA . MET B 1 179 ? 9.852 16.609 8.844 1 87.75 179 MET B CA 1
ATOM 3005 C C . MET B 1 179 ? 8.875 16.141 9.922 1 87.75 179 MET B C 1
ATOM 3007 O O . MET B 1 179 ? 9.289 15.812 11.031 1 87.75 179 MET B O 1
ATOM 3011 N N . ALA B 1 180 ? 7.617 16.141 9.656 1 87.25 180 ALA B N 1
ATOM 3012 C CA . ALA B 1 180 ? 6.613 15.75 10.641 1 87.25 180 ALA B CA 1
ATOM 3013 C C . ALA B 1 180 ? 6.441 14.234 10.68 1 87.25 180 ALA B C 1
ATOM 3015 O O . ALA B 1 180 ? 6.004 13.68 11.688 1 87.25 180 ALA B O 1
ATOM 3016 N N . GLY B 1 181 ? 6.746 13.555 9.586 1 89.31 181 GLY B N 1
ATOM 3017 C CA . GLY B 1 181 ? 6.598 12.109 9.492 1 89.31 181 GLY B CA 1
ATOM 3018 C C . GLY B 1 181 ? 6.297 11.633 8.086 1 89.31 181 GLY B C 1
ATOM 3019 O O . GLY B 1 181 ? 6.617 12.312 7.109 1 89.31 181 GLY B O 1
ATOM 3020 N N . VAL B 1 182 ? 5.883 10.398 7.969 1 93.38 182 VAL B N 1
ATOM 3021 C CA . VAL B 1 182 ? 5.484 9.805 6.699 1 93.38 182 VAL B CA 1
ATOM 3022 C C . VAL B 1 182 ? 4.066 9.25 6.809 1 93.38 182 VAL B C 1
ATOM 3024 O O . VAL B 1 182 ? 3.738 8.562 7.781 1 93.38 182 VAL B O 1
ATOM 3027 N N . LEU B 1 183 ? 3.211 9.609 5.906 1 94.94 183 LEU B N 1
ATOM 3028 C CA . LEU B 1 183 ? 1.855 9.078 5.832 1 94.94 183 LEU B CA 1
ATOM 3029 C C . LEU B 1 183 ? 1.771 7.941 4.816 1 94.94 183 LEU B C 1
ATOM 3031 O O . LEU B 1 183 ? 2.207 8.094 3.674 1 94.94 183 LEU B O 1
ATOM 3035 N N . SER B 1 184 ? 1.224 6.836 5.234 1 94.5 184 SER B N 1
ATOM 3036 C CA . SER B 1 184 ? 1.078 5.691 4.34 1 94.5 184 SER B CA 1
ATOM 3037 C C . SER B 1 184 ? -0.381 5.473 3.955 1 94.5 184 SER B C 1
ATOM 3039 O O . SER B 1 184 ? -1.285 6.012 4.598 1 94.5 184 SER B O 1
ATOM 3041 N N . MET B 1 185 ? -0.607 4.688 2.895 1 94.62 185 MET B N 1
ATOM 3042 C CA . MET B 1 185 ? -1.958 4.301 2.502 1 94.62 185 MET B CA 1
ATOM 3043 C C . MET B 1 185 ? -2.656 3.545 3.627 1 94.62 185 MET B C 1
ATOM 3045 O O . MET B 1 185 ? -3.863 3.693 3.826 1 94.62 185 MET B O 1
ATOM 3049 N N . LYS B 1 186 ? -1.902 2.781 4.375 1 93 186 LYS B N 1
ATOM 3050 C CA . LYS B 1 186 ? -2.473 2.059 5.508 1 93 186 LYS B CA 1
ATOM 3051 C C . LYS B 1 186 ? -3.012 3.023 6.559 1 93 186 LYS B C 1
ATOM 3053 O O . LYS B 1 186 ? -4.074 2.787 7.137 1 93 186 LYS B O 1
ATOM 3058 N N . ASP B 1 187 ? -2.279 4.027 6.836 1 92.88 187 ASP B N 1
ATOM 3059 C CA . ASP B 1 187 ? -2.742 5.043 7.777 1 92.88 187 ASP B CA 1
ATOM 3060 C C . ASP B 1 187 ? -4.086 5.625 7.34 1 92.88 187 ASP B C 1
ATOM 3062 O O . ASP B 1 187 ? -4.984 5.805 8.164 1 92.88 187 ASP B O 1
ATOM 3066 N N . VAL B 1 188 ? -4.152 5.918 6.043 1 93.62 188 VAL B N 1
ATOM 3067 C CA . VAL B 1 188 ? -5.352 6.523 5.473 1 93.62 188 VAL B CA 1
ATOM 3068 C C . VAL B 1 188 ? -6.539 5.578 5.641 1 93.62 188 VAL B C 1
ATOM 3070 O O . VAL B 1 188 ? -7.613 5.992 6.086 1 93.62 188 VAL B O 1
ATOM 3073 N N . ILE B 1 189 ? -6.32 4.363 5.34 1 93.69 189 ILE B N 1
ATOM 3074 C CA . ILE B 1 189 ? -7.387 3.369 5.434 1 93.69 189 ILE B CA 1
ATOM 3075 C C . ILE B 1 189 ? -7.812 3.207 6.891 1 93.69 189 ILE B C 1
ATOM 3077 O O . ILE B 1 189 ? -9.008 3.107 7.188 1 93.69 189 ILE B O 1
ATOM 3081 N N . LYS B 1 190 ? -6.902 3.195 7.797 1 92.19 190 LYS B N 1
ATOM 3082 C CA . LYS B 1 190 ? -7.215 3.055 9.219 1 92.19 190 LYS B CA 1
ATOM 3083 C C . LYS B 1 190 ? -8.086 4.207 9.703 1 92.19 190 LYS B C 1
ATOM 3085 O O . LYS B 1 190 ? -9.047 3.992 10.445 1 92.19 190 LYS B O 1
ATOM 3090 N N . VAL B 1 191 ? -7.734 5.348 9.289 1 90.69 191 VAL B N 1
ATOM 3091 C CA . VAL B 1 191 ? -8.477 6.527 9.711 1 90.69 191 VAL B CA 1
ATOM 3092 C C . VAL B 1 191 ? -9.906 6.461 9.172 1 90.69 191 VAL B C 1
ATOM 3094 O O . VAL B 1 191 ? -10.867 6.766 9.883 1 90.69 191 VAL B O 1
ATOM 3097 N N . LEU B 1 192 ? -10 6.098 7.922 1 88.88 192 LEU B N 1
ATOM 3098 C CA . LEU B 1 192 ? -11.32 6.004 7.301 1 88.88 192 LEU B CA 1
ATOM 3099 C C . LEU B 1 192 ? -12.156 4.922 7.969 1 88.88 192 LEU B C 1
ATOM 3101 O O . LEU B 1 192 ? -13.367 5.086 8.141 1 88.88 192 LEU B O 1
ATOM 3105 N N . LEU B 1 193 ? -11.523 3.842 8.352 1 88.25 193 LEU B N 1
ATOM 3106 C CA . LEU B 1 193 ? -12.203 2.738 9.023 1 88.25 193 LEU B CA 1
ATOM 3107 C C . LEU B 1 193 ? -12.641 3.141 10.422 1 88.25 193 LEU B C 1
ATOM 3109 O O . LEU B 1 193 ? -13.766 2.842 10.836 1 88.25 193 LEU B O 1
ATOM 3113 N N . ASP B 1 194 ? -11.766 3.701 11.172 1 85.25 194 ASP B N 1
ATOM 3114 C CA . ASP B 1 194 ? -12.047 4.105 12.547 1 85.25 194 ASP B CA 1
ATOM 3115 C C . ASP B 1 194 ? -13.227 5.082 12.594 1 85.25 194 ASP B C 1
ATOM 3117 O O . ASP B 1 194 ? -14.055 5.012 13.5 1 85.25 194 ASP B O 1
ATOM 3121 N N . ASP B 1 195 ? -13.258 5.914 11.664 1 76.94 195 ASP B N 1
ATOM 3122 C CA . ASP B 1 195 ? -14.336 6.898 11.617 1 76.94 195 ASP B CA 1
ATOM 3123 C C . ASP B 1 195 ? -15.68 6.234 11.328 1 76.94 195 ASP B C 1
ATOM 3125 O O . ASP B 1 195 ? -16.703 6.625 11.898 1 76.94 195 ASP B O 1
ATOM 3129 N N . ARG B 1 196 ? -15.625 5.27 10.414 1 75.12 196 ARG B N 1
ATOM 3130 C CA . ARG B 1 196 ? -16.875 4.582 10.07 1 75.12 196 ARG B CA 1
ATOM 3131 C C . ARG B 1 196 ? -17.344 3.715 11.234 1 75.12 196 ARG B C 1
ATOM 3133 O O . ARG B 1 196 ? -18.547 3.631 11.5 1 75.12 196 ARG B O 1
ATOM 3140 N N . LYS B 1 197 ? -16.484 3.121 11.906 1 72.94 197 LYS B N 1
ATOM 3141 C CA . LYS B 1 197 ? -16.875 2.332 13.07 1 72.94 197 LYS B CA 1
ATOM 3142 C C . LYS B 1 197 ? -17.453 3.217 14.172 1 72.94 197 LYS B C 1
ATOM 3144 O O . LYS B 1 197 ? -18.422 2.832 14.836 1 72.94 197 LYS B O 1
ATOM 3149 N N . HIS B 1 198 ? -16.906 4.344 14.266 1 67.69 198 HIS B N 1
ATOM 3150 C CA . HIS B 1 198 ? -17.438 5.305 15.234 1 67.69 198 HIS B CA 1
ATOM 3151 C C . HIS B 1 198 ? -18.844 5.746 14.867 1 67.69 198 HIS B C 1
ATOM 3153 O O . HIS B 1 198 ? -19.688 5.938 15.75 1 67.69 198 HIS B O 1
ATOM 3159 N N . GLU B 1 199 ? -19.031 5.832 13.539 1 66.44 199 GLU B N 1
ATOM 3160 C CA . GLU B 1 199 ? -20.359 6.219 13.07 1 66.44 199 GLU B CA 1
ATOM 3161 C C . GLU B 1 199 ? -21.375 5.117 13.344 1 66.44 199 GLU B C 1
ATOM 3163 O O . GLU B 1 199 ? -22.5 5.395 13.758 1 66.44 199 GLU B O 1
ATOM 3168 N N . VAL B 1 200 ? -20.969 3.932 13.102 1 65.94 200 VAL B N 1
ATOM 3169 C CA . VAL B 1 200 ? -21.859 2.805 13.328 1 65.94 200 VAL B CA 1
ATOM 3170 C C . VAL B 1 200 ? -22.156 2.67 14.82 1 65.94 200 VAL B C 1
ATOM 3172 O O . VAL B 1 200 ? -23.297 2.43 15.219 1 65.94 200 VAL B O 1
ATOM 3175 N N . ASP B 1 201 ? -21.141 2.855 15.57 1 64.62 201 ASP B N 1
ATOM 3176 C CA . ASP B 1 201 ? -21.328 2.775 17.016 1 64.62 201 ASP B CA 1
ATOM 3177 C C . ASP B 1 201 ? -22.219 3.904 17.531 1 64.62 201 ASP B C 1
ATOM 3179 O O . ASP B 1 201 ? -23.062 3.688 18.391 1 64.62 201 ASP B O 1
ATOM 3183 N N . ALA B 1 202 ? -21.984 5.094 16.938 1 60.12 202 ALA B N 1
ATOM 3184 C CA . ALA B 1 202 ? -22.812 6.234 17.312 1 60.12 202 ALA B CA 1
ATOM 3185 C C . ALA B 1 202 ? -24.281 5.996 16.969 1 60.12 202 ALA B C 1
ATOM 3187 O O . ALA B 1 202 ? -25.172 6.355 17.734 1 60.12 202 ALA B O 1
ATOM 3188 N N . MET B 1 203 ? -24.484 5.422 15.859 1 62.25 203 MET B N 1
ATOM 3189 C CA . MET B 1 203 ? -25.859 5.133 15.438 1 62.25 203 MET B CA 1
ATOM 3190 C C . MET B 1 203 ? -26.5 4.078 16.328 1 62.25 203 MET B C 1
ATOM 3192 O O . MET B 1 203 ? -27.672 4.184 16.672 1 62.25 203 MET B O 1
ATOM 3196 N N . LYS B 1 204 ? -25.609 3.15 16.656 1 63.31 204 LYS B N 1
ATOM 3197 C CA . LYS B 1 204 ? -26.109 2.111 17.547 1 63.31 204 LYS B CA 1
ATOM 3198 C C . LYS B 1 204 ? -26.453 2.688 18.922 1 63.31 204 LYS B C 1
ATOM 3200 O O . LYS B 1 204 ? -27.453 2.305 19.516 1 63.31 204 LYS B O 1
ATOM 3205 N N . ASP B 1 205 ? -25.594 3.512 19.391 1 60.53 205 ASP B N 1
ATOM 3206 C CA . ASP B 1 205 ? -25.844 4.156 20.672 1 60.53 205 ASP B CA 1
ATOM 3207 C C . ASP B 1 205 ? -27.109 4.996 20.641 1 60.53 205 ASP B C 1
ATOM 3209 O O . ASP B 1 205 ? -27.875 5.035 21.609 1 60.53 205 ASP B O 1
ATOM 3213 N N . TYR B 1 206 ? -27.312 5.66 19.594 1 59.03 206 TYR B N 1
ATOM 3214 C CA . TYR B 1 206 ? -28.516 6.457 19.438 1 59.03 206 TYR B CA 1
ATOM 3215 C C . TYR B 1 206 ? -29.766 5.57 19.406 1 59.03 206 TYR B C 1
ATOM 3217 O O . TYR B 1 206 ? -30.797 5.926 19.984 1 59.03 206 TYR B O 1
ATOM 3225 N N . ILE B 1 207 ? -29.562 4.453 18.75 1 58.28 207 ILE B N 1
ATOM 3226 C CA . ILE B 1 207 ? -30.688 3.531 18.656 1 58.28 207 ILE B CA 1
ATOM 3227 C C . ILE B 1 207 ? -30.938 2.861 20 1 58.28 207 ILE B C 1
ATOM 3229 O O . ILE B 1 207 ? -32.062 2.727 20.438 1 58.28 207 ILE B O 1
ATOM 3233 N N . HIS B 1 208 ? -29.953 2.514 20.531 1 60.97 208 HIS B N 1
ATOM 3234 C CA . HIS B 1 208 ? -30.125 1.858 21.828 1 60.97 208 HIS B CA 1
ATOM 3235 C C . HIS B 1 208 ? -30.375 2.877 22.938 1 60.97 208 HIS B C 1
ATOM 3237 O O . HIS B 1 208 ? -30.969 2.543 23.969 1 60.97 208 HIS B O 1
ATOM 3243 N N . GLY B 1 209 ? -29.781 4.004 22.797 1 54.5 209 GLY B N 1
ATOM 3244 C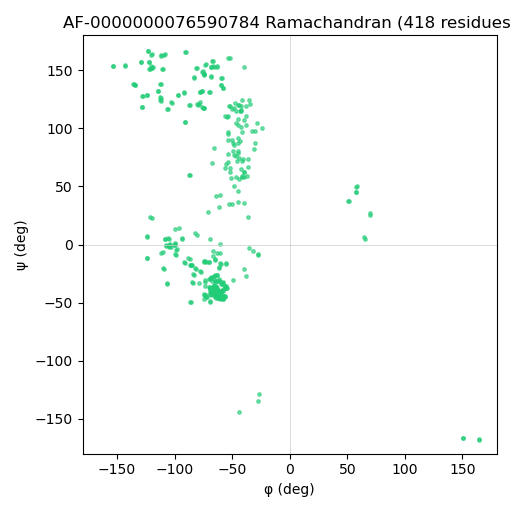 CA . GLY B 1 209 ? -30.078 5.012 23.797 1 54.5 209 GLY B CA 1
ATOM 3245 C C . GLY B 1 209 ? -31.5 5.523 23.719 1 54.5 209 GLY B C 1
ATOM 3246 O O . GLY B 1 209 ? -31.969 6.227 24.625 1 54.5 209 GLY B O 1
ATOM 3247 N N . SER B 1 210 ? -32.156 5.539 22.594 1 48.94 210 SER B N 1
ATOM 3248 C CA . SER B 1 210 ? -33.531 5.98 22.531 1 48.94 210 SER B CA 1
ATOM 3249 C C . SER B 1 210 ? -34.438 5.023 23.281 1 48.94 210 SER B C 1
ATOM 3251 O O . SER B 1 210 ? -35.656 5.195 23.281 1 48.94 210 SER B O 1
ATOM 3253 N N . TRP B 1 211 ? -33.969 3.871 23.797 1 42.12 211 TRP B N 1
ATOM 3254 C CA . TRP B 1 211 ? -34.875 3.234 24.734 1 42.12 211 TRP B CA 1
ATOM 3255 C C . TRP B 1 211 ? -34.594 3.662 26.172 1 42.12 211 TRP B C 1
ATOM 3257 O O . TRP B 1 211 ? -33.438 3.902 26.531 1 42.12 211 TRP B O 1
#

Organism: Tetradesmus obliquus (NCBI:txid3088)

Solvent-accessible surface area (backbone atoms only — not comparable to full-atom values): 24618 Å² total; per-residue (Å²): 137,82,79,77,76,76,78,76,78,78,80,81,77,80,80,78,71,70,72,78,69,70,72,83,58,66,80,69,72,72,76,70,68,74,72,75,79,69,76,70,66,78,74,71,75,72,51,52,45,64,43,38,39,47,65,58,54,69,73,45,90,59,72,74,80,37,58,42,46,37,74,38,28,36,44,59,51,51,50,52,23,61,76,67,74,43,63,53,31,38,23,28,40,61,88,64,36,62,94,80,70,54,73,73,47,40,45,86,24,44,49,25,37,38,37,58,64,36,47,54,61,50,28,61,72,63,66,52,56,43,81,78,31,39,34,63,79,51,34,48,44,48,92,73,57,68,71,43,42,46,79,40,26,43,46,56,48,51,49,49,26,63,74,69,69,45,60,68,32,44,24,36,34,80,90,72,46,25,51,73,48,71,49,40,56,64,57,52,51,48,48,42,48,53,44,49,51,48,49,52,49,49,50,46,47,52,57,57,59,71,101,134,85,76,77,80,79,77,79,78,79,78,80,74,80,79,78,71,71,73,82,69,63,70,83,62,62,85,70,71,73,76,69,68,76,69,74,79,69,78,71,68,77,74,71,74,73,50,52,44,63,42,39,37,47,65,56,52,69,73,48,88,57,73,74,80,37,58,42,46,37,74,37,27,36,45,58,52,50,50,51,24,61,75,66,73,42,63,54,31,39,22,28,39,62,87,66,35,61,93,80,70,55,72,72,47,40,46,86,26,44,50,26,37,39,37,57,64,35,46,54,60,49,28,61,73,63,65,52,56,43,82,77,31,40,35,62,80,51,34,48,45,46,93,74,57,69,73,43,42,48,77,41,26,41,47,55,49,52,50,50,27,62,75,69,70,46,59,65,32,44,24,36,35,78,90,73,46,24,51,74,48,70,49,38,56,65,57,52,50,49,50,44,48,55,44,48,51,49,49,54,49,49,51,46,47,53,58,58,59,72,101

pLDDT: mean 73.69, std 25.38, range [21.77, 97.31]

Radius of gyration: 29.49 Å; Cα contacts (8 Å, |Δi|>4): 543; chains: 2; bounding box: 108×132×48 Å

Nearest PDB structures (foldseek):
  3fv6-assembly1_B  TM=8.405E-01  e=2.116E-09  Bacillus subtilis
  6e4u-assembly1_C  TM=6.855E-01  e=1.189E-08  Rattus norvegicus
  4qfg-assembly1_C  TM=7.307E-01  e=5.121E-08  Rattus norvegicus
  6b1u-assembly2_F  TM=7.292E-01  e=7.137E-08  Homo sapiens
  6e4t-assembly1_C  TM=6.764E-01  e=2.022E-08  Rattus norvegicus

Foldseek 3Di:
DPPPPPPPPDDDDPDPPPPCPPPPVPCPPPPPPPPPPPVPPVPPVVQLQFAFQLVLLVVDPFPQQQEDEQQAFQVVNVVSCVVVVHFKHWYFHPVPDDPVPGRFFALNRTFFMDGNVLCVVPCVVVVHDRRRHGSNVRGGTPVPADAAERGGTLNVVVVSCVVVVHFKHWYAHVVVNGTSGIDGVVSSVVSNVVVVVVVVVVVVCVVVVVD/DCPPDPDPPDPPDPDPPPPPVPPVPPPPPPPVPPPPPPVPPVPCVVQLQFAFQLVLLVPDPFPQQQEDEQQDFQVVNVVSCVVVVHFKHWYFHPVPDDPVPGRFFALNRTFFMDGNVLCVPPCVVVVHDRRRHGSNVRGGTPVPADAAERGGGLNVVVVSCVVVVHFKHWYAHVVVNGTSGIDGVVSSVVSNVVVVVVVVVVVVCVVVVVD

Sequence (422 aa):
MLQLRILGRSLLAPGSLLPLQRAFTSSAAQCKASEPAFEHSEDRDECSFQTKIWEVLQTKDDGKRLWVSDECMVLDAVKKMAQNDVGSLLVYDKDKVGPGGEVPTSIDACVGIVTERDYLKKVMLKGLASPTTPVSKIMTPQEKLAVLTPQHSVLEAMDLMVKYNVRHVPVIEPHAANMAGVLSMKDVIKVLLDDRKHEVDAMKDYIHGSWMLQLRILGRSLLAPGSLLPLQRAFTSSAAQCKASEPAFEHSEDRDECSFQTKIWEVLQTKDDGKRLWVSDECMVLDAVKKMAQNDVGSLLVYDKDKVGPGGEVPTSIDACVGIVTERDYLKKVMLKGLASPTTPVSKIMTPQEKLAVLTPQHSVLEAMDLMVKYNVRHVPVIEPHAANMAGVLSMKDVIKVLLDDRKHEVDAMKDYIHGSW